Protein AF-A2AIR2-F1 (afdb_monomer)

Sequence (606 aa):
MSGIGNKRAAGEPGTSMPPEKKTAVEDSGTTVETIKLGGVSSTEELDIRTLQSKNRKLAEMLDQRQAIEDELREHIEKLERRQATDDASLLIVNRYWSQFDENIRIILKRYDLDQGLGDLLTERKALVVPEPEPDSDSNQERKDDRERGDGQEPAFSFLATLASSSSEEMESQLQERVESSRRAVSQIVTVYDKLQEKVDLLSRKLNSGDNLIVEEAVQELNSFLAQENVRLQELTDLLQEKHHTMSQEFCKLQGKVETAESRVSVLESMIDDLQWDIDKIRKREQRLNRHLAEVLERVNSKGYKVYGAGSSLYGGTITINARKFEEMNAELEENKELAQNRHCELEKLRQDFEEVTTQNEKLKVELRSAVEEVVKETPEYRCMQSQFSVLYNESLQLKAHLDEARTLLHGTRGTHQRQVELIERDEVSLHKKLRTEVIQLEDTLAQVRKEYEMLRIEFEQTLAANEQAGPINREMRHLISSLQNHNHQLKGEVLRYKRKLREAQSDLNKTRLRSGSALLQSQSSTEDPKDEPTELKQDSEDLATHSSALKASQEDEVKSKRDEEERERERREKEREREREREKEKEREREKQKLKESEKERDSVK

InterPro domains:
  IPR013956 E3 ubiquitin ligase Bre1 [PTHR23163] (6-601)
  IPR058642 BRE1A/B-like domain [PF26052] (372-515)
  IPR058643 BRE1-like, coiled-coil containing domain [PF26095] (78-264)

Solvent-accessible surface area (backbone atoms only — not comparable to full-atom values): 36041 Å² total; per-residue (Å²): 134,87,85,90,85,80,89,84,93,83,82,85,87,84,88,86,85,87,85,84,82,88,83,87,82,88,85,89,79,95,77,78,92,71,80,76,71,72,81,75,74,48,70,67,55,53,48,50,53,50,50,53,52,51,52,48,53,52,46,57,51,48,54,52,48,48,53,53,52,52,52,49,51,53,49,49,59,49,51,53,56,45,47,59,52,52,53,53,49,50,52,53,50,51,52,53,50,53,50,49,56,49,53,49,49,57,56,33,50,57,70,66,56,36,84,87,44,48,63,78,62,55,73,61,77,53,68,80,69,75,84,74,75,84,73,82,80,93,68,73,86,71,50,76,67,62,84,73,50,99,83,62,53,78,64,54,43,43,54,47,35,63,72,70,47,52,71,69,58,49,51,51,55,51,50,52,49,53,51,50,56,49,54,50,52,52,51,54,49,62,48,50,54,58,50,49,56,46,53,57,47,43,53,50,31,57,70,61,81,45,68,68,51,28,50,52,34,52,54,52,50,51,50,52,52,54,53,48,52,50,38,53,48,58,49,48,54,52,51,50,50,52,50,50,55,52,50,52,53,49,55,56,51,49,53,55,47,57,56,49,52,56,51,48,54,54,51,50,54,52,49,50,55,51,49,53,52,52,50,55,48,50,62,48,50,57,51,53,53,46,54,51,47,56,52,51,44,70,68,63,72,82,74,94,92,96,96,97,97,95,96,97,98,94,96,96,96,94,97,94,96,96,96,92,62,71,71,67,36,54,61,46,49,54,51,47,51,55,51,49,52,52,46,55,52,52,50,47,54,48,48,55,48,53,52,51,50,52,50,50,52,48,52,55,51,51,60,57,49,49,57,54,52,57,48,60,68,33,69,67,46,46,51,51,51,50,53,48,52,51,54,51,51,52,50,52,49,54,51,48,54,53,51,49,52,48,51,51,52,54,47,54,54,55,52,51,53,55,50,49,58,48,50,56,52,50,50,57,51,47,55,51,50,53,53,52,52,50,51,53,51,50,53,51,50,52,50,52,53,50,51,49,52,52,52,48,49,54,48,52,52,52,50,54,53,54,56,63,46,46,61,55,56,48,52,53,50,53,50,52,53,49,52,51,50,49,53,49,49,50,52,52,47,53,53,50,50,56,47,54,49,51,51,51,51,50,52,52,52,57,54,60,71,74,60,82,87,83,93,81,82,88,79,87,84,91,88,87,80,89,86,85,90,80,86,87,75,84,88,82,85,90,88,80,92,81,80,74,86,77,52,62,71,50,54,56,54,54,47,53,51,49,59,49,52,51,52,49,49,53,48,57,49,56,49,53,50,53,50,55,49,53,50,54,50,54,49,54,49,50,51,54,47,54,50,54,49,57,50,50,54,62,63,72,75,113

Foldseek 3Di:
DDDDDDDDDDDDDDDDDDDDDDDDDDDDDDDDPPPPPPPPQDPVNVVVVVVVVVVVVVVVVVVVVVVVVVVVVVVVVVVVVVVVVVLVVVLVVLVVLLVLLVVLCLLCVLVVNCVPQVVVSPVVSAPDDPPDDPDDDDDPVVPVVVVPPVPPCRSVRRVVSVVPDDPVVVVVVVVVSVVSSVVSVVVSVVVVVVVVVLVVVLVCQCVVPDPVSNVVSVVVVVVVVVSSVVSVVVSVVVVVVVVVVVVVVVVVVVVVVVVVVVVVVVVVVVVVVVVVVVVVVVVVVVVVVVVVVVVVCVVVVPDDDDDEYDDYDDDDDDDDDDDDADVNVVVVVVVVVVVVVVVVVVVVVVVVVVVVVVVVVVVVVCVVVVVVVVVCPDPVNVVVVVVVVVVVVVVVVVVVVVVVVVVVVVVVVVVVVVVVVVVVVVVVVVVVVVVVVVVVVVVVVVVVVVVVVVVVVVVVVVVVVVVVVVVVVVVVVVVVVVVVVVVVVVVVVVVVVVVVVVVVVVVVVVVVVVDDDDDDDDDDDDDDDDDDDDDDDDDDDDDDPDDPPPPVVVVVVVVVVVVVVVVVVVVVVVVVVVVVVVVVVVVVVVVVVVVVVVVVVVVVVD

Structure (mmCIF, N/CA/C/O backbone):
data_AF-A2AIR2-F1
#
_entry.id   AF-A2AIR2-F1
#
loop_
_atom_site.group_PDB
_atom_site.id
_atom_site.type_symbol
_atom_site.label_atom_id
_atom_site.label_alt_id
_atom_site.label_comp_id
_atom_site.label_asym_id
_atom_site.label_entity_id
_atom_site.label_seq_id
_atom_site.pdbx_PDB_ins_code
_atom_site.Cartn_x
_atom_site.Cartn_y
_atom_site.Cartn_z
_atom_site.occupancy
_atom_site.B_iso_or_equiv
_atom_site.auth_seq_id
_atom_site.auth_comp_id
_atom_site.auth_asym_id
_atom_site.auth_atom_id
_atom_site.pdbx_PDB_model_num
ATOM 1 N N . MET A 1 1 ? -47.983 24.674 -5.562 1.00 36.19 1 MET A N 1
ATOM 2 C CA . MET A 1 1 ? -47.841 25.878 -6.414 1.00 36.19 1 MET A CA 1
ATOM 3 C C . MET A 1 1 ? -47.253 25.466 -7.758 1.00 36.19 1 MET A C 1
ATOM 5 O O . MET A 1 1 ? -46.625 24.417 -7.820 1.00 36.19 1 MET A O 1
ATOM 9 N N . SER A 1 2 ? -47.501 26.246 -8.811 1.00 36.19 2 SER A N 1
ATOM 10 C CA . SER A 1 2 ? -47.024 26.029 -10.192 1.00 36.19 2 SER A CA 1
ATOM 11 C C . SER A 1 2 ? -45.489 26.158 -10.322 1.00 36.19 2 SER A C 1
ATOM 13 O O . SER A 1 2 ? -44.864 26.727 -9.435 1.00 36.19 2 SER A O 1
ATOM 15 N N . GLY A 1 3 ? -44.831 25.705 -11.398 1.00 30.52 3 GLY A N 1
ATOM 16 C CA . GLY A 1 3 ? -45.343 25.069 -12.623 1.00 30.52 3 GLY A CA 1
ATOM 17 C C . GLY A 1 3 ? -44.227 24.716 -13.629 1.00 30.52 3 GLY A C 1
ATOM 18 O O . GLY A 1 3 ? -43.047 24.856 -13.327 1.00 30.52 3 GLY A O 1
ATOM 19 N N . ILE A 1 4 ? -44.607 24.252 -14.825 1.00 38.69 4 ILE A N 1
ATOM 20 C CA . ILE A 1 4 ? -43.699 23.768 -15.888 1.00 38.69 4 ILE A CA 1
ATOM 21 C C . ILE A 1 4 ? -43.213 24.925 -16.788 1.00 38.69 4 ILE A C 1
ATOM 23 O O . ILE A 1 4 ? -44.005 25.796 -17.144 1.00 38.69 4 ILE A O 1
ATOM 27 N N . GLY A 1 5 ? -41.950 24.889 -17.238 1.00 30.38 5 GLY A N 1
ATOM 28 C CA . GLY A 1 5 ? -41.380 25.791 -18.255 1.00 30.38 5 GLY A CA 1
ATOM 29 C C . GLY A 1 5 ? -40.329 25.080 -19.124 1.00 30.38 5 GLY A C 1
ATOM 30 O O . GLY A 1 5 ? -39.653 24.178 -18.639 1.00 30.38 5 GLY A O 1
ATOM 31 N N . ASN A 1 6 ? -40.228 25.412 -20.420 1.00 34.22 6 ASN A N 1
ATOM 32 C CA . ASN A 1 6 ? -39.471 24.618 -21.407 1.00 34.22 6 ASN A CA 1
ATOM 33 C C . ASN A 1 6 ? -38.896 25.481 -22.560 1.00 34.22 6 ASN A C 1
ATOM 35 O O . ASN A 1 6 ? -39.564 26.417 -23.001 1.00 34.22 6 ASN A O 1
ATOM 39 N N . LYS A 1 7 ? -37.739 25.078 -23.125 1.00 34.62 7 LYS A N 1
ATOM 40 C CA . LYS A 1 7 ? -36.971 25.715 -24.237 1.00 34.62 7 LYS A CA 1
ATOM 41 C C . LYS A 1 7 ? -36.351 27.084 -23.853 1.00 34.62 7 LYS A C 1
ATOM 43 O O . LYS A 1 7 ? -36.880 27.779 -23.002 1.00 34.62 7 LYS A O 1
ATOM 48 N N . ARG A 1 8 ? -35.242 27.558 -24.443 1.00 31.34 8 ARG A N 1
ATOM 49 C CA . ARG A 1 8 ? -34.667 27.344 -25.793 1.00 31.34 8 ARG A CA 1
ATOM 50 C C . ARG A 1 8 ? -33.154 27.691 -25.797 1.00 31.34 8 ARG A C 1
ATOM 52 O O . ARG A 1 8 ? -32.689 28.321 -24.858 1.00 31.34 8 ARG A O 1
ATOM 59 N N . ALA A 1 9 ? -32.406 27.330 -26.846 1.00 38.75 9 ALA A N 1
ATOM 60 C CA . ALA A 1 9 ? -30.964 27.604 -26.961 1.00 38.75 9 ALA A CA 1
ATOM 61 C C . ALA A 1 9 ? -30.615 28.940 -27.658 1.00 38.75 9 ALA A C 1
ATOM 63 O O . ALA A 1 9 ? -31.219 29.282 -28.676 1.00 38.75 9 ALA A O 1
ATOM 64 N N . ALA A 1 10 ? -29.604 29.629 -27.115 1.00 30.81 10 ALA A N 1
ATOM 65 C CA . ALA A 1 10 ? -28.723 30.657 -27.697 1.00 30.81 10 ALA A CA 1
ATOM 66 C C . ALA A 1 10 ? -27.621 30.944 -26.644 1.00 30.81 10 ALA A C 1
ATOM 68 O O . ALA A 1 10 ? -27.913 30.844 -25.456 1.00 30.81 10 ALA A O 1
ATOM 69 N N . GLY A 1 11 ? -26.373 31.301 -26.950 1.00 28.83 11 GLY A N 1
ATOM 70 C CA . GLY A 1 11 ? -25.661 31.412 -28.228 1.00 28.83 11 GLY A CA 1
ATOM 71 C C . GLY A 1 11 ? -24.335 32.148 -27.976 1.00 28.83 11 GLY A C 1
ATOM 72 O O . GLY A 1 11 ? -24.362 33.236 -27.407 1.00 28.83 11 GLY A O 1
ATOM 73 N N . GLU A 1 12 ? -23.186 31.560 -28.322 1.00 32.31 12 GLU A N 1
ATOM 74 C CA . GLU A 1 12 ? -21.873 32.119 -27.949 1.00 32.31 12 GLU A CA 1
ATOM 75 C C . GLU A 1 12 ? -21.411 33.286 -28.849 1.00 32.31 12 GLU A C 1
ATOM 77 O O . GLU A 1 12 ? -21.775 33.344 -30.029 1.00 32.31 12 GLU A O 1
ATOM 82 N N . PRO A 1 13 ? -20.625 34.241 -28.309 1.00 36.44 13 PRO A N 1
ATOM 83 C CA . PRO A 1 13 ? -20.212 35.441 -29.030 1.00 36.44 13 PRO A CA 1
ATOM 84 C C . PRO A 1 13 ? -19.017 35.187 -29.959 1.00 36.44 13 PRO A C 1
ATOM 86 O O . PRO A 1 13 ? -18.027 34.568 -29.579 1.00 36.44 13 PRO A O 1
ATOM 89 N N . GLY A 1 14 ? -19.070 35.745 -31.170 1.00 30.12 14 GLY A N 1
ATOM 90 C CA . GLY A 1 14 ? -17.925 35.768 -32.082 1.00 30.12 14 GLY A CA 1
ATOM 91 C C . GLY A 1 14 ? -16.965 36.926 -31.794 1.00 30.12 14 GLY A C 1
ATOM 92 O O . GLY A 1 14 ? -17.402 38.053 -31.557 1.00 30.12 14 GLY A O 1
ATOM 93 N N . THR A 1 15 ? -15.659 36.672 -31.899 1.00 33.19 15 THR A N 1
ATOM 94 C CA . THR A 1 15 ? -14.612 37.708 -31.843 1.00 33.19 15 THR A CA 1
ATOM 95 C C . THR A 1 15 ? -14.217 38.124 -33.260 1.00 33.19 15 THR A C 1
ATOM 97 O O . THR A 1 15 ? -13.851 37.283 -34.078 1.00 33.19 15 THR A O 1
ATOM 100 N N . SER A 1 16 ? -14.288 39.420 -33.565 1.00 34.47 16 SER A N 1
ATOM 101 C CA . SER A 1 16 ? -14.050 39.981 -34.901 1.00 34.47 16 SER A CA 1
ATOM 102 C C . SER A 1 16 ? -12.760 40.805 -34.978 1.00 34.47 16 SER A C 1
ATOM 104 O O . SER A 1 16 ? -12.416 41.496 -34.026 1.00 34.47 16 SER A O 1
ATOM 106 N N . MET A 1 17 ? -12.082 40.777 -36.132 1.00 30.59 17 MET A N 1
ATOM 107 C CA . MET A 1 17 ? -11.128 41.791 -36.632 1.00 30.59 17 MET A CA 1
ATOM 108 C C . MET A 1 17 ? -11.013 41.654 -38.184 1.00 30.59 17 MET A C 1
ATOM 110 O O . MET A 1 17 ? -11.586 40.710 -38.732 1.00 30.59 17 MET A O 1
ATOM 114 N N . PRO A 1 18 ? -10.438 42.628 -38.928 1.00 38.16 18 PRO A N 1
ATOM 115 C CA . PRO A 1 18 ? -11.024 43.086 -40.198 1.00 38.16 18 PRO A CA 1
ATOM 116 C C . PRO A 1 18 ? -10.246 42.697 -41.480 1.00 38.16 18 PRO A C 1
ATOM 118 O O . PRO A 1 18 ? -9.105 42.248 -41.398 1.00 38.16 18 PRO A O 1
ATOM 121 N N . PRO A 1 19 ? -10.840 42.897 -42.679 1.00 40.06 19 PRO A N 1
ATOM 122 C CA . PRO A 1 19 ? -10.245 42.504 -43.962 1.00 40.06 19 PRO A CA 1
ATOM 123 C C . PRO A 1 19 ? -9.328 43.568 -44.591 1.00 40.06 19 PRO A C 1
ATOM 125 O O . PRO A 1 19 ? -9.531 44.772 -44.420 1.00 40.06 19 PRO A O 1
ATOM 128 N N . GLU A 1 20 ? -8.376 43.120 -45.415 1.00 32.97 20 GLU A N 1
ATOM 129 C CA . GLU A 1 20 ? -7.507 43.994 -46.214 1.00 32.97 20 GLU A CA 1
ATOM 130 C C . GLU A 1 20 ? -8.113 44.418 -47.570 1.00 32.97 20 GLU A C 1
ATOM 132 O O . GLU A 1 20 ? -9.157 43.936 -48.018 1.00 32.97 20 GLU A O 1
ATOM 137 N N . LYS A 1 21 ? -7.477 45.413 -48.203 1.00 33.00 21 LYS A N 1
ATOM 138 C CA . LYS A 1 21 ? -8.034 46.180 -49.327 1.00 33.00 21 LYS A CA 1
ATOM 139 C C . LYS A 1 21 ? -7.946 45.473 -50.679 1.00 33.00 21 LYS A C 1
ATOM 141 O O . LYS A 1 21 ? -6.926 44.903 -51.047 1.00 33.00 21 LYS A O 1
ATOM 146 N N . LYS A 1 22 ? -8.973 45.713 -51.499 1.00 37.41 22 LYS A N 1
ATOM 147 C CA . LYS A 1 22 ? -8.882 45.607 -52.961 1.00 37.41 22 LYS A CA 1
ATOM 148 C C . LYS A 1 22 ? -7.970 46.706 -53.517 1.00 37.41 22 LYS A C 1
ATOM 150 O O . LYS A 1 22 ? -8.136 47.874 -53.162 1.00 37.41 22 LYS A O 1
ATOM 155 N N . THR A 1 23 ? -7.143 46.358 -54.492 1.00 33.88 23 THR A N 1
ATOM 156 C CA . THR A 1 23 ? -6.699 47.266 -55.556 1.00 33.88 23 THR A CA 1
ATOM 157 C C . THR A 1 23 ? -7.092 46.653 -56.895 1.00 33.88 23 THR A C 1
ATOM 159 O O . THR A 1 23 ? -7.028 45.439 -57.076 1.00 33.88 23 THR A O 1
ATOM 162 N N . ALA A 1 24 ? -7.558 47.488 -57.819 1.00 37.56 24 ALA A N 1
ATOM 163 C CA . ALA A 1 24 ? -7.899 47.094 -59.178 1.00 37.56 24 ALA A CA 1
ATOM 164 C C . ALA A 1 24 ? -7.313 48.134 -60.131 1.00 37.56 24 ALA A C 1
ATOM 166 O O . ALA A 1 24 ? -7.455 49.333 -59.892 1.00 37.56 24 ALA A O 1
ATOM 167 N N . VAL A 1 25 ? -6.655 47.659 -61.184 1.00 35.88 25 VAL A N 1
ATOM 168 C CA . VAL A 1 25 ? -6.233 48.445 -62.345 1.00 35.88 25 VAL A CA 1
ATOM 169 C C . VAL A 1 25 ? -6.477 47.556 -63.557 1.00 35.88 25 VAL A C 1
ATOM 171 O O . VAL A 1 25 ? -6.048 46.403 -63.570 1.00 35.88 25 VAL A O 1
ATOM 174 N N . GLU A 1 26 ? -7.209 48.075 -64.533 1.00 41.84 26 GLU A N 1
ATOM 175 C CA . GLU A 1 26 ? -7.425 47.433 -65.827 1.00 41.84 26 GLU A CA 1
ATOM 176 C C . GLU A 1 26 ? -6.320 47.865 -66.797 1.00 41.84 26 GLU A C 1
ATOM 178 O O . GLU A 1 26 ? -5.868 49.008 -66.743 1.00 41.84 26 GLU A O 1
ATOM 183 N N . ASP A 1 27 ? -5.947 46.991 -67.731 1.00 33.94 27 ASP A N 1
ATOM 184 C CA . ASP A 1 27 ? -5.471 47.425 -69.046 1.00 33.94 27 ASP A CA 1
ATOM 185 C C . ASP A 1 27 ? -5.936 46.425 -70.120 1.00 33.94 27 ASP A C 1
ATOM 187 O O . ASP A 1 27 ? -6.239 45.265 -69.821 1.00 33.94 27 ASP A O 1
ATOM 191 N N . SER A 1 28 ? -6.075 46.893 -71.359 1.00 41.66 28 SER A N 1
ATOM 192 C CA . SER A 1 28 ? -6.884 46.261 -72.406 1.00 41.66 28 SER A CA 1
ATOM 193 C C . SER A 1 28 ? -6.043 45.827 -73.608 1.00 41.66 28 SER A C 1
ATOM 195 O O . SER A 1 28 ? -5.575 46.660 -74.379 1.00 41.66 28 SER A O 1
ATOM 197 N N . GLY A 1 29 ? -5.908 44.514 -73.828 1.00 30.77 29 GLY A N 1
ATOM 198 C CA . GLY A 1 29 ? -5.160 43.951 -74.959 1.00 30.77 29 GLY A CA 1
ATOM 199 C C . GLY A 1 29 ? -5.879 42.774 -75.618 1.00 30.77 29 GLY A C 1
ATOM 200 O O . GLY A 1 29 ? -6.115 41.745 -74.991 1.00 30.77 29 GLY A O 1
ATOM 201 N N . THR A 1 30 ? -6.229 42.909 -76.897 1.00 41.28 30 THR A N 1
AT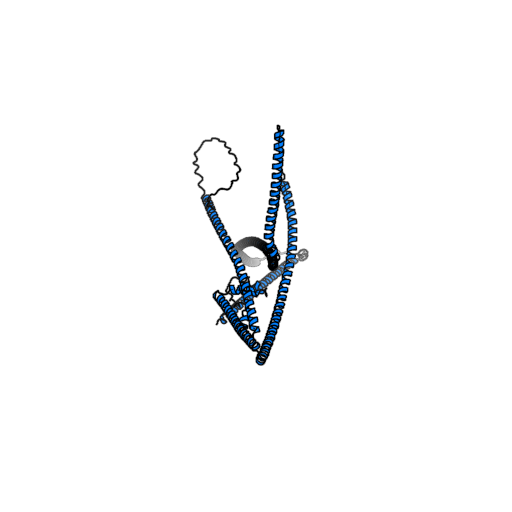OM 202 C CA . THR A 1 30 ? -6.931 41.877 -77.676 1.00 41.28 30 THR A CA 1
ATOM 203 C C . THR A 1 30 ? -6.037 40.685 -78.027 1.00 41.28 30 THR A C 1
ATOM 205 O O . THR A 1 30 ? -4.990 40.891 -78.639 1.00 41.28 30 THR A O 1
ATOM 208 N N . THR A 1 31 ? -6.492 39.447 -77.789 1.00 39.19 31 THR A N 1
ATOM 209 C CA . THR A 1 31 ? -6.748 38.393 -78.814 1.00 39.19 31 THR A CA 1
ATOM 210 C C . THR A 1 31 ? -6.964 37.000 -78.188 1.00 39.19 31 THR A C 1
ATOM 212 O O . THR A 1 31 ? -6.531 36.737 -77.074 1.00 39.19 31 THR A O 1
ATOM 215 N N . VAL A 1 32 ? -7.614 36.107 -78.953 1.00 37.03 32 VAL A N 1
ATOM 216 C CA . VAL A 1 32 ? -7.854 34.670 -78.685 1.00 37.03 32 VAL A CA 1
ATOM 217 C C . VAL A 1 32 ? -8.717 34.351 -77.453 1.00 37.03 32 VAL A C 1
ATOM 219 O O . VAL A 1 32 ? -8.247 34.323 -76.316 1.00 37.03 32 VAL A O 1
ATOM 222 N N . GLU A 1 33 ? -9.968 33.945 -77.702 1.00 42.97 33 GLU A N 1
ATOM 223 C CA . GLU A 1 33 ? -10.793 33.219 -76.726 1.00 42.97 33 GLU A CA 1
ATOM 224 C C . GLU A 1 33 ? -10.196 31.832 -76.447 1.00 42.97 33 GLU A C 1
ATOM 226 O O . GLU A 1 33 ? -10.590 30.811 -77.010 1.00 42.97 33 GLU A O 1
ATOM 231 N N . THR A 1 34 ? -9.211 31.787 -75.554 1.00 42.56 34 THR A N 1
ATOM 232 C CA . THR A 1 34 ? -8.729 30.521 -75.007 1.00 42.56 34 THR A CA 1
ATOM 233 C C . THR A 1 34 ? -9.795 30.007 -74.049 1.00 42.56 34 THR A C 1
ATOM 235 O O . THR A 1 34 ? -9.972 30.574 -72.968 1.00 42.56 34 THR A O 1
ATOM 238 N N . ILE A 1 35 ? -10.508 28.941 -74.429 1.00 46.97 35 ILE A N 1
ATOM 239 C CA . ILE A 1 35 ? -11.459 28.269 -73.537 1.00 46.97 35 ILE A CA 1
ATOM 240 C C . ILE A 1 35 ? -10.679 27.787 -72.312 1.00 46.97 35 ILE A C 1
ATOM 242 O O . ILE A 1 35 ? -9.978 26.775 -72.360 1.00 46.97 35 ILE A O 1
ATOM 246 N N . LYS A 1 36 ? -10.810 28.515 -71.198 1.00 49.66 36 LYS A N 1
ATOM 247 C CA . LYS A 1 36 ? -10.331 28.081 -69.886 1.00 49.66 36 LYS A CA 1
ATOM 248 C C . LYS A 1 36 ? -11.226 26.946 -69.402 1.00 49.66 36 LYS A C 1
ATOM 250 O O . LYS A 1 36 ? -12.108 27.148 -68.570 1.00 49.66 36 LYS A O 1
ATOM 255 N N . LEU A 1 37 ? -10.982 25.751 -69.939 1.00 46.69 37 LEU A N 1
ATOM 256 C CA . LEU A 1 37 ? -11.360 24.503 -69.293 1.00 46.69 37 LEU A CA 1
ATOM 257 C C . LEU A 1 37 ? -10.838 24.594 -67.856 1.00 46.69 37 LEU A C 1
ATOM 259 O O . LEU A 1 37 ? -9.628 24.686 -67.643 1.00 46.69 37 LEU A O 1
ATOM 263 N N . GLY A 1 38 ? -11.757 24.677 -66.890 1.00 50.81 38 GLY A N 1
ATOM 264 C CA . GLY A 1 38 ? -11.400 24.750 -65.477 1.00 50.81 38 GLY A CA 1
ATOM 265 C C . GLY A 1 38 ? -10.498 23.570 -65.147 1.00 50.81 38 GLY A C 1
ATOM 266 O O . GLY A 1 38 ? -10.816 22.453 -65.555 1.00 50.81 38 GLY A O 1
ATOM 267 N N . GLY A 1 39 ? -9.363 23.841 -64.493 1.00 52.66 39 GLY A N 1
ATOM 268 C CA . GLY A 1 39 ? -8.277 22.875 -64.332 1.00 52.66 39 GLY A CA 1
ATOM 269 C C . GLY A 1 39 ? -8.808 21.521 -63.880 1.00 52.66 39 GLY A C 1
ATOM 270 O O . GLY A 1 39 ? -9.313 21.395 -62.765 1.00 52.66 39 GLY A O 1
ATOM 271 N N . VAL A 1 40 ? -8.738 20.531 -64.773 1.00 55.66 40 VAL A N 1
ATOM 272 C CA . VAL A 1 40 ? -9.176 19.170 -64.472 1.00 55.66 40 VAL A CA 1
ATOM 273 C C . VAL A 1 40 ? -8.240 18.666 -63.386 1.00 55.66 40 VAL A C 1
ATOM 275 O O . VAL A 1 40 ? -7.051 18.503 -63.657 1.00 55.66 40 VAL A O 1
ATOM 278 N N . SER A 1 41 ? -8.751 18.501 -62.160 1.00 60.03 41 SER A N 1
ATOM 279 C CA . SER A 1 41 ? -7.939 18.058 -61.023 1.00 60.03 41 SER A CA 1
ATOM 280 C C . SER A 1 41 ? -7.117 16.845 -61.430 1.00 60.03 41 SER A C 1
ATOM 282 O O . SER A 1 41 ? -7.681 15.849 -61.891 1.00 60.03 41 SER A O 1
ATOM 284 N N . SER A 1 42 ? -5.795 16.947 -61.258 1.00 75.69 42 SER A N 1
ATOM 285 C CA . SER A 1 42 ? -4.881 15.831 -61.498 1.00 75.69 42 SER A CA 1
ATOM 286 C C . SER A 1 42 ? -5.389 14.588 -60.766 1.00 75.69 42 SER A C 1
ATOM 288 O O . SER A 1 42 ? -5.969 14.703 -59.681 1.00 75.69 42 SER A O 1
ATOM 290 N N . THR A 1 43 ? -5.144 13.397 -61.314 1.00 77.44 43 THR A N 1
ATOM 291 C CA . THR A 1 43 ? -5.412 12.139 -60.597 1.00 77.44 43 THR A CA 1
ATOM 292 C C . THR A 1 43 ? -4.758 12.166 -59.215 1.00 77.44 43 THR A C 1
ATOM 294 O O . THR A 1 43 ? -5.399 11.823 -58.231 1.00 77.44 43 THR A O 1
ATOM 297 N N . GLU A 1 44 ? -3.563 12.752 -59.125 1.00 78.94 44 GLU A N 1
ATOM 298 C CA . GLU A 1 44 ? -2.836 13.020 -57.883 1.00 78.94 44 GLU A CA 1
ATOM 299 C C . GLU A 1 44 ? -3.599 13.935 -56.901 1.00 78.94 44 GLU A C 1
ATOM 301 O O . GLU A 1 44 ? -3.626 13.656 -55.706 1.00 78.94 44 GLU A O 1
ATOM 306 N N . GLU A 1 45 ? -4.298 14.983 -57.360 1.00 80.62 45 GLU A N 1
ATOM 307 C CA . GLU A 1 45 ? -5.142 15.810 -56.476 1.00 80.62 45 GLU A CA 1
ATOM 308 C C . GLU A 1 45 ? -6.349 15.033 -55.937 1.00 80.62 45 GLU A C 1
ATOM 310 O O . GLU A 1 45 ? -6.757 15.223 -54.786 1.00 80.62 45 GLU A O 1
ATOM 315 N N . LEU A 1 46 ? -6.952 14.184 -56.773 1.00 84.00 46 LEU A N 1
ATOM 316 C CA . LEU A 1 46 ? -8.100 13.360 -56.395 1.00 84.00 46 LEU A CA 1
ATOM 317 C C . LEU A 1 46 ? -7.679 12.247 -55.426 1.00 84.00 46 LEU A C 1
ATOM 319 O O . LEU A 1 46 ? -8.376 12.004 -54.438 1.00 84.00 46 LEU A O 1
ATOM 323 N N . ASP A 1 47 ? -6.511 11.646 -55.643 1.00 87.94 47 ASP A N 1
ATOM 324 C CA . ASP A 1 47 ? -5.900 10.678 -54.735 1.00 87.94 47 ASP A CA 1
ATOM 325 C C . ASP A 1 47 ? -5.502 11.332 -53.403 1.00 87.94 47 ASP A C 1
ATOM 327 O O . ASP A 1 47 ? -5.844 10.800 -52.346 1.00 87.94 47 ASP A O 1
ATOM 331 N N . ILE A 1 48 ? -4.900 12.530 -53.410 1.00 90.12 48 ILE A N 1
ATOM 332 C CA . ILE A 1 48 ? -4.584 13.289 -52.185 1.00 90.12 48 ILE A CA 1
ATOM 333 C C . ILE A 1 48 ? -5.861 13.606 -51.393 1.00 90.12 48 ILE A C 1
ATOM 335 O O . ILE A 1 48 ? -5.906 13.357 -50.187 1.00 90.12 48 ILE A O 1
ATOM 339 N N . ARG A 1 49 ? -6.934 14.089 -52.041 1.00 88.62 49 ARG A N 1
ATOM 340 C CA . ARG A 1 49 ? -8.232 14.332 -51.370 1.00 88.62 49 ARG A CA 1
ATOM 341 C C . ARG A 1 49 ? -8.851 13.038 -50.828 1.00 88.62 49 ARG A C 1
ATOM 343 O O . ARG A 1 49 ? -9.431 13.036 -49.739 1.00 88.62 49 ARG A O 1
ATOM 350 N N . THR A 1 50 ? -8.687 11.926 -51.542 1.00 91.31 50 THR A N 1
ATOM 351 C CA . THR A 1 50 ? -9.155 10.600 -51.113 1.00 91.31 50 THR A CA 1
ATOM 352 C C . THR A 1 50 ? -8.370 10.089 -49.897 1.00 91.31 50 THR A C 1
ATOM 354 O O . THR A 1 50 ? -8.972 9.584 -48.948 1.00 91.31 50 THR A O 1
ATOM 357 N N . LEU A 1 51 ? -7.046 10.267 -49.871 1.00 92.75 51 LEU A N 1
ATOM 358 C CA . LEU A 1 51 ? -6.179 9.941 -48.733 1.00 92.75 51 LEU A CA 1
ATOM 359 C C . LEU A 1 51 ? -6.464 10.832 -47.518 1.00 92.75 51 LEU A C 1
ATOM 361 O O . LEU A 1 51 ? -6.565 10.321 -46.409 1.00 92.75 51 LEU A O 1
ATOM 365 N N . GLN A 1 52 ? -6.697 12.133 -47.711 1.00 92.12 52 GLN A N 1
ATOM 366 C CA . GLN A 1 52 ? -7.138 13.039 -46.642 1.00 92.12 52 GLN A CA 1
ATOM 367 C C . GLN A 1 52 ? -8.483 12.603 -46.036 1.00 92.12 52 GLN A C 1
ATOM 369 O O . GLN A 1 52 ? -8.635 12.611 -44.815 1.00 92.12 52 GLN A O 1
ATOM 374 N N . SER A 1 53 ? -9.445 12.167 -46.860 1.00 92.44 53 SER A N 1
ATOM 375 C CA . SER A 1 53 ? -10.727 11.636 -46.373 1.00 92.44 53 SER A CA 1
ATOM 376 C C . SER A 1 53 ? -10.566 10.310 -45.616 1.00 92.44 53 SER A C 1
ATOM 378 O O . SER A 1 53 ? -11.176 10.136 -44.561 1.00 92.44 53 SER A O 1
ATOM 380 N N . LYS A 1 54 ? -9.710 9.399 -46.101 1.00 93.81 54 LYS A N 1
ATOM 381 C CA . LYS A 1 54 ? -9.372 8.144 -45.406 1.00 93.81 54 LYS A CA 1
ATOM 382 C C . LYS A 1 54 ? -8.670 8.407 -44.070 1.00 93.81 54 LYS A C 1
ATOM 384 O O . LYS A 1 54 ? -9.096 7.859 -43.061 1.00 93.81 54 LYS A O 1
ATOM 389 N N . ASN A 1 55 ? -7.670 9.288 -44.038 1.00 92.38 55 ASN A N 1
ATOM 390 C CA . ASN A 1 55 ? -6.953 9.650 -42.813 1.00 92.38 55 ASN A CA 1
ATOM 391 C C . ASN A 1 55 ? -7.863 10.333 -41.788 1.00 92.38 55 ASN A C 1
ATOM 393 O O . ASN A 1 55 ? -7.744 10.040 -40.604 1.00 92.38 55 ASN A O 1
ATOM 397 N N . ARG A 1 56 ? -8.809 11.180 -42.219 1.00 94.88 56 ARG A N 1
ATOM 398 C CA . ARG A 1 56 ? -9.797 11.761 -41.298 1.00 94.88 56 ARG A CA 1
ATOM 399 C C . ARG A 1 56 ? -10.682 10.684 -40.665 1.00 94.88 56 ARG A C 1
ATOM 401 O O . ARG A 1 56 ? -10.834 10.691 -39.455 1.00 94.88 56 ARG A O 1
ATOM 408 N N . LYS A 1 57 ? -11.174 9.716 -41.447 1.00 95.56 57 LYS A N 1
ATOM 409 C CA . LYS A 1 57 ? -11.940 8.576 -40.909 1.00 95.56 57 LYS A CA 1
ATOM 410 C C . LYS A 1 57 ? -11.114 7.673 -39.989 1.00 95.56 57 LYS A C 1
ATOM 412 O O . LYS A 1 57 ? -11.653 7.122 -39.039 1.00 95.56 57 LYS A O 1
ATOM 417 N N . LEU A 1 58 ? -9.817 7.510 -40.259 1.00 94.25 58 LEU A N 1
ATOM 418 C CA . LEU A 1 58 ? -8.909 6.780 -39.369 1.00 94.25 58 LEU A CA 1
ATOM 419 C C . LEU A 1 58 ? -8.700 7.524 -38.043 1.00 94.25 58 LEU A C 1
ATOM 421 O O . LEU A 1 58 ? -8.718 6.877 -37.003 1.00 94.25 58 LEU A O 1
ATOM 425 N N . ALA A 1 59 ? -8.574 8.856 -38.064 1.00 94.88 59 ALA A N 1
ATOM 426 C CA . ALA A 1 59 ? -8.548 9.673 -36.850 1.00 94.88 59 ALA A CA 1
ATOM 427 C C . ALA A 1 59 ? -9.874 9.572 -36.075 1.00 94.88 59 ALA A C 1
ATOM 429 O O . ALA A 1 59 ? -9.858 9.202 -34.912 1.00 94.88 59 ALA A O 1
ATOM 430 N N . GLU A 1 60 ? -11.021 9.744 -36.744 1.00 94.94 60 GLU A N 1
ATOM 431 C CA . GLU A 1 60 ? -12.356 9.602 -36.137 1.00 94.94 60 GLU A CA 1
ATOM 432 C C . GLU A 1 60 ? -12.561 8.221 -35.469 1.00 94.94 60 GLU A C 1
ATOM 434 O O . GLU A 1 60 ? -13.189 8.136 -34.415 1.00 94.94 60 GLU A O 1
ATOM 439 N N . MET A 1 61 ? -12.011 7.136 -36.036 1.00 94.81 61 MET A N 1
ATOM 440 C CA . MET A 1 61 ? -12.033 5.802 -35.410 1.00 94.81 61 MET A CA 1
ATOM 441 C C . MET A 1 61 ? -11.009 5.631 -34.275 1.00 94.81 61 MET A C 1
ATOM 443 O O . MET A 1 61 ? -11.266 4.858 -33.353 1.00 94.81 61 MET A O 1
ATOM 447 N N . LEU A 1 62 ? -9.864 6.320 -34.317 1.00 94.94 62 LEU A N 1
ATOM 448 C CA . LEU A 1 62 ? -8.900 6.340 -33.211 1.00 94.94 62 LEU A CA 1
ATOM 449 C C . LEU A 1 62 ? -9.456 7.116 -32.013 1.00 94.94 62 LEU A C 1
ATOM 451 O O . LEU A 1 62 ? -9.376 6.613 -30.899 1.00 94.94 62 LEU A O 1
ATOM 455 N N . ASP A 1 63 ? -10.095 8.264 -32.244 1.00 95.56 63 ASP A N 1
ATOM 456 C CA . ASP A 1 63 ? -10.755 9.064 -31.207 1.00 95.56 63 ASP A CA 1
ATOM 457 C C . ASP A 1 63 ? -11.895 8.267 -30.542 1.00 95.56 63 ASP A C 1
ATOM 459 O O . ASP A 1 63 ? -12.003 8.223 -29.317 1.00 95.56 63 ASP A O 1
ATOM 463 N N . GLN A 1 64 ? -12.710 7.558 -31.338 1.00 95.94 64 GLN A N 1
ATOM 464 C CA . GLN A 1 64 ? -13.747 6.648 -30.825 1.00 95.94 64 GLN A CA 1
ATOM 465 C C . GLN A 1 64 ? -13.159 5.479 -30.028 1.00 95.94 64 GLN A C 1
ATOM 467 O O . GLN A 1 64 ? -13.689 5.135 -28.972 1.00 95.94 64 GLN A O 1
ATOM 472 N N . ARG A 1 65 ? -12.058 4.876 -30.500 1.00 96.75 65 ARG A N 1
ATOM 473 C CA . ARG A 1 65 ? -11.360 3.831 -29.744 1.00 96.75 65 ARG A CA 1
ATOM 474 C C . ARG A 1 65 ? -10.827 4.381 -28.420 1.00 96.75 65 ARG A C 1
ATOM 476 O O . ARG A 1 65 ? -10.986 3.703 -27.412 1.00 96.75 65 ARG A O 1
ATOM 483 N N . GLN A 1 66 ? -10.208 5.562 -28.417 1.00 96.00 66 GLN A N 1
ATOM 484 C CA . GLN A 1 66 ? -9.645 6.162 -27.208 1.00 96.00 66 GLN A CA 1
ATOM 485 C C . GLN A 1 66 ? -10.740 6.440 -26.176 1.00 96.00 66 GLN A C 1
ATOM 487 O O . GLN A 1 66 ? -10.575 6.059 -25.026 1.00 96.00 66 GLN A O 1
ATOM 492 N N . ALA A 1 67 ? -11.888 6.985 -26.594 1.00 95.12 67 ALA A N 1
ATOM 493 C CA . ALA A 1 67 ? -13.031 7.192 -25.704 1.00 95.12 67 ALA A CA 1
ATOM 494 C C . ALA A 1 67 ? -13.522 5.880 -25.059 1.00 95.12 67 ALA A C 1
ATOM 496 O O . ALA A 1 67 ? -13.738 5.836 -23.852 1.00 95.12 67 ALA A O 1
ATOM 497 N N . ILE A 1 68 ? -13.627 4.792 -25.834 1.00 95.00 68 ILE A N 1
ATOM 498 C CA . ILE A 1 68 ? -13.986 3.461 -25.307 1.00 95.00 68 ILE A CA 1
ATOM 499 C C . ILE A 1 68 ? -12.894 2.923 -24.367 1.00 95.00 68 ILE A C 1
ATOM 501 O O . ILE A 1 68 ? -13.202 2.312 -23.346 1.00 95.00 68 ILE A O 1
ATOM 505 N N . GLU A 1 69 ? -11.616 3.140 -24.684 1.00 94.88 69 GLU A N 1
ATOM 506 C CA . GLU A 1 69 ? -10.498 2.716 -23.835 1.00 94.88 69 GLU A CA 1
ATOM 507 C C . GLU A 1 69 ? -10.478 3.492 -22.505 1.00 94.88 69 GLU A C 1
ATOM 509 O O . GLU A 1 69 ? -10.250 2.893 -21.457 1.00 94.88 69 GLU A O 1
ATOM 514 N N . ASP A 1 70 ? -10.794 4.787 -22.526 1.00 95.31 70 ASP A N 1
ATOM 515 C CA . ASP A 1 70 ? -10.899 5.649 -21.345 1.00 95.31 70 ASP A CA 1
ATOM 516 C C . ASP A 1 70 ? -12.128 5.298 -20.482 1.00 95.31 70 ASP A C 1
ATOM 518 O O . ASP A 1 70 ? -12.003 5.206 -19.260 1.00 95.31 70 ASP A O 1
ATOM 522 N N . GLU A 1 71 ? -13.286 5.004 -21.090 1.00 96.31 71 GLU A N 1
ATOM 523 C CA . GLU A 1 71 ? -14.470 4.474 -20.389 1.00 96.31 71 GLU A CA 1
ATOM 524 C C . GLU A 1 71 ? -14.177 3.121 -19.713 1.00 96.31 71 GLU A C 1
ATOM 526 O O . GLU A 1 71 ? -14.552 2.904 -18.558 1.00 96.31 71 GLU A O 1
ATOM 531 N N . LEU A 1 72 ? -13.464 2.216 -20.396 1.00 95.62 72 LEU A N 1
ATOM 532 C CA . LEU A 1 72 ? -13.051 0.927 -19.830 1.00 95.62 72 LEU A CA 1
ATOM 533 C C . LEU A 1 72 ? -12.030 1.097 -18.697 1.00 95.62 72 LEU A C 1
ATOM 535 O O . LEU A 1 72 ? -12.159 0.433 -17.668 1.00 95.62 72 LEU A O 1
ATOM 539 N N . ARG A 1 73 ? -11.058 2.009 -18.838 1.00 96.06 73 ARG A N 1
ATOM 540 C CA . ARG A 1 73 ? -10.101 2.368 -17.774 1.00 96.06 73 ARG A CA 1
ATOM 541 C C . ARG A 1 73 ? -10.825 2.912 -16.540 1.00 96.06 73 ARG A C 1
ATOM 543 O O . ARG A 1 73 ? -10.539 2.470 -15.430 1.00 96.06 73 ARG A O 1
ATOM 550 N N . GLU A 1 74 ? -11.797 3.809 -16.717 1.00 95.25 74 GLU A N 1
ATOM 551 C CA . GLU A 1 74 ? -12.601 4.344 -15.609 1.00 95.25 74 GLU A CA 1
ATOM 552 C C . GLU A 1 74 ? -13.496 3.263 -14.969 1.00 95.25 74 GLU A C 1
ATOM 554 O O . GLU A 1 74 ? -13.712 3.272 -13.755 1.00 95.25 74 GLU A O 1
ATOM 559 N N . HIS A 1 75 ? -14.003 2.303 -15.751 1.00 96.00 75 HIS A N 1
ATOM 560 C CA . HIS A 1 75 ? -14.777 1.176 -15.226 1.00 96.00 75 HIS A CA 1
ATOM 561 C C . HIS A 1 75 ? -13.914 0.206 -14.405 1.00 96.00 75 HIS A C 1
ATOM 563 O O . HIS A 1 75 ? -14.318 -0.175 -13.305 1.00 96.00 75 HIS A O 1
ATOM 569 N N . ILE A 1 76 ? -12.713 -0.133 -14.884 1.00 93.06 76 ILE A N 1
ATOM 570 C CA . ILE A 1 76 ? -11.728 -0.938 -14.143 1.00 93.06 76 ILE A CA 1
ATOM 571 C C . ILE A 1 76 ? -11.376 -0.243 -12.822 1.00 93.06 76 ILE A C 1
ATOM 573 O O . ILE A 1 76 ? -11.550 -0.836 -11.762 1.00 93.06 76 ILE A O 1
ATOM 577 N N . GLU A 1 77 ? -11.027 1.045 -12.851 1.00 94.31 77 GLU A N 1
ATOM 578 C CA . GLU A 1 77 ? -10.662 1.807 -11.646 1.00 94.31 77 GLU A CA 1
ATOM 579 C C . GLU A 1 77 ? -11.842 1.963 -10.650 1.00 94.31 77 GLU A C 1
ATOM 581 O O . GLU A 1 77 ? -11.652 2.228 -9.457 1.00 94.31 77 GLU A O 1
ATOM 586 N N . LYS A 1 78 ? -13.096 1.812 -11.101 1.00 93.19 78 LYS A N 1
ATOM 587 C CA . LYS A 1 78 ? -14.284 1.719 -10.227 1.00 93.19 78 LYS A CA 1
ATOM 588 C C . LYS A 1 78 ? -14.434 0.325 -9.612 1.00 93.19 78 LYS A C 1
ATOM 590 O O . LYS A 1 78 ? -14.767 0.229 -8.430 1.00 93.19 78 LYS A O 1
ATOM 595 N N . LEU A 1 79 ? -14.179 -0.734 -10.383 1.00 93.50 79 LEU A N 1
ATOM 596 C CA . LEU A 1 79 ? -14.205 -2.118 -9.901 1.00 93.50 79 LEU A CA 1
ATOM 597 C C . LEU A 1 79 ? -13.074 -2.393 -8.901 1.00 93.50 79 LEU A C 1
ATOM 599 O O . LEU A 1 79 ? -13.354 -2.941 -7.843 1.00 93.50 79 LEU A O 1
ATOM 603 N N . GLU A 1 80 ? -11.848 -1.934 -9.160 1.00 91.38 80 GLU A N 1
ATOM 604 C CA . GLU A 1 80 ? -10.691 -2.087 -8.262 1.00 91.38 80 GLU A CA 1
ATOM 605 C C . GLU A 1 80 ? -10.932 -1.437 -6.889 1.00 91.38 80 GLU A C 1
ATOM 607 O O . GLU A 1 80 ? -10.724 -2.063 -5.848 1.00 91.38 80 GLU A O 1
ATOM 612 N N . ARG A 1 81 ? -11.447 -0.196 -6.860 1.00 89.50 81 ARG A N 1
ATOM 613 C CA . ARG A 1 81 ? -11.819 0.487 -5.604 1.00 89.50 81 ARG A CA 1
ATOM 614 C C . ARG A 1 81 ? -12.910 -0.255 -4.841 1.00 89.50 81 ARG A C 1
ATOM 616 O O . ARG A 1 81 ? -12.876 -0.299 -3.609 1.00 89.50 81 ARG A O 1
ATOM 623 N N . ARG A 1 82 ? -13.894 -0.804 -5.560 1.00 93.44 82 ARG A N 1
ATOM 624 C CA . ARG A 1 82 ? -14.944 -1.617 -4.950 1.00 93.44 82 ARG A CA 1
ATOM 625 C C . ARG A 1 82 ? -14.352 -2.899 -4.373 1.00 93.44 82 ARG A C 1
ATOM 627 O O . ARG A 1 82 ? -14.601 -3.174 -3.208 1.00 93.44 82 ARG A O 1
ATOM 634 N N . GLN A 1 83 ? -13.548 -3.629 -5.143 1.00 89.62 83 GLN A N 1
ATOM 635 C CA . GLN A 1 83 ? -12.905 -4.864 -4.704 1.00 89.62 83 GLN A CA 1
ATOM 636 C C . GLN A 1 83 ? -12.078 -4.631 -3.436 1.00 89.62 83 GLN A C 1
ATOM 638 O O . GLN A 1 83 ? -12.314 -5.309 -2.448 1.00 89.62 83 GLN A O 1
ATOM 643 N N . ALA A 1 84 ? -11.239 -3.592 -3.385 1.00 82.62 84 ALA A N 1
ATOM 644 C CA . ALA A 1 84 ? -10.489 -3.246 -2.173 1.00 82.62 84 ALA A CA 1
ATOM 645 C C . ALA A 1 84 ? -11.384 -2.936 -0.947 1.00 82.62 84 ALA A C 1
ATOM 647 O O . ALA A 1 84 ? -10.962 -3.125 0.194 1.00 82.62 84 ALA A O 1
ATOM 648 N N . THR A 1 85 ? -12.622 -2.473 -1.163 1.00 89.00 85 THR A N 1
ATOM 649 C CA . THR A 1 85 ? -13.612 -2.225 -0.096 1.00 89.00 85 THR A CA 1
ATOM 650 C C . THR A 1 85 ? -14.318 -3.517 0.335 1.00 89.00 85 THR A C 1
ATOM 652 O O . THR A 1 85 ? -14.520 -3.749 1.531 1.00 89.00 85 THR A O 1
ATOM 655 N N . ASP A 1 86 ? -14.666 -4.373 -0.628 1.00 87.56 86 ASP A N 1
ATOM 656 C CA . ASP A 1 86 ? -15.296 -5.674 -0.400 1.00 87.56 86 ASP A CA 1
ATOM 657 C C . ASP A 1 86 ? -14.288 -6.634 0.295 1.00 87.56 86 ASP A C 1
ATOM 659 O O . ASP A 1 86 ? -14.618 -7.223 1.324 1.00 87.56 86 ASP A O 1
ATOM 663 N N . ASP A 1 87 ? -13.022 -6.674 -0.142 1.00 88.06 87 ASP A N 1
ATOM 664 C CA . ASP A 1 87 ? -11.899 -7.417 0.466 1.00 88.06 87 ASP A CA 1
ATOM 665 C C . ASP A 1 87 ? -11.622 -6.988 1.916 1.00 88.06 87 ASP A C 1
ATOM 667 O O . ASP A 1 87 ? -11.508 -7.824 2.819 1.00 88.06 87 ASP A O 1
ATOM 671 N N . ALA A 1 88 ? -11.557 -5.675 2.176 1.00 83.81 88 ALA A N 1
ATOM 672 C CA . ALA A 1 88 ? -11.400 -5.148 3.532 1.00 83.81 88 ALA A CA 1
ATOM 673 C C . ALA A 1 88 ? -12.579 -5.552 4.436 1.00 83.81 88 ALA A C 1
ATOM 675 O O . ALA A 1 88 ? -12.384 -5.893 5.606 1.00 83.81 88 ALA A O 1
ATOM 676 N N . SER A 1 89 ? -13.796 -5.575 3.885 1.00 87.94 89 SER A N 1
ATOM 677 C CA . SER A 1 89 ? -14.995 -6.018 4.601 1.00 87.94 89 SER A CA 1
ATOM 678 C C . SER A 1 89 ? -14.949 -7.520 4.918 1.00 87.94 89 SER A C 1
ATOM 680 O O . SER A 1 89 ? -15.240 -7.916 6.050 1.00 87.94 89 SER A O 1
ATOM 682 N N . LEU A 1 90 ? -14.511 -8.357 3.969 1.00 85.50 90 LEU A N 1
ATOM 683 C CA . LEU A 1 90 ? -14.320 -9.801 4.156 1.00 85.50 90 LEU A CA 1
ATOM 684 C C . LEU A 1 90 ? -13.266 -10.113 5.231 1.00 85.50 90 LEU A C 1
ATOM 686 O O . LEU A 1 90 ? -13.503 -10.959 6.097 1.00 85.50 90 LEU A O 1
ATOM 690 N N . LEU A 1 91 ? -12.139 -9.391 5.239 1.00 83.25 91 LEU A N 1
ATOM 691 C CA . LEU A 1 91 ? -11.112 -9.508 6.282 1.00 83.25 91 LEU A CA 1
ATOM 692 C C . LEU A 1 91 ? -11.655 -9.149 7.675 1.00 83.25 91 LEU A C 1
ATOM 694 O O . LEU A 1 91 ? -11.386 -9.861 8.646 1.00 83.25 91 LEU A O 1
ATOM 698 N N . ILE A 1 92 ? -12.457 -8.084 7.782 1.00 84.25 92 ILE A N 1
ATOM 699 C CA . ILE A 1 92 ? -13.105 -7.685 9.041 1.00 84.25 92 ILE A CA 1
ATOM 700 C C . ILE A 1 92 ? -14.073 -8.775 9.528 1.00 84.25 92 ILE A C 1
ATOM 702 O O . ILE A 1 92 ? -14.022 -9.153 10.703 1.00 84.25 92 ILE A O 1
ATOM 706 N N . VAL A 1 93 ? -14.912 -9.321 8.641 1.00 86.31 93 VAL A N 1
ATOM 707 C CA . VAL A 1 93 ? -15.857 -10.404 8.969 1.00 86.31 93 VAL A CA 1
ATOM 708 C C . VAL A 1 93 ? -15.119 -11.663 9.429 1.00 86.31 93 VAL A C 1
ATOM 710 O O . VAL A 1 93 ? -15.442 -12.197 10.492 1.00 86.31 93 VAL A O 1
ATOM 713 N N . ASN A 1 94 ? -14.087 -12.111 8.705 1.00 84.88 94 ASN A N 1
ATOM 714 C CA . ASN A 1 94 ? -13.325 -13.299 9.099 1.00 84.88 94 ASN A CA 1
ATOM 715 C C . ASN A 1 94 ? -12.564 -13.100 10.420 1.00 84.88 94 ASN A C 1
ATOM 717 O O . ASN A 1 94 ? -12.478 -14.035 11.222 1.00 84.88 94 ASN A O 1
ATOM 721 N N . ARG A 1 95 ? -12.069 -11.886 10.708 1.00 82.56 95 ARG A N 1
ATOM 722 C CA . ARG A 1 95 ? -11.460 -11.566 12.009 1.00 82.56 95 ARG A CA 1
ATOM 723 C C . ARG A 1 95 ? -12.463 -11.740 13.152 1.00 82.56 95 ARG A C 1
ATOM 725 O O . ARG A 1 95 ? -12.140 -12.397 14.141 1.00 82.56 95 ARG A O 1
ATOM 732 N N . TYR A 1 96 ? -13.675 -11.199 13.016 1.00 86.88 96 TYR A N 1
ATOM 733 C CA . TYR A 1 96 ? -14.709 -11.323 14.051 1.00 86.88 96 TYR A CA 1
ATOM 734 C C . TYR A 1 96 ? -15.252 -12.751 14.192 1.00 86.88 96 TYR A C 1
ATOM 736 O O . TYR A 1 96 ? -15.459 -13.204 15.316 1.00 86.88 96 TYR A O 1
ATOM 744 N N . TRP A 1 97 ? -15.412 -13.496 13.094 1.00 87.62 97 TRP A N 1
ATOM 745 C CA . TRP A 1 97 ? -15.801 -14.910 13.155 1.00 87.62 97 TRP A CA 1
ATOM 746 C C . TRP A 1 97 ? -14.718 -15.748 13.851 1.00 87.62 97 TRP A C 1
ATOM 748 O O . TRP A 1 97 ? -15.007 -16.522 14.758 1.00 87.62 97 TRP A O 1
ATOM 758 N N . SER A 1 98 ? -13.445 -15.524 13.527 1.00 83.56 98 SER A N 1
ATOM 759 C CA . SER A 1 98 ? -12.332 -16.246 14.160 1.00 83.56 98 SER A CA 1
ATOM 760 C C . SER A 1 98 ? -12.169 -15.891 15.646 1.00 83.56 98 SER A C 1
ATOM 762 O O . SER A 1 98 ? -11.825 -16.756 16.451 1.00 83.56 98 SER A O 1
ATOM 764 N N . GLN A 1 99 ? -12.499 -14.655 16.043 1.00 84.81 99 GLN A N 1
ATOM 765 C CA . GLN A 1 99 ? -12.622 -14.263 17.451 1.00 84.81 99 GLN A CA 1
ATOM 766 C C . GLN A 1 99 ? -13.809 -14.961 18.146 1.00 84.81 99 GLN A C 1
ATOM 768 O O . GLN A 1 99 ? -13.684 -15.385 19.293 1.00 84.81 99 GLN A O 1
ATOM 773 N N . PHE A 1 100 ? -14.948 -15.113 17.466 1.00 86.69 100 PHE A N 1
ATOM 774 C CA . PHE A 1 100 ? -16.119 -15.832 17.979 1.00 86.69 100 PHE A CA 1
ATOM 775 C C . PHE A 1 100 ? -15.834 -17.329 18.190 1.00 86.69 100 PHE A C 1
ATOM 777 O O . PHE A 1 100 ? -16.144 -17.857 19.257 1.00 86.69 100 PHE A O 1
ATOM 784 N N . ASP A 1 101 ? -15.162 -17.987 17.242 1.00 83.44 101 ASP A N 1
ATOM 785 C CA . ASP A 1 101 ? -14.760 -19.395 17.369 1.00 83.44 101 ASP A CA 1
ATOM 786 C C . ASP A 1 101 ? -13.713 -19.598 18.491 1.00 83.44 101 ASP A C 1
ATOM 788 O O . ASP A 1 101 ? -13.762 -20.590 19.222 1.00 83.44 101 ASP A O 1
ATOM 792 N N . GLU A 1 102 ? -12.797 -18.640 18.699 1.00 83.44 102 GLU A N 1
ATOM 793 C CA . GLU A 1 102 ? -11.868 -18.644 19.843 1.00 83.44 102 GLU A CA 1
ATOM 794 C C . GLU A 1 102 ? -12.607 -18.464 21.182 1.00 83.44 102 GLU A C 1
ATOM 796 O O . GLU A 1 102 ? -12.351 -19.221 22.121 1.00 83.44 102 GLU A O 1
ATOM 801 N N . ASN A 1 103 ? -13.565 -17.532 21.261 1.00 87.38 103 ASN A N 1
ATOM 802 C CA . ASN A 1 103 ? -14.407 -17.323 22.446 1.00 87.38 103 ASN A CA 1
ATOM 803 C C . ASN A 1 103 ? -15.228 -18.578 22.793 1.00 87.38 103 ASN A C 1
ATOM 805 O O . ASN A 1 103 ? -15.314 -18.950 23.964 1.00 87.38 103 ASN A O 1
ATOM 809 N N . ILE A 1 104 ? -15.788 -19.262 21.788 1.00 86.81 104 ILE A N 1
ATOM 810 C CA . ILE A 1 104 ? -16.464 -20.555 21.967 1.00 86.81 104 ILE A CA 1
ATOM 811 C C . ILE A 1 104 ? -15.502 -21.580 22.571 1.00 86.81 104 ILE A C 1
ATOM 813 O O . ILE A 1 104 ? -15.841 -22.190 23.584 1.00 86.81 104 ILE A O 1
ATOM 817 N N . ARG A 1 105 ? -14.293 -21.746 22.013 1.00 83.12 105 ARG A N 1
ATOM 818 C CA . ARG A 1 105 ? -13.313 -22.728 22.516 1.00 83.12 105 ARG A CA 1
ATOM 819 C C . ARG A 1 105 ? -12.881 -22.432 23.960 1.00 83.12 105 ARG A C 1
ATOM 821 O O . ARG A 1 105 ? -12.742 -23.351 24.758 1.00 83.12 105 ARG A O 1
ATOM 828 N N . ILE A 1 106 ? -12.739 -21.154 24.326 1.00 85.00 106 ILE A N 1
ATOM 829 C CA . ILE A 1 106 ? -12.465 -20.715 25.708 1.00 85.00 106 ILE A CA 1
ATOM 830 C C . ILE A 1 106 ? -13.591 -21.153 26.666 1.00 85.00 106 ILE A C 1
ATOM 832 O O . ILE A 1 106 ? -13.309 -21.639 27.762 1.00 85.00 106 ILE A O 1
ATOM 836 N N . ILE A 1 107 ? -14.860 -21.037 26.255 1.00 87.06 107 ILE A N 1
ATOM 837 C CA . ILE A 1 107 ? -16.014 -21.468 27.065 1.00 87.06 107 ILE A CA 1
ATOM 838 C C . ILE A 1 107 ? -16.124 -23.000 27.124 1.00 87.06 107 ILE A C 1
ATOM 840 O O . ILE A 1 107 ? -16.368 -23.537 28.203 1.00 87.06 107 ILE A O 1
ATOM 844 N N . LEU A 1 108 ? -15.911 -23.710 26.0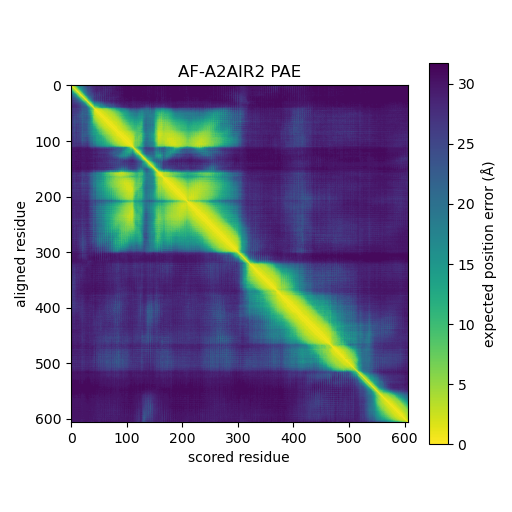06 1.00 84.62 108 LEU A N 1
ATOM 845 C CA . LEU A 1 108 ? -15.884 -25.180 25.976 1.00 84.62 108 LEU A CA 1
ATOM 846 C C . LEU A 1 108 ? -14.828 -25.728 26.943 1.00 84.62 108 LEU A C 1
ATOM 848 O O . LEU A 1 108 ? -15.132 -26.603 27.756 1.00 84.62 108 LEU A O 1
ATOM 852 N N . LYS A 1 109 ? -13.608 -25.176 26.896 1.00 81.94 109 LYS A N 1
ATOM 853 C CA . LYS A 1 109 ? -12.488 -25.642 27.717 1.00 81.94 109 LYS A CA 1
ATOM 854 C C . LYS A 1 109 ? -12.716 -25.449 29.217 1.00 81.94 109 LYS A C 1
ATOM 856 O O . LYS A 1 109 ? -12.352 -26.334 29.980 1.00 81.94 109 LYS A O 1
ATOM 861 N N . ARG A 1 110 ? -13.380 -24.364 29.644 1.00 84.25 110 ARG A N 1
ATOM 862 C CA . ARG A 1 110 ? -13.763 -24.152 31.058 1.00 84.25 110 ARG A CA 1
ATOM 863 C C . ARG A 1 110 ? -14.620 -25.291 31.623 1.00 84.25 110 ARG A C 1
ATOM 865 O O . ARG A 1 110 ? -14.550 -25.551 32.815 1.00 84.25 110 ARG A O 1
ATOM 872 N N . TYR A 1 111 ? -15.428 -25.946 30.791 1.00 82.00 111 TYR A N 1
ATOM 873 C CA . TYR A 1 111 ? -16.350 -27.012 31.202 1.00 82.00 111 TYR A CA 1
ATOM 874 C C . TYR A 1 111 ? -15.933 -28.403 30.697 1.00 82.00 111 TYR A C 1
ATOM 876 O O . TYR A 1 111 ? -16.778 -29.291 30.590 1.00 82.00 111 TYR A O 1
ATOM 884 N N . ASP A 1 112 ? -14.648 -28.587 30.372 1.00 70.31 112 ASP A N 1
ATOM 885 C CA . ASP A 1 112 ? -14.057 -29.853 29.910 1.00 70.31 112 ASP A CA 1
ATOM 886 C C . ASP A 1 112 ? -14.644 -30.403 28.586 1.00 70.31 112 ASP A C 1
ATOM 888 O O . ASP A 1 112 ? -14.361 -31.534 28.186 1.00 70.31 112 ASP A O 1
ATOM 892 N N . LEU A 1 113 ? -15.418 -29.587 27.855 1.00 63.78 113 LEU A N 1
ATOM 893 C CA . LEU A 1 113 ? -16.118 -29.962 26.614 1.00 63.78 113 LEU A CA 1
ATOM 894 C C . LEU A 1 113 ? -15.199 -30.041 25.380 1.00 63.78 113 LEU A C 1
ATOM 896 O O . LEU A 1 113 ? -15.641 -30.435 24.304 1.00 63.78 113 LEU A O 1
ATOM 900 N N . ASP A 1 114 ? -13.926 -29.662 25.513 1.00 57.44 114 ASP A N 1
ATOM 901 C CA . ASP A 1 114 ? -12.951 -29.624 24.410 1.00 57.44 114 ASP A CA 1
ATOM 902 C C . ASP A 1 114 ? -12.634 -31.031 23.844 1.00 57.44 114 ASP A C 1
ATOM 904 O O . ASP A 1 114 ? -12.169 -31.152 22.707 1.00 57.44 114 ASP A O 1
ATOM 908 N N . GLN A 1 115 ? -12.927 -32.099 24.607 1.00 56.06 115 GLN A N 1
ATOM 909 C CA . GLN A 1 115 ? -12.701 -33.515 24.269 1.00 56.06 115 GLN A CA 1
ATOM 910 C C . GLN A 1 115 ? -13.630 -34.009 23.136 1.00 56.06 115 GLN A C 1
ATOM 912 O O . GLN A 1 115 ? -14.568 -34.775 23.352 1.00 56.06 115 GLN A O 1
ATOM 917 N N . GLY A 1 116 ? -13.355 -33.553 21.913 1.00 52.22 116 GLY A N 1
ATOM 918 C CA . GLY A 1 116 ? -14.102 -33.869 20.689 1.00 52.22 116 GLY A CA 1
ATOM 919 C C . GLY A 1 116 ? -14.371 -32.667 19.773 1.00 52.22 116 GLY A C 1
ATOM 920 O O . GLY A 1 116 ? -14.886 -32.851 18.672 1.00 52.22 116 GLY A O 1
ATOM 921 N N . LEU A 1 117 ? -14.028 -31.444 20.203 1.00 50.78 117 LEU A N 1
ATOM 922 C CA . LEU A 1 117 ? -14.164 -30.210 19.409 1.00 50.78 117 LEU A CA 1
ATOM 923 C C . LEU A 1 117 ? -12.865 -29.393 19.296 1.00 50.78 117 LEU A C 1
ATOM 925 O O . LEU A 1 117 ? -12.761 -28.568 18.386 1.00 50.78 117 LEU A O 1
ATOM 929 N N . GLY A 1 118 ? -11.876 -29.628 20.167 1.00 46.84 118 GLY A N 1
ATOM 930 C CA . GLY A 1 118 ? -10.609 -28.890 20.176 1.00 46.84 118 GLY A CA 1
ATOM 931 C C . GLY A 1 118 ? -9.872 -28.929 18.833 1.00 46.84 118 GLY A C 1
ATOM 932 O O . GLY A 1 118 ? -9.499 -27.874 18.316 1.00 46.84 118 GLY A O 1
ATOM 933 N N . ASP A 1 119 ? -9.735 -30.114 18.231 1.00 49.84 119 ASP A N 1
ATOM 934 C CA . ASP A 1 119 ? -9.024 -30.312 16.957 1.00 49.84 119 ASP A CA 1
ATOM 935 C C . ASP A 1 119 ? -9.760 -29.629 15.789 1.00 49.84 119 ASP A C 1
ATOM 937 O O . ASP A 1 119 ? -9.194 -28.771 15.108 1.00 49.84 119 ASP A O 1
ATOM 941 N N . LEU A 1 120 ? -11.070 -29.896 15.655 1.00 47.59 120 LEU A N 1
ATOM 942 C CA . LEU A 1 120 ? -11.978 -29.312 14.649 1.00 47.59 120 LEU A CA 1
ATOM 943 C C . LEU A 1 120 ? -11.986 -27.774 14.623 1.00 47.59 120 LEU A C 1
ATOM 945 O O . LEU A 1 120 ? -12.271 -27.174 13.585 1.00 47.59 120 LEU A O 1
ATOM 949 N N . LEU A 1 121 ? -11.712 -27.130 15.760 1.00 49.41 121 LEU A N 1
ATOM 950 C CA . LEU A 1 121 ? -11.622 -25.672 15.875 1.00 49.41 121 LEU A CA 1
ATOM 951 C C . LEU A 1 121 ? -10.182 -25.143 15.809 1.00 49.41 121 LEU A C 1
ATOM 953 O O . LEU A 1 121 ? -10.003 -23.929 15.719 1.00 49.41 121 LEU A O 1
ATOM 957 N N . THR A 1 122 ? -9.160 -25.993 15.900 1.00 47.81 122 THR A N 1
ATOM 958 C CA . THR A 1 122 ? -7.745 -25.578 15.884 1.00 47.81 122 THR A CA 1
ATOM 959 C C . THR A 1 122 ? -7.164 -25.636 14.476 1.00 47.81 122 THR A C 1
ATOM 961 O O . THR A 1 122 ? -6.509 -24.684 14.053 1.00 47.81 122 THR A O 1
ATOM 964 N N . GLU A 1 123 ? -7.480 -26.689 13.723 1.00 43.56 123 GLU A N 1
ATOM 965 C CA . GLU A 1 123 ? -7.015 -26.894 12.345 1.00 43.56 123 GLU A CA 1
ATOM 966 C C . GLU A 1 123 ? -7.609 -25.852 11.370 1.00 43.56 123 GLU A C 1
ATOM 968 O O . GLU A 1 123 ? -6.948 -25.388 10.446 1.00 43.56 123 GLU A O 1
ATOM 973 N N . ARG A 1 124 ? -8.829 -25.366 11.651 1.00 51.28 124 ARG A N 1
ATOM 974 C CA . ARG A 1 124 ? -9.561 -24.362 10.849 1.00 51.28 124 ARG A CA 1
ATOM 975 C C . ARG A 1 124 ? -9.173 -22.892 11.065 1.00 51.28 124 ARG A C 1
ATOM 977 O O . ARG A 1 124 ? -9.916 -21.997 10.662 1.00 51.28 124 ARG A O 1
ATOM 984 N N . LYS A 1 125 ? -8.027 -22.599 11.690 1.00 46.03 125 LYS A N 1
ATOM 985 C CA . LYS A 1 125 ? -7.587 -21.205 11.917 1.00 46.03 125 LYS A CA 1
ATOM 986 C C . LYS A 1 125 ? -7.165 -20.447 10.650 1.00 46.03 125 LYS A C 1
ATOM 988 O O . LYS A 1 125 ? -7.057 -19.224 10.700 1.00 46.03 125 LYS A O 1
ATOM 993 N N . ALA A 1 126 ? -6.999 -21.143 9.530 1.00 45.50 126 ALA A N 1
ATOM 994 C CA . ALA A 1 126 ? -6.948 -20.568 8.190 1.00 45.50 126 ALA A CA 1
ATOM 995 C C . ALA A 1 126 ? -7.828 -21.395 7.238 1.00 45.50 126 ALA A C 1
ATOM 997 O O . ALA A 1 126 ? -8.107 -22.566 7.505 1.00 45.50 126 ALA A O 1
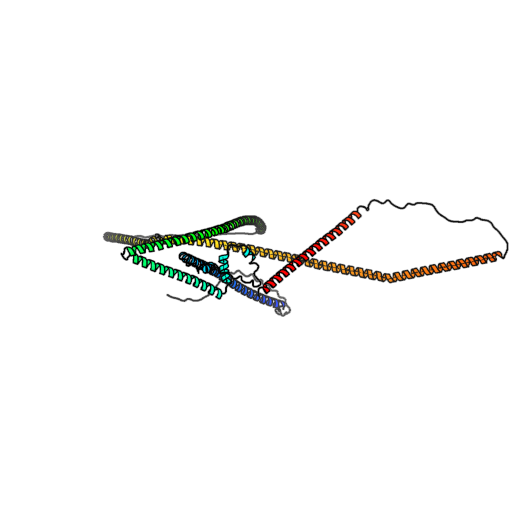ATOM 998 N N . LEU A 1 127 ? -8.233 -20.802 6.111 1.00 42.75 127 LEU A N 1
ATOM 999 C CA . LEU A 1 127 ? -8.711 -21.577 4.966 1.00 42.75 127 LEU A CA 1
ATOM 1000 C C . LEU A 1 127 ? -7.484 -22.249 4.335 1.00 42.75 127 LEU A C 1
ATOM 1002 O O . LEU A 1 127 ? -6.723 -21.589 3.626 1.00 42.75 127 LEU A O 1
ATOM 1006 N N . VAL A 1 128 ? -7.251 -23.524 4.655 1.00 41.41 128 VAL A N 1
ATOM 1007 C CA . VAL A 1 128 ? -6.092 -24.271 4.148 1.00 41.41 128 VAL A CA 1
ATOM 1008 C C . VAL A 1 128 ? -6.220 -24.434 2.637 1.00 41.41 128 VAL A C 1
ATOM 1010 O O . VAL A 1 128 ? -7.167 -25.046 2.151 1.00 41.41 128 VAL A O 1
ATOM 1013 N N . VAL A 1 129 ? -5.248 -23.885 1.913 1.00 36.62 129 VAL A N 1
ATOM 1014 C CA . VAL A 1 129 ? -5.072 -24.062 0.470 1.00 36.62 129 VAL A CA 1
ATOM 1015 C C . VAL A 1 129 ? -4.515 -25.471 0.223 1.00 36.62 129 VAL A C 1
ATOM 1017 O O . VAL A 1 129 ? -3.408 -25.750 0.686 1.00 36.62 129 VAL A O 1
ATOM 1020 N N . PRO A 1 130 ? -5.210 -26.360 -0.510 1.00 38.38 130 PRO A N 1
ATOM 1021 C CA . PRO A 1 130 ? -4.527 -27.416 -1.251 1.00 38.38 130 PRO A CA 1
ATOM 1022 C C . PRO A 1 130 ? -3.659 -26.716 -2.300 1.00 38.38 130 PRO A C 1
ATOM 1024 O O . PRO A 1 130 ? -4.186 -25.863 -3.015 1.00 38.38 130 PRO A O 1
ATOM 1027 N N . GLU A 1 131 ? -2.355 -27.006 -2.371 1.00 31.41 131 GLU A N 1
ATOM 1028 C CA . GLU A 1 131 ? -1.470 -26.322 -3.327 1.00 31.41 131 GLU A CA 1
ATOM 1029 C C . GLU A 1 131 ? -2.058 -26.413 -4.747 1.00 31.41 131 GLU A C 1
ATOM 1031 O O . GLU A 1 131 ? -2.249 -27.526 -5.245 1.00 31.41 131 GLU A O 1
ATOM 1036 N N . PRO A 1 132 ? -2.381 -25.281 -5.405 1.00 37.66 132 PRO A N 1
ATOM 1037 C CA . PRO A 1 132 ? -2.878 -25.327 -6.768 1.00 37.66 132 PRO A CA 1
ATOM 1038 C C . PRO A 1 132 ? -1.734 -25.796 -7.665 1.00 37.66 132 PRO A C 1
ATOM 1040 O O . PRO A 1 132 ? -0.670 -25.167 -7.686 1.00 37.66 132 PRO A O 1
ATOM 1043 N N . GLU A 1 133 ? -1.941 -26.896 -8.395 1.00 35.72 133 GLU A N 1
ATOM 1044 C CA . GLU A 1 133 ? -0.941 -27.361 -9.355 1.00 35.72 133 GLU A CA 1
ATOM 1045 C C . GLU A 1 133 ? -0.611 -26.232 -10.350 1.00 35.72 133 GLU A C 1
ATOM 1047 O O . GLU A 1 133 ? -1.507 -25.480 -10.754 1.00 35.72 133 GLU A O 1
ATOM 1052 N N . PRO A 1 134 ? 0.673 -26.054 -10.716 1.00 40.16 134 PRO A N 1
ATOM 1053 C CA . PRO A 1 134 ? 1.124 -24.904 -11.488 1.00 40.16 134 PRO A CA 1
ATOM 1054 C C . PRO A 1 134 ? 0.723 -25.038 -12.961 1.00 40.16 134 PRO A C 1
ATOM 1056 O O . PRO A 1 134 ? 1.526 -25.432 -13.811 1.00 40.16 134 PRO A O 1
ATOM 1059 N N . ASP A 1 135 ? -0.527 -24.683 -13.251 1.00 33.38 135 ASP A N 1
ATOM 1060 C CA . ASP A 1 135 ? -1.052 -24.600 -14.609 1.00 33.38 135 ASP A CA 1
ATOM 1061 C C . ASP A 1 135 ? -0.179 -23.649 -15.450 1.00 33.38 135 ASP A C 1
ATOM 1063 O O . ASP A 1 135 ? 0.328 -22.629 -14.965 1.00 33.38 135 ASP A O 1
ATOM 1067 N N . SER A 1 136 ? 0.108 -24.046 -16.689 1.00 50.19 136 SER A N 1
ATOM 1068 C CA . SER A 1 136 ? 1.277 -23.522 -17.408 1.00 50.19 136 SER A CA 1
ATOM 1069 C C . SER A 1 136 ? 1.091 -22.123 -18.011 1.00 50.19 136 SER A C 1
ATOM 1071 O O . SER A 1 136 ? 0.037 -21.775 -18.531 1.00 50.19 136 SER A O 1
ATOM 1073 N N . ASP A 1 137 ? 2.214 -21.396 -18.036 1.00 45.62 137 ASP A N 1
ATOM 1074 C CA . ASP A 1 137 ? 2.451 -20.058 -18.597 1.00 45.62 137 ASP A CA 1
ATOM 1075 C C . ASP A 1 137 ? 1.867 -18.822 -17.873 1.00 45.62 137 ASP A C 1
ATOM 1077 O O . ASP A 1 137 ? 0.771 -18.783 -17.329 1.00 45.62 137 ASP A O 1
ATOM 1081 N N . SER A 1 138 ? 2.653 -17.736 -17.944 1.00 44.91 138 SER A N 1
ATOM 1082 C CA . SER A 1 138 ? 2.267 -16.349 -17.636 1.00 44.91 138 SER A CA 1
ATOM 1083 C C . SER A 1 138 ? 1.975 -15.948 -16.169 1.00 44.91 138 SER A C 1
ATOM 1085 O O . SER A 1 138 ? 0.943 -15.326 -15.912 1.00 44.91 138 SER A O 1
ATOM 1087 N N . ASN A 1 139 ? 2.918 -16.154 -15.225 1.00 41.16 139 ASN A N 1
ATOM 1088 C CA . ASN A 1 139 ? 3.140 -15.228 -14.075 1.00 41.16 139 ASN A CA 1
ATOM 1089 C C . ASN A 1 139 ? 4.430 -15.490 -13.236 1.00 41.16 139 ASN A C 1
ATOM 1091 O O . ASN A 1 139 ? 4.398 -15.479 -12.005 1.00 41.16 139 ASN A O 1
ATOM 1095 N N . GLN A 1 140 ? 5.598 -15.713 -13.858 1.00 40.94 140 GLN A N 1
ATOM 1096 C CA . GLN A 1 140 ? 6.834 -15.991 -13.090 1.00 40.94 140 GLN A CA 1
ATOM 1097 C C . GLN A 1 140 ? 7.380 -14.786 -12.293 1.00 40.94 140 GLN A C 1
ATOM 1099 O O . GLN A 1 140 ? 7.922 -14.986 -11.209 1.00 40.94 140 GLN A O 1
ATOM 1104 N N . GLU A 1 141 ? 7.168 -13.545 -12.744 1.00 40.31 141 GLU A N 1
ATOM 1105 C CA . GLU A 1 141 ? 7.686 -12.336 -12.068 1.00 40.31 141 GLU A CA 1
ATOM 1106 C C . GLU A 1 141 ? 7.074 -12.076 -10.676 1.00 40.31 141 GLU A C 1
ATOM 1108 O O . GLU A 1 141 ? 7.627 -11.311 -9.895 1.00 40.31 141 GLU A O 1
ATOM 1113 N N . ARG A 1 142 ? 5.962 -12.737 -10.319 1.00 42.38 142 ARG A N 1
ATOM 1114 C CA . ARG A 1 142 ? 5.319 -12.616 -8.994 1.00 42.38 142 ARG A CA 1
ATOM 1115 C C . ARG A 1 142 ? 5.799 -13.651 -7.967 1.00 42.38 142 ARG A C 1
ATOM 1117 O O . ARG A 1 142 ? 5.183 -13.771 -6.904 1.00 42.38 142 ARG A O 1
ATOM 1124 N N . LYS A 1 143 ? 6.840 -14.436 -8.279 1.00 37.19 143 LYS A N 1
ATOM 1125 C CA . LYS A 1 143 ? 7.361 -15.482 -7.382 1.00 37.19 143 LYS A CA 1
ATOM 1126 C C . LYS A 1 143 ? 8.443 -14.954 -6.427 1.00 37.19 143 LYS A C 1
ATOM 1128 O O . LYS A 1 143 ? 8.336 -15.185 -5.226 1.00 37.19 143 LYS A O 1
ATOM 1133 N N . ASP A 1 144 ? 9.391 -14.161 -6.927 1.00 35.25 144 ASP A N 1
ATOM 1134 C CA . ASP A 1 144 ? 10.560 -13.658 -6.177 1.00 35.25 144 ASP A CA 1
ATOM 1135 C C . ASP A 1 144 ? 10.236 -12.684 -5.023 1.00 35.25 144 ASP A C 1
ATOM 1137 O O . ASP A 1 144 ? 11.048 -12.523 -4.103 1.00 35.25 144 ASP A O 1
ATOM 1141 N N . ASP A 1 145 ? 9.060 -12.045 -5.045 1.00 37.84 145 ASP A N 1
ATOM 1142 C CA . ASP A 1 145 ? 8.567 -11.202 -3.943 1.00 37.84 145 ASP A CA 1
ATOM 1143 C C . ASP A 1 145 ? 7.976 -12.025 -2.784 1.00 37.84 145 ASP A C 1
ATOM 1145 O O . ASP A 1 145 ? 7.967 -11.563 -1.641 1.00 37.84 145 ASP A O 1
ATOM 1149 N N . ARG A 1 146 ? 7.513 -13.261 -3.037 1.00 44.66 146 ARG A N 1
ATOM 1150 C CA . ARG A 1 146 ? 6.902 -14.115 -1.999 1.00 44.66 146 ARG A CA 1
ATOM 1151 C C . ARG A 1 146 ? 7.941 -14.696 -1.043 1.00 44.66 146 ARG A C 1
ATOM 1153 O O . ARG A 1 146 ? 7.693 -14.770 0.154 1.00 44.66 146 ARG A O 1
ATOM 1160 N N . GLU A 1 147 ? 9.136 -15.023 -1.534 1.00 38.78 147 GLU A N 1
ATOM 1161 C CA . GLU A 1 147 ? 10.221 -15.620 -0.732 1.00 38.78 147 GLU A CA 1
ATOM 1162 C C . GLU A 1 147 ? 10.886 -14.643 0.266 1.00 38.78 147 GLU A C 1
ATOM 1164 O O . GLU A 1 147 ? 11.855 -14.996 0.938 1.00 38.78 147 GLU A O 1
ATOM 1169 N N . ARG A 1 148 ? 10.400 -13.396 0.373 1.00 39.53 148 ARG A N 1
ATOM 1170 C CA . ARG A 1 148 ? 11.063 -12.310 1.120 1.00 39.53 148 ARG A CA 1
ATOM 1171 C C . ARG A 1 148 ? 10.217 -11.679 2.237 1.00 39.53 148 ARG A C 1
ATOM 1173 O O . ARG A 1 148 ? 10.618 -10.649 2.779 1.00 39.53 148 ARG A O 1
ATOM 1180 N N . GLY A 1 149 ? 9.072 -12.281 2.579 1.00 35.16 149 GLY A N 1
ATOM 1181 C CA . GLY A 1 149 ? 8.007 -11.656 3.381 1.00 35.16 149 GLY A CA 1
ATOM 1182 C C . GLY A 1 149 ? 7.394 -12.505 4.505 1.00 35.16 149 GLY A C 1
ATOM 1183 O O . GLY A 1 149 ? 6.198 -12.376 4.759 1.00 35.16 149 GLY A O 1
ATOM 1184 N N . ASP A 1 150 ? 8.189 -13.342 5.182 1.00 39.81 150 ASP A N 1
ATOM 1185 C CA . ASP A 1 150 ? 7.777 -14.194 6.317 1.00 39.81 150 ASP A CA 1
ATOM 1186 C C . ASP A 1 150 ? 7.155 -13.369 7.474 1.00 39.81 150 ASP A C 1
ATOM 1188 O O . ASP A 1 150 ? 7.851 -12.847 8.359 1.00 39.81 150 ASP A O 1
ATOM 1192 N N . GLY A 1 151 ? 5.832 -13.154 7.420 1.00 41.28 151 GLY A N 1
ATOM 1193 C CA . GLY A 1 151 ? 5.087 -12.325 8.378 1.00 41.28 151 GLY A CA 1
ATOM 1194 C C . GLY A 1 151 ? 3.812 -11.607 7.901 1.00 41.28 151 GLY A C 1
ATOM 1195 O O . GLY A 1 151 ? 3.145 -11.019 8.749 1.00 41.28 151 GLY A O 1
ATOM 1196 N N . GLN A 1 152 ? 3.437 -11.624 6.613 1.00 39.59 152 GLN A N 1
ATOM 1197 C CA . GLN A 1 152 ? 2.163 -11.022 6.137 1.00 39.59 152 GLN A CA 1
ATOM 1198 C C . GLN A 1 152 ? 1.054 -12.037 5.797 1.00 39.59 152 GLN A C 1
ATOM 1200 O O . GLN A 1 152 ? -0.070 -11.656 5.467 1.00 39.59 152 GLN A O 1
ATOM 1205 N N . GLU A 1 153 ? 1.342 -13.331 5.898 1.00 47.38 153 GLU A N 1
ATOM 1206 C CA . GLU A 1 153 ? 0.558 -14.384 5.246 1.00 47.38 153 GLU A CA 1
ATOM 1207 C C . GLU A 1 153 ? -0.917 -14.535 5.675 1.00 47.38 153 GLU A C 1
ATOM 1209 O O . GLU A 1 153 ? -1.727 -14.723 4.776 1.00 47.38 153 GLU A O 1
ATOM 1214 N N . PRO A 1 154 ? -1.348 -14.423 6.952 1.00 52.94 154 PRO A N 1
ATOM 1215 C CA . PRO A 1 154 ? -2.704 -14.844 7.353 1.00 52.94 154 PRO A CA 1
ATOM 1216 C C . PRO A 1 154 ? -3.876 -14.096 6.694 1.00 52.94 154 PRO A C 1
ATOM 1218 O O . PRO A 1 154 ? -4.967 -14.649 6.563 1.00 52.94 154 PRO A O 1
ATOM 1221 N N . ALA A 1 155 ? -3.677 -12.834 6.301 1.00 46.47 155 ALA A N 1
ATOM 1222 C CA . ALA A 1 155 ? -4.699 -12.040 5.614 1.00 46.47 155 ALA A CA 1
ATOM 1223 C C . ALA A 1 155 ? -4.676 -12.276 4.095 1.00 46.47 155 ALA A C 1
ATOM 1225 O O . ALA A 1 155 ? -5.728 -12.410 3.468 1.00 46.47 155 ALA A O 1
ATOM 1226 N N . PHE A 1 156 ? -3.476 -12.368 3.514 1.00 52.47 156 PHE A N 1
ATOM 1227 C CA . PHE A 1 156 ? -3.301 -12.640 2.090 1.00 52.47 156 PHE A CA 1
ATOM 1228 C C . PHE A 1 156 ? -3.646 -14.085 1.726 1.00 52.47 156 PHE A C 1
ATOM 1230 O O . PHE A 1 156 ? -4.217 -14.296 0.663 1.00 52.47 156 PHE A O 1
ATOM 1237 N N . SER A 1 157 ? -3.383 -15.062 2.600 1.00 65.81 157 SER A N 1
ATOM 1238 C CA . SER A 1 157 ? -3.801 -16.450 2.400 1.00 65.81 157 SER A CA 1
ATOM 1239 C C . SER A 1 157 ? -5.320 -16.559 2.407 1.00 65.81 157 SER A C 1
ATOM 1241 O O . SER A 1 157 ? -5.865 -17.120 1.472 1.00 65.81 157 SER A O 1
ATOM 1243 N N . PHE A 1 158 ? -6.022 -15.932 3.359 1.00 74.62 158 PHE A N 1
ATOM 1244 C CA . PHE A 1 158 ? -7.488 -15.925 3.380 1.00 74.62 158 PHE A CA 1
ATOM 1245 C C . PHE A 1 158 ? -8.101 -15.393 2.073 1.00 74.62 158 PHE A C 1
ATOM 1247 O O . PHE A 1 158 ? -8.935 -16.073 1.478 1.00 74.62 158 PHE A O 1
ATOM 1254 N N . LEU A 1 159 ? -7.674 -14.214 1.599 1.00 80.88 159 LEU A N 1
ATOM 1255 C CA . LEU A 1 159 ? -8.180 -13.658 0.336 1.00 80.88 159 LEU A CA 1
ATOM 1256 C C . LEU A 1 159 ? -7.730 -14.478 -0.885 1.00 80.88 159 LEU A C 1
ATOM 1258 O O . LEU A 1 159 ? -8.510 -14.640 -1.820 1.00 80.88 159 LEU A O 1
ATOM 1262 N N . ALA A 1 160 ? -6.519 -15.045 -0.873 1.00 78.25 160 ALA A N 1
ATOM 1263 C CA . ALA A 1 160 ? -6.055 -15.937 -1.933 1.00 78.25 160 ALA A CA 1
ATOM 1264 C C . ALA A 1 160 ? -6.886 -17.227 -2.003 1.00 78.25 160 ALA A C 1
ATOM 1266 O O . ALA A 1 160 ? -7.291 -17.597 -3.100 1.00 78.25 160 ALA A O 1
ATOM 1267 N N . THR A 1 161 ? -7.211 -17.863 -0.868 1.00 75.81 161 THR A N 1
ATOM 1268 C CA . THR A 1 161 ? -8.071 -19.055 -0.844 1.00 75.81 161 THR A CA 1
ATOM 1269 C C . THR A 1 161 ? -9.474 -18.721 -1.343 1.00 75.81 161 THR A C 1
ATOM 1271 O O . THR A 1 161 ? -10.011 -19.464 -2.155 1.00 75.81 161 THR A O 1
ATOM 1274 N N . LEU A 1 162 ? -10.053 -17.577 -0.947 1.00 80.19 162 LEU A N 1
ATOM 1275 C CA . LEU A 1 162 ? -11.345 -17.137 -1.494 1.00 80.19 162 LEU A CA 1
ATOM 1276 C C . LEU A 1 162 ? -11.301 -16.886 -3.013 1.00 80.19 162 LEU A C 1
ATOM 1278 O O . LEU A 1 162 ? -12.304 -17.107 -3.685 1.00 80.19 162 LEU A O 1
ATOM 1282 N N . ALA A 1 163 ? -10.165 -16.433 -3.550 1.00 81.62 163 ALA A N 1
ATOM 1283 C CA . ALA A 1 163 ? -9.981 -16.197 -4.981 1.00 81.62 163 ALA A CA 1
ATOM 1284 C C . ALA A 1 163 ? -9.656 -17.472 -5.787 1.00 81.62 163 ALA A C 1
ATOM 1286 O O . ALA A 1 163 ? -9.876 -17.484 -6.998 1.00 81.62 163 ALA A O 1
ATOM 1287 N N . SER A 1 164 ? -9.129 -18.525 -5.148 1.00 79.75 164 SER A N 1
ATOM 1288 C CA . SER A 1 164 ? -8.825 -19.816 -5.788 1.00 79.75 164 SER A CA 1
ATOM 1289 C C . SER A 1 164 ? -9.917 -20.876 -5.613 1.00 79.75 164 SER A C 1
ATOM 1291 O O . SER A 1 164 ? -9.979 -21.805 -6.412 1.00 79.75 164 SER A O 1
ATOM 1293 N N . SER A 1 165 ? -10.755 -20.778 -4.577 1.00 81.00 165 SER A N 1
ATOM 1294 C CA . SER A 1 165 ? -11.880 -21.694 -4.350 1.00 81.00 165 SER A CA 1
ATOM 1295 C C . SER A 1 165 ? -13.058 -21.394 -5.274 1.00 81.00 165 SER A C 1
ATOM 1297 O O . SER A 1 165 ? -13.412 -20.238 -5.512 1.00 81.00 165 SER A O 1
ATOM 1299 N N . SER A 1 166 ? -13.740 -22.442 -5.733 1.00 85.94 166 SER A N 1
ATOM 1300 C CA . SER A 1 166 ? -15.049 -22.303 -6.372 1.00 85.94 166 SER A CA 1
ATOM 1301 C C . SER A 1 166 ? -16.127 -21.859 -5.369 1.00 85.94 166 SER A C 1
ATOM 1303 O O . SER A 1 166 ? -15.988 -22.032 -4.155 1.00 85.94 166 SER A O 1
ATOM 1305 N N . SER A 1 167 ? -17.247 -21.323 -5.875 1.00 82.88 167 SER A N 1
ATOM 1306 C CA . SER A 1 167 ? -18.398 -20.941 -5.031 1.00 82.88 167 SER A CA 1
ATOM 1307 C C . SER A 1 167 ? -18.940 -22.128 -4.227 1.00 82.88 167 SER A C 1
ATOM 1309 O O . SER A 1 167 ? -19.299 -21.965 -3.068 1.00 82.88 167 SER A O 1
ATOM 1311 N N . GLU A 1 168 ? -18.950 -23.331 -4.810 1.00 87.31 168 GLU A N 1
ATOM 1312 C CA . GLU A 1 168 ? -19.469 -24.546 -4.169 1.00 87.31 168 GLU A CA 1
ATOM 1313 C C . GLU A 1 168 ? -18.563 -25.021 -3.019 1.00 87.31 168 GLU A C 1
ATOM 1315 O O . GLU A 1 168 ? -19.049 -25.356 -1.937 1.00 87.31 168 GLU A O 1
ATOM 1320 N N . GLU A 1 169 ? -17.239 -24.967 -3.196 1.00 81.94 169 GLU A N 1
ATOM 1321 C CA . GLU A 1 169 ? -16.277 -25.240 -2.118 1.00 81.94 169 GLU A CA 1
ATOM 1322 C C . GLU A 1 169 ? -16.365 -24.191 -1.004 1.00 81.94 169 GLU A C 1
ATOM 1324 O O . GLU A 1 169 ? -16.355 -24.545 0.176 1.00 81.94 169 GLU A O 1
ATOM 1329 N N . MET A 1 170 ? -16.492 -22.910 -1.364 1.00 82.06 170 MET A N 1
ATOM 1330 C CA . MET A 1 170 ? -16.616 -21.808 -0.409 1.00 82.06 170 MET A CA 1
ATOM 1331 C C . MET A 1 170 ? -17.907 -21.918 0.417 1.00 82.06 170 MET A C 1
ATOM 1333 O O . MET A 1 170 ? -17.862 -21.823 1.644 1.00 82.06 170 MET A O 1
ATOM 1337 N N . GLU A 1 171 ? -19.048 -22.176 -0.229 1.00 85.00 171 GLU A N 1
ATOM 1338 C CA . GLU A 1 171 ? -20.335 -22.406 0.438 1.00 85.00 171 GLU A CA 1
ATOM 1339 C C . GLU A 1 171 ? -20.278 -23.631 1.362 1.00 85.00 171 GLU A C 1
ATOM 1341 O O . GLU A 1 171 ? -20.718 -23.548 2.510 1.00 85.00 171 GLU A O 1
ATOM 1346 N N . SER A 1 172 ? -19.664 -24.731 0.915 1.00 84.44 172 SER A N 1
ATOM 1347 C CA . SER A 1 172 ? -19.478 -25.948 1.716 1.00 84.44 172 SER A CA 1
ATOM 1348 C C . SER A 1 172 ? -18.619 -25.698 2.967 1.00 84.44 172 SER A C 1
ATOM 1350 O O . SER A 1 172 ? -19.025 -26.026 4.087 1.00 84.44 172 SER A O 1
ATOM 1352 N N . GLN A 1 173 ? -17.467 -25.034 2.817 1.00 81.69 173 GLN A N 1
ATOM 1353 C CA . GLN A 1 173 ? -16.568 -24.710 3.934 1.00 81.69 173 GLN A CA 1
ATOM 1354 C C . GLN A 1 173 ? -17.209 -23.744 4.945 1.00 81.69 173 GLN A C 1
ATOM 1356 O O . GLN A 1 173 ? -17.060 -23.927 6.159 1.00 81.69 173 GLN A O 1
ATOM 1361 N N . LEU A 1 174 ? -17.946 -22.733 4.469 1.00 84.69 174 LEU A N 1
ATOM 1362 C CA . LEU A 1 174 ? -18.678 -21.798 5.327 1.00 84.69 174 LEU A CA 1
ATOM 1363 C C . LEU A 1 174 ? -19.832 -22.491 6.062 1.00 84.69 174 LEU A C 1
ATOM 1365 O O . LEU A 1 174 ? -19.980 -22.294 7.271 1.00 84.69 174 LEU A O 1
ATOM 1369 N N . GLN A 1 175 ? -20.604 -23.340 5.377 1.00 87.56 175 GLN A N 1
ATOM 1370 C CA . GLN A 1 175 ? -21.677 -24.131 5.981 1.00 87.56 175 GLN A CA 1
ATOM 1371 C C . GLN A 1 175 ? -21.137 -25.046 7.088 1.00 87.56 175 GLN A C 1
ATOM 1373 O O . GLN A 1 175 ? -21.679 -25.055 8.195 1.00 87.56 175 GLN A O 1
ATOM 1378 N N . GLU A 1 176 ? -20.037 -25.766 6.849 1.00 86.19 176 GLU A N 1
ATOM 1379 C CA . GLU A 1 176 ? -19.478 -26.663 7.864 1.00 86.19 176 GLU A CA 1
ATOM 1380 C C . GLU A 1 176 ? -18.888 -25.897 9.065 1.00 86.19 176 GLU A C 1
ATOM 1382 O O . GLU A 1 176 ? -19.005 -26.354 10.209 1.00 86.19 176 GLU A O 1
ATOM 1387 N N . ARG A 1 177 ? -18.335 -24.691 8.842 1.00 86.00 177 ARG A N 1
ATOM 1388 C CA . ARG A 1 177 ? -17.931 -23.769 9.920 1.00 86.00 177 ARG A CA 1
ATOM 1389 C C . ARG A 1 177 ? -19.141 -23.348 10.761 1.00 86.00 177 ARG A C 1
ATOM 1391 O O . ARG A 1 177 ? -19.099 -23.506 11.981 1.00 86.00 177 ARG A O 1
ATOM 1398 N N . VAL A 1 178 ? -20.236 -22.901 10.133 1.00 88.25 178 VAL A N 1
ATOM 1399 C CA . VAL A 1 178 ? -21.498 -22.554 10.824 1.00 88.25 178 VAL A CA 1
ATOM 1400 C C . VAL A 1 178 ? -22.039 -23.739 11.625 1.00 88.25 178 VAL A C 1
ATOM 1402 O O . VAL A 1 178 ? -22.432 -23.576 12.782 1.00 88.25 178 VAL A O 1
ATOM 1405 N N . GLU A 1 179 ? -22.046 -24.942 11.051 1.00 87.94 179 GLU A N 1
ATOM 1406 C CA . GLU A 1 179 ? -22.511 -26.145 11.744 1.00 87.94 179 GLU A CA 1
ATOM 1407 C C . GLU A 1 179 ? -21.624 -26.532 12.928 1.00 87.94 179 GLU A C 1
ATOM 1409 O O . GLU A 1 179 ? -22.150 -26.960 13.957 1.00 87.94 179 GLU A O 1
ATOM 1414 N N . SER A 1 180 ? -20.305 -26.355 12.821 1.00 84.25 180 SER A N 1
ATOM 1415 C CA . SER A 1 180 ? -19.369 -26.592 13.924 1.00 84.25 180 SER A CA 1
ATOM 1416 C C . SER A 1 180 ? -19.622 -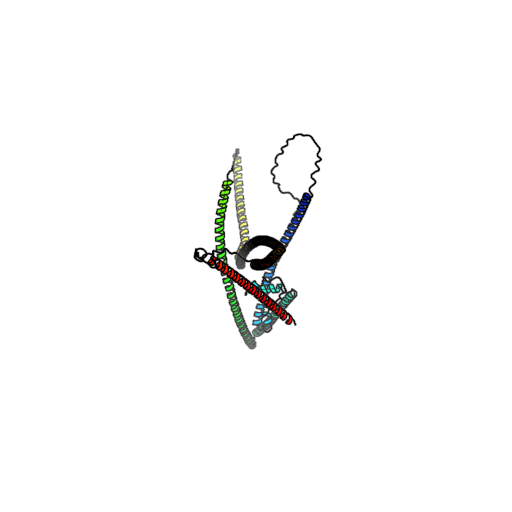25.627 15.086 1.00 84.25 180 SER A C 1
ATOM 1418 O O . SER A 1 180 ? -19.892 -26.069 16.208 1.00 84.25 180 SER A O 1
ATOM 1420 N N . SER A 1 181 ? -19.667 -24.316 14.819 1.00 86.38 181 SER A N 1
ATOM 1421 C CA . SER A 1 181 ? -19.947 -23.306 15.849 1.00 86.38 181 SER A CA 1
ATOM 1422 C C . SER A 1 181 ? -21.359 -23.486 16.443 1.00 86.38 181 SER A C 1
ATOM 1424 O O . SER A 1 181 ? -21.541 -23.355 17.654 1.00 86.38 181 SER A O 1
ATOM 1426 N N . ARG A 1 182 ? -22.358 -23.895 15.642 1.00 89.62 182 ARG A N 1
ATOM 1427 C CA . ARG A 1 182 ? -23.714 -24.235 16.122 1.00 89.62 182 ARG A CA 1
ATOM 1428 C C . ARG A 1 182 ? -23.734 -25.477 17.019 1.00 89.62 182 ARG A C 1
ATOM 1430 O O . ARG A 1 182 ? -24.430 -25.469 18.038 1.00 89.62 182 ARG A O 1
ATOM 1437 N N . ARG A 1 183 ? -22.987 -26.534 16.675 1.00 87.44 183 ARG A N 1
ATOM 1438 C CA . ARG A 1 183 ? -22.828 -27.740 17.512 1.00 87.44 183 ARG A CA 1
ATOM 1439 C C . ARG A 1 183 ? -22.197 -27.383 18.860 1.00 87.44 183 ARG A C 1
ATOM 1441 O O . ARG A 1 183 ? -22.742 -27.761 19.895 1.00 87.44 183 ARG A O 1
ATOM 1448 N N . ALA A 1 184 ? -21.129 -26.587 18.851 1.00 86.25 184 ALA A N 1
ATOM 1449 C CA . ALA A 1 184 ? -20.458 -26.111 20.059 1.00 86.25 184 ALA A CA 1
ATOM 1450 C C . ALA A 1 184 ? -21.373 -25.254 20.958 1.00 86.25 184 ALA A C 1
ATOM 1452 O O . ALA A 1 184 ? -21.524 -25.549 22.143 1.00 86.25 184 ALA A O 1
ATOM 1453 N N . VAL A 1 185 ? -22.061 -24.248 20.399 1.00 90.25 185 VAL A N 1
ATOM 1454 C CA . VAL A 1 185 ? -23.021 -23.414 21.153 1.00 90.25 185 VAL A CA 1
ATOM 1455 C C . VAL A 1 185 ? -24.154 -24.257 21.746 1.00 90.25 185 VAL A C 1
ATOM 1457 O O . VAL A 1 185 ? -24.544 -24.033 22.890 1.00 90.25 185 VAL A O 1
ATOM 1460 N N . SER A 1 186 ? -24.637 -25.274 21.025 1.00 90.69 186 SER A N 1
ATOM 1461 C CA . SER A 1 186 ? -25.669 -26.186 21.542 1.00 90.69 186 SER A CA 1
ATOM 1462 C C . SER A 1 186 ? -25.188 -26.955 22.780 1.00 90.69 186 SER A C 1
ATOM 1464 O O . SER A 1 186 ? -25.939 -27.087 23.745 1.00 90.69 186 SER A O 1
ATOM 1466 N N . GLN A 1 187 ? -23.930 -27.414 22.806 1.00 88.44 187 GLN A N 1
ATOM 1467 C CA . GLN A 1 187 ? -23.358 -28.056 23.996 1.00 88.44 187 GLN A CA 1
ATOM 1468 C C . GLN A 1 187 ? -23.265 -27.083 25.179 1.00 88.44 187 GLN A C 1
ATOM 1470 O O . GLN A 1 187 ? -23.707 -27.434 26.274 1.00 88.44 187 GLN A O 1
ATOM 1475 N N . ILE A 1 188 ? -22.774 -25.857 24.945 1.00 89.56 188 ILE A N 1
ATOM 1476 C CA . ILE A 1 188 ? -22.666 -24.797 25.964 1.00 89.56 188 ILE A CA 1
ATOM 1477 C C . ILE A 1 188 ? -24.036 -24.507 26.599 1.00 89.56 188 ILE A C 1
ATOM 1479 O O . ILE A 1 188 ? -24.138 -24.476 27.826 1.00 89.56 188 ILE A O 1
ATOM 1483 N N . VAL A 1 189 ? -25.098 -24.382 25.792 1.00 93.00 189 VAL A N 1
ATOM 1484 C CA . VAL A 1 189 ? -26.477 -24.212 26.291 1.00 93.00 189 VAL A CA 1
ATOM 1485 C C . VAL A 1 189 ? -26.883 -25.390 27.184 1.00 93.00 189 VAL A C 1
ATOM 1487 O O . VAL A 1 189 ? -27.254 -25.172 28.332 1.00 93.00 189 VAL A O 1
ATOM 1490 N N . THR A 1 190 ? -26.681 -26.642 26.753 1.00 91.38 190 THR A N 1
ATOM 1491 C CA . THR A 1 190 ? -27.038 -27.802 27.598 1.00 91.38 190 THR A CA 1
ATOM 1492 C C . THR A 1 190 ? -26.192 -27.961 28.869 1.00 91.38 190 THR A C 1
ATOM 1494 O O . THR A 1 190 ? -26.53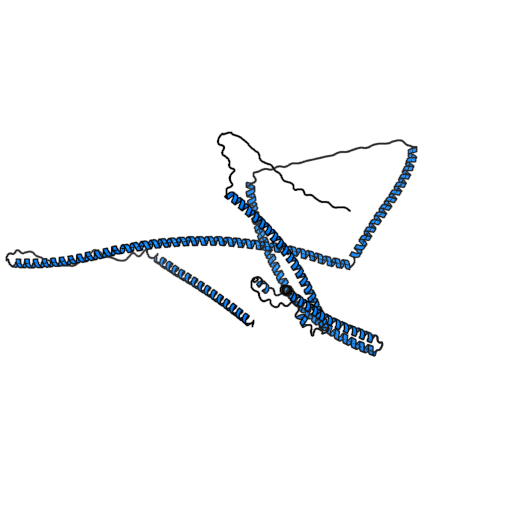7 -28.791 29.714 1.00 91.38 190 THR A O 1
ATOM 1497 N N . VAL A 1 191 ? -25.070 -27.249 29.020 1.00 89.50 191 VAL A N 1
ATOM 1498 C CA . VAL A 1 191 ? -24.336 -27.152 30.295 1.00 89.50 191 VAL A CA 1
ATOM 1499 C C . VAL A 1 191 ? -24.901 -26.024 31.154 1.00 89.50 191 VAL A C 1
ATOM 1501 O O . VAL A 1 191 ? -25.085 -26.230 32.352 1.00 89.50 191 VAL A O 1
ATOM 1504 N N . TYR A 1 192 ? -25.247 -24.886 30.550 1.00 90.88 192 TYR A N 1
ATOM 1505 C CA . TYR A 1 192 ? -25.920 -23.781 31.231 1.00 90.88 192 TYR A CA 1
ATOM 1506 C C . TYR A 1 192 ? -27.264 -24.216 31.839 1.00 90.88 192 TYR A C 1
ATOM 1508 O O . TYR A 1 192 ? -27.491 -23.984 33.025 1.00 90.88 192 TYR A O 1
ATOM 1516 N N . ASP A 1 193 ? -28.093 -24.945 31.086 1.00 94.25 193 ASP A N 1
ATOM 1517 C CA . ASP A 1 193 ? -29.381 -25.471 31.561 1.00 94.25 193 ASP A CA 1
ATOM 1518 C C . ASP A 1 193 ? -29.200 -26.375 32.797 1.00 94.25 193 ASP A C 1
ATOM 1520 O O . ASP A 1 193 ? -29.825 -26.163 33.836 1.00 94.25 193 ASP A O 1
ATOM 1524 N N . LYS A 1 194 ? -28.264 -27.336 32.734 1.00 91.19 194 LYS A N 1
ATOM 1525 C CA . LYS A 1 194 ? -27.938 -28.244 33.854 1.00 91.19 194 LYS A CA 1
ATOM 1526 C C . LYS A 1 194 ? -27.353 -27.515 35.067 1.00 91.19 194 LYS A C 1
ATOM 1528 O O . LYS A 1 194 ? -27.492 -27.989 36.197 1.00 91.19 194 LYS A O 1
ATOM 1533 N N . LEU A 1 195 ? -26.644 -26.407 34.850 1.00 89.62 195 LEU A N 1
ATOM 1534 C CA . LEU A 1 195 ? -26.110 -25.574 35.924 1.00 89.62 195 LEU A CA 1
ATOM 1535 C C . LEU A 1 195 ? -27.243 -24.794 36.604 1.00 89.62 195 LEU A C 1
ATOM 1537 O O . LEU A 1 195 ? -27.311 -24.782 37.832 1.00 89.62 195 LEU A O 1
ATOM 1541 N N . GLN A 1 196 ? -28.168 -24.233 35.822 1.00 93.31 196 GLN A N 1
ATOM 1542 C CA . GLN A 1 196 ? -29.355 -23.542 36.321 1.00 93.31 196 GLN A CA 1
ATOM 1543 C C . GLN A 1 196 ? -30.261 -24.488 37.130 1.00 93.31 196 GLN A C 1
ATOM 1545 O O . GLN A 1 196 ? -30.588 -24.179 38.274 1.00 93.31 196 GLN A O 1
ATOM 1550 N N . GLU A 1 197 ? -30.559 -25.691 36.620 1.00 94.56 197 GLU A N 1
ATOM 1551 C CA . GLU A 1 197 ? -31.327 -26.718 37.351 1.00 94.56 197 GLU A CA 1
ATOM 1552 C C . GLU A 1 197 ? -30.722 -27.049 38.729 1.00 94.56 197 GLU A C 1
ATOM 1554 O O . GLU A 1 197 ? -31.452 -27.224 39.712 1.00 94.56 197 GLU A O 1
ATOM 1559 N N . LYS A 1 198 ? -29.385 -27.110 38.821 1.00 90.44 198 LYS A N 1
ATOM 1560 C CA . LYS A 1 198 ? -28.658 -27.331 40.082 1.00 90.44 198 LYS A CA 1
ATOM 1561 C C . LYS A 1 198 ? -28.727 -26.131 41.019 1.00 90.44 198 LYS A C 1
ATOM 1563 O O . LYS A 1 198 ? -28.961 -26.324 42.211 1.00 90.44 198 LYS A O 1
ATOM 1568 N N . VAL A 1 199 ? -28.562 -24.910 40.509 1.00 91.69 199 VAL A N 1
ATOM 1569 C CA . VAL A 1 199 ? -28.715 -23.675 41.300 1.00 91.69 199 VAL A CA 1
ATOM 1570 C C . VAL A 1 199 ? -30.132 -23.581 41.871 1.00 91.69 199 VAL A C 1
ATOM 1572 O O . VAL A 1 199 ? -30.297 -23.313 43.064 1.00 91.69 199 VAL A O 1
ATOM 1575 N N . ASP A 1 200 ? -31.151 -23.906 41.077 1.00 94.56 200 ASP A N 1
ATOM 1576 C CA . ASP A 1 200 ? -32.551 -23.915 41.508 1.00 94.56 200 ASP A CA 1
ATOM 1577 C C . ASP A 1 200 ? -32.861 -25.058 42.488 1.00 94.56 2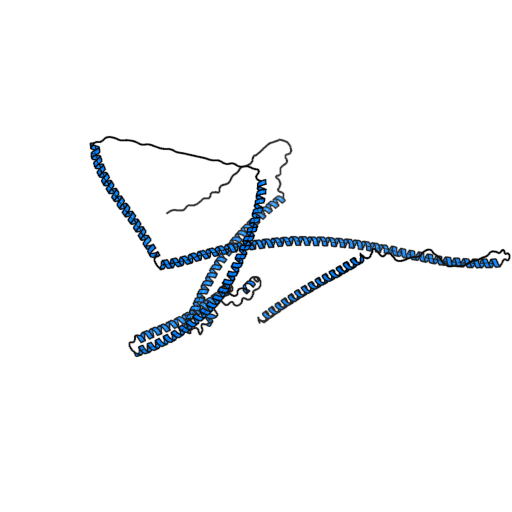00 ASP A C 1
ATOM 1579 O O . ASP A 1 200 ? -33.735 -24.923 43.349 1.00 94.56 200 ASP A O 1
ATOM 1583 N N . LEU A 1 201 ? -32.163 -26.196 42.399 1.00 94.31 201 LEU A N 1
ATOM 1584 C CA . LEU A 1 201 ? -32.251 -27.287 43.377 1.00 94.31 201 LEU A CA 1
ATOM 1585 C C . LEU A 1 201 ? -31.616 -26.911 44.719 1.00 94.31 201 LEU A C 1
ATOM 1587 O O . LEU A 1 201 ? -32.270 -27.051 45.754 1.00 94.31 201 LEU A O 1
ATOM 1591 N N . LEU A 1 202 ? -30.388 -26.392 44.708 1.00 91.50 202 LEU A N 1
ATOM 1592 C CA . LEU A 1 202 ? -29.683 -25.938 45.910 1.00 91.50 202 LEU A CA 1
ATOM 1593 C C . LEU A 1 202 ? -30.441 -24.799 46.601 1.00 91.50 202 LEU A C 1
ATOM 1595 O O . LEU A 1 202 ? -30.637 -24.837 47.815 1.00 91.50 202 LEU A O 1
ATOM 1599 N N . SER A 1 203 ? -30.974 -23.849 45.828 1.00 93.50 203 SER A N 1
ATOM 1600 C CA . SER A 1 203 ? -31.826 -22.768 46.341 1.00 93.50 203 SER A CA 1
ATOM 1601 C C . SER A 1 203 ? -33.090 -23.299 47.025 1.00 93.50 203 SER A C 1
ATOM 1603 O O . SER A 1 203 ? -33.499 -22.770 48.058 1.00 93.50 203 SER A O 1
ATOM 1605 N N . ARG A 1 204 ? -33.703 -24.374 46.510 1.00 94.38 204 ARG A N 1
ATOM 1606 C CA . ARG A 1 204 ? -34.841 -25.036 47.174 1.00 94.38 204 ARG A CA 1
ATOM 1607 C C . ARG A 1 204 ? -34.428 -25.805 48.431 1.00 94.38 204 ARG A C 1
ATOM 1609 O O . ARG A 1 204 ? -35.160 -25.737 49.415 1.00 94.38 204 ARG A O 1
ATOM 1616 N N . LYS A 1 205 ? -33.271 -26.482 48.439 1.00 93.50 205 LYS A N 1
ATOM 1617 C CA . LYS A 1 205 ? -32.746 -27.142 49.649 1.00 93.50 205 LYS A CA 1
ATOM 1618 C C . LYS A 1 205 ? -32.459 -26.126 50.767 1.00 93.50 205 LYS A C 1
ATOM 1620 O O . LYS A 1 205 ? -32.918 -26.333 51.888 1.00 93.50 205 LYS A O 1
ATOM 1625 N N . LEU A 1 206 ? -31.791 -25.004 50.464 1.00 90.56 206 LEU A N 1
ATOM 1626 C CA . LEU A 1 206 ? -31.502 -23.935 51.440 1.00 90.56 206 LEU A CA 1
ATOM 1627 C C . LEU A 1 206 ? -32.777 -23.341 52.063 1.00 90.56 206 LEU A C 1
ATOM 1629 O O . LEU A 1 206 ? -32.809 -23.058 53.256 1.00 90.56 206 LEU A O 1
ATOM 1633 N N . ASN A 1 207 ? -33.838 -23.177 51.270 1.00 92.19 207 ASN A N 1
ATOM 1634 C CA . ASN A 1 207 ? -35.113 -22.618 51.732 1.00 92.19 207 ASN A CA 1
ATOM 1635 C C . ASN A 1 207 ? -36.064 -23.658 52.368 1.00 92.19 207 ASN A C 1
ATOM 1637 O O . ASN A 1 207 ? -37.213 -23.332 52.657 1.00 92.19 207 ASN A O 1
ATOM 1641 N N . SER A 1 208 ? -35.619 -24.903 52.591 1.00 90.38 208 SER A N 1
ATOM 1642 C CA . SER A 1 208 ? -36.467 -25.980 53.136 1.00 90.38 208 SER A CA 1
ATOM 1643 C C . SER A 1 208 ? -36.791 -25.841 54.630 1.00 90.38 208 SER A C 1
ATOM 1645 O O . SER A 1 208 ? -37.809 -26.361 55.084 1.00 90.38 208 SER A O 1
ATOM 1647 N N . GLY A 1 209 ? -35.936 -25.156 55.398 1.00 84.75 209 GLY A N 1
ATOM 1648 C CA . GLY A 1 209 ? -36.072 -25.002 56.851 1.00 84.75 209 GLY A CA 1
ATOM 1649 C C . GLY A 1 209 ? -35.661 -26.224 57.688 1.00 84.75 209 GLY A C 1
ATOM 1650 O O . GLY A 1 209 ? -35.678 -26.135 58.914 1.00 84.75 209 GLY A O 1
ATOM 1651 N N . ASP A 1 210 ? -35.264 -27.339 57.063 1.00 92.50 210 ASP A N 1
ATOM 1652 C CA . ASP A 1 210 ? -34.664 -28.486 57.752 1.00 92.50 210 ASP A CA 1
ATOM 1653 C C . ASP A 1 210 ? -33.139 -28.326 57.790 1.00 92.50 210 ASP A C 1
ATOM 1655 O O . ASP A 1 210 ? -32.476 -28.324 56.751 1.00 92.50 210 ASP A O 1
ATOM 1659 N N . ASN A 1 211 ? -32.575 -28.217 58.996 1.00 91.00 211 ASN A N 1
ATOM 1660 C CA . ASN A 1 211 ? -31.140 -28.031 59.206 1.00 91.00 211 ASN A CA 1
ATOM 1661 C C . ASN A 1 211 ? -30.281 -29.109 58.521 1.00 91.00 211 ASN A C 1
ATOM 1663 O O . ASN A 1 211 ? -29.198 -28.779 58.049 1.00 91.00 211 ASN A O 1
ATOM 1667 N N . LEU A 1 212 ? -30.746 -30.363 58.428 1.00 92.38 212 LEU A N 1
ATOM 1668 C CA . LEU A 1 212 ? -29.984 -31.441 57.782 1.00 92.38 212 LEU A CA 1
ATOM 1669 C C . LEU A 1 212 ? -29.924 -31.256 56.260 1.00 92.38 212 LEU A C 1
ATOM 1671 O O . LEU A 1 212 ? -28.863 -31.407 55.657 1.00 92.38 212 LEU A O 1
ATOM 1675 N N . ILE A 1 213 ? -31.045 -30.872 55.644 1.00 92.38 213 ILE A N 1
ATOM 1676 C CA . ILE A 1 213 ? -31.140 -30.612 54.198 1.00 92.38 213 ILE A CA 1
ATOM 1677 C C . ILE A 1 213 ? -30.363 -29.339 53.827 1.00 92.38 213 ILE A C 1
ATOM 1679 O O . ILE A 1 213 ? -29.725 -29.280 52.774 1.00 92.38 213 ILE A O 1
ATOM 1683 N N . VAL A 1 214 ? -30.383 -28.329 54.703 1.00 91.94 214 VAL A N 1
ATOM 1684 C CA . VAL A 1 214 ? -29.584 -27.105 54.555 1.00 91.94 214 VAL A CA 1
ATOM 1685 C C . VAL A 1 214 ? -28.088 -27.405 54.684 1.00 91.94 214 VAL A C 1
ATOM 1687 O O . VAL A 1 214 ? -27.312 -26.927 53.860 1.00 91.94 214 VAL A O 1
ATOM 1690 N N . GLU A 1 215 ? -27.666 -28.218 55.658 1.00 93.00 215 GLU A N 1
ATOM 1691 C CA . GLU A 1 215 ? -26.256 -28.594 55.830 1.00 93.00 215 GLU A CA 1
ATOM 1692 C C . GLU A 1 215 ? -25.734 -29.421 54.642 1.00 93.00 215 GLU A C 1
ATOM 1694 O O . GLU A 1 215 ? -24.673 -29.102 54.101 1.00 93.00 215 GLU A O 1
ATOM 1699 N N . GLU A 1 216 ? -26.504 -30.405 54.161 1.00 92.75 216 GLU A N 1
ATOM 1700 C CA . GLU A 1 216 ? -26.190 -31.168 52.943 1.00 92.75 216 GLU A CA 1
ATOM 1701 C C . GLU A 1 216 ? -26.007 -30.238 51.730 1.00 92.75 216 GLU A C 1
ATOM 1703 O O . GLU A 1 216 ? -25.020 -30.336 51.001 1.00 92.75 216 GLU A O 1
ATOM 1708 N N . ALA A 1 217 ? -26.921 -29.283 51.540 1.00 92.62 217 ALA A N 1
ATOM 1709 C CA . ALA A 1 217 ? -26.869 -28.337 50.429 1.00 92.62 217 ALA A CA 1
ATOM 1710 C C . ALA A 1 217 ? -25.709 -27.337 50.525 1.00 92.62 217 ALA A C 1
ATOM 1712 O O . ALA A 1 217 ? -25.159 -26.941 49.498 1.00 92.62 217 ALA A O 1
ATOM 1713 N N . VAL A 1 218 ? -25.306 -26.942 51.736 1.00 92.38 218 VAL A N 1
ATOM 1714 C CA . VAL A 1 218 ? -24.112 -26.112 51.955 1.00 92.38 218 VAL A CA 1
ATOM 1715 C C . VAL A 1 218 ? -22.839 -26.903 51.642 1.00 92.38 218 VAL A C 1
ATOM 1717 O O . VAL A 1 218 ? -21.936 -26.355 51.008 1.00 92.38 218 VAL A O 1
ATOM 1720 N N . GLN A 1 219 ? -22.766 -28.188 52.004 1.00 93.25 219 GLN A N 1
ATOM 1721 C CA . GLN A 1 219 ? -21.644 -29.059 51.628 1.00 93.25 219 GLN A CA 1
ATOM 1722 C C . GLN A 1 219 ? -21.581 -29.282 50.105 1.00 93.25 219 GLN A C 1
ATOM 1724 O O . GLN A 1 219 ? -20.508 -29.157 49.509 1.00 93.25 219 GLN A O 1
ATOM 1729 N N . GLU A 1 220 ? -22.724 -29.540 49.461 1.00 92.75 220 GLU A N 1
ATOM 1730 C CA . GLU A 1 220 ? -22.843 -29.699 48.006 1.00 92.75 220 GLU A CA 1
ATOM 1731 C C . GLU A 1 220 ? -22.437 -28.413 47.258 1.00 92.75 220 GLU A C 1
ATOM 1733 O O . GLU A 1 220 ? -21.587 -28.456 46.365 1.00 92.75 220 GLU A O 1
ATOM 1738 N N . LEU A 1 221 ? -22.960 -27.252 47.672 1.00 91.12 221 LEU A N 1
ATOM 1739 C CA . LEU A 1 221 ? -22.602 -25.944 47.114 1.00 91.12 221 LEU A CA 1
ATOM 1740 C C . LEU A 1 221 ? -21.108 -25.632 47.285 1.00 91.12 221 LEU A C 1
ATOM 1742 O O . LEU A 1 221 ? -20.467 -25.180 46.338 1.00 91.12 221 LEU A O 1
ATOM 1746 N N . ASN A 1 222 ? -20.533 -25.901 48.461 1.00 92.81 222 ASN A N 1
ATOM 1747 C CA . ASN A 1 222 ? -19.108 -25.677 48.711 1.00 92.81 222 ASN A CA 1
ATOM 1748 C C . ASN A 1 222 ? -18.225 -26.589 47.836 1.00 92.81 222 ASN A C 1
ATOM 1750 O O . ASN A 1 222 ? -17.185 -26.154 47.345 1.00 92.81 222 ASN A O 1
ATOM 1754 N N . SER A 1 223 ? -18.662 -27.825 47.559 1.00 92.69 223 SER A N 1
ATOM 1755 C CA . SER A 1 223 ? -17.982 -28.713 46.606 1.00 92.69 223 SER A CA 1
ATOM 1756 C C . SER A 1 223 ? -18.036 -28.177 45.170 1.00 92.69 223 SER A C 1
ATOM 1758 O O . SER A 1 223 ? -17.012 -28.179 44.484 1.00 92.69 223 SER A O 1
ATOM 1760 N N . PHE A 1 224 ? -19.186 -27.658 44.721 1.00 89.50 224 PHE A N 1
ATOM 1761 C CA . PHE A 1 224 ? -19.298 -27.020 43.402 1.00 89.50 224 PHE A CA 1
ATOM 1762 C C . PHE A 1 224 ? -18.431 -25.760 43.287 1.00 89.50 224 PHE A C 1
ATOM 1764 O O . PHE A 1 224 ? -17.722 -25.607 42.296 1.00 89.50 224 PHE A O 1
ATOM 1771 N N . LEU A 1 225 ? -18.421 -24.895 44.306 1.00 91.19 225 LEU A N 1
ATOM 1772 C CA . LEU A 1 225 ? -17.571 -23.698 44.330 1.00 91.19 225 LEU A CA 1
ATOM 1773 C C . LEU A 1 225 ? -16.075 -24.049 44.350 1.00 91.19 225 LEU A C 1
ATOM 1775 O O . LEU A 1 225 ? -15.287 -23.388 43.678 1.00 91.19 225 LEU A O 1
ATOM 1779 N N . ALA A 1 226 ? -15.670 -25.108 45.058 1.00 92.56 226 ALA A N 1
ATOM 1780 C CA . ALA A 1 226 ? -14.289 -25.589 45.038 1.00 92.56 226 ALA A CA 1
ATOM 1781 C C . ALA A 1 226 ? -13.868 -26.098 43.645 1.00 92.56 226 ALA A C 1
ATOM 1783 O O . ALA A 1 226 ? -12.791 -25.743 43.171 1.00 92.56 226 ALA A O 1
ATOM 1784 N N . GLN A 1 227 ? -14.722 -26.875 42.968 1.00 89.62 227 GLN A N 1
ATOM 1785 C CA . GLN A 1 227 ? -14.472 -27.346 41.596 1.00 89.62 227 GLN A CA 1
ATOM 1786 C C . GLN A 1 227 ? -14.410 -26.187 40.590 1.00 89.62 227 GLN A C 1
ATOM 1788 O O . GLN A 1 227 ? -13.554 -26.178 39.707 1.00 89.62 227 GLN A O 1
ATOM 1793 N N . GLU A 1 228 ? -15.289 -25.193 40.730 1.00 88.25 228 GLU A N 1
ATOM 1794 C CA . GLU A 1 228 ? -15.310 -24.030 39.842 1.00 88.25 228 GLU A CA 1
ATOM 1795 C C . GLU A 1 228 ? -14.096 -23.115 40.058 1.00 88.25 228 GLU A C 1
ATOM 1797 O O . GLU A 1 228 ? -13.534 -22.615 39.089 1.00 88.25 228 GLU A O 1
ATOM 1802 N N . ASN A 1 229 ? -13.619 -22.958 41.299 1.00 91.69 229 ASN A N 1
ATOM 1803 C CA . ASN A 1 229 ? -12.371 -22.242 41.581 1.00 91.69 229 ASN A CA 1
ATOM 1804 C C . ASN A 1 229 ? -11.151 -22.909 40.916 1.00 91.69 229 ASN A C 1
ATOM 1806 O O . ASN A 1 229 ? -10.279 -22.199 40.422 1.00 91.69 229 ASN A O 1
ATOM 1810 N N . VAL A 1 230 ? -11.097 -24.248 40.856 1.00 90.81 230 VAL A N 1
ATOM 1811 C CA . VAL A 1 230 ? -10.029 -24.971 40.135 1.00 90.81 230 VAL A CA 1
ATOM 1812 C C . VAL A 1 230 ? -10.107 -24.691 38.631 1.00 90.81 230 VAL A C 1
ATOM 1814 O O . VAL A 1 230 ? -9.125 -24.224 38.059 1.00 90.81 230 VAL A O 1
ATOM 1817 N N . ARG A 1 231 ? -11.285 -24.849 38.010 1.00 87.56 231 ARG A N 1
ATOM 1818 C CA . ARG A 1 231 ? -11.495 -24.532 36.581 1.00 87.56 231 ARG A CA 1
ATOM 1819 C C . ARG A 1 231 ? -11.171 -23.080 36.234 1.00 87.56 231 ARG A C 1
ATOM 1821 O O . ARG A 1 231 ? -10.605 -22.803 35.180 1.00 87.56 231 ARG A O 1
ATOM 1828 N N . LEU A 1 232 ? -11.524 -22.137 37.109 1.00 89.69 232 LEU A N 1
ATOM 1829 C CA . LEU A 1 232 ? -11.206 -20.720 36.932 1.00 89.69 232 LEU A CA 1
ATOM 1830 C C . LEU A 1 232 ? -9.701 -20.444 37.047 1.00 89.69 232 LEU A C 1
ATOM 1832 O O . LEU A 1 232 ? -9.205 -19.587 36.314 1.00 89.69 232 LEU A O 1
ATOM 1836 N N . GLN A 1 233 ? -8.971 -21.170 37.900 1.00 91.81 233 GLN A N 1
ATOM 1837 C CA . GLN A 1 233 ? -7.511 -21.082 37.967 1.00 91.81 233 GLN A CA 1
ATOM 1838 C C . GLN A 1 233 ? -6.867 -21.643 36.691 1.00 91.81 233 GLN A C 1
ATOM 1840 O O . GLN A 1 233 ? -6.124 -20.926 36.031 1.00 91.81 233 GLN A O 1
ATOM 1845 N N . GLU A 1 234 ? -7.230 -22.859 36.275 1.00 88.94 234 GLU A N 1
ATOM 1846 C CA . GLU A 1 234 ? -6.713 -23.501 35.053 1.00 88.94 234 GLU A CA 1
ATOM 1847 C C . GLU A 1 234 ? -6.986 -22.661 33.791 1.00 88.94 234 GLU A C 1
ATOM 1849 O O . GLU A 1 234 ? -6.128 -22.519 32.914 1.00 88.94 234 GLU A O 1
ATOM 1854 N N . LEU A 1 235 ? -8.170 -22.041 33.712 1.00 87.25 235 LEU A N 1
ATOM 1855 C CA . LEU A 1 235 ? -8.521 -21.102 32.648 1.00 87.25 235 LEU A CA 1
ATOM 1856 C C . LEU A 1 235 ? -7.693 -19.810 32.717 1.00 87.25 235 LEU A C 1
ATOM 1858 O O . LEU A 1 235 ? -7.293 -19.284 31.678 1.00 87.25 235 LEU A O 1
ATOM 1862 N N . THR A 1 236 ? -7.431 -19.298 33.922 1.00 89.56 236 THR A N 1
ATOM 1863 C CA . THR A 1 236 ? -6.602 -18.104 34.137 1.00 89.56 236 THR A CA 1
ATOM 1864 C C . THR A 1 236 ? -5.161 -18.358 33.706 1.00 89.56 236 THR A C 1
ATOM 1866 O O . THR A 1 236 ? -4.604 -17.547 32.967 1.00 89.56 236 THR A O 1
ATOM 1869 N N . ASP A 1 237 ? -4.586 -19.496 34.090 1.00 88.81 237 ASP A N 1
ATOM 1870 C CA . ASP A 1 237 ? -3.213 -19.880 33.755 1.00 88.81 237 ASP A CA 1
ATOM 1871 C C . ASP A 1 237 ? -3.038 -20.013 32.229 1.00 88.81 237 ASP A C 1
ATOM 1873 O O . ASP A 1 237 ? -2.107 -19.448 31.653 1.00 88.81 237 ASP A O 1
ATOM 1877 N N . LEU A 1 238 ? -4.000 -20.643 31.541 1.00 86.75 238 LEU A N 1
ATOM 1878 C CA . LEU A 1 238 ? -4.023 -20.741 30.074 1.00 86.75 238 LEU A CA 1
ATOM 1879 C C . LEU A 1 238 ? -4.190 -19.382 29.373 1.00 86.75 238 LEU A C 1
ATOM 1881 O O . LEU A 1 238 ? -3.615 -19.151 28.305 1.00 86.75 238 LEU A O 1
ATOM 1885 N N . LEU A 1 239 ? -4.995 -18.473 29.929 1.00 86.62 239 LEU A N 1
ATOM 1886 C CA . LEU A 1 239 ? -5.151 -17.127 29.371 1.00 86.62 239 LEU A CA 1
ATOM 1887 C C . LEU A 1 239 ? -3.887 -16.280 29.586 1.00 86.62 239 LEU A C 1
ATOM 1889 O O . LEU A 1 239 ? -3.529 -15.504 28.699 1.00 86.62 239 LEU A O 1
ATOM 1893 N N . GLN A 1 240 ? -3.173 -16.470 30.701 1.00 91.44 240 GLN A N 1
ATOM 1894 C CA . GLN A 1 240 ? -1.860 -15.862 30.936 1.00 91.44 240 GLN A CA 1
ATOM 1895 C C . GLN A 1 240 ? -0.792 -16.415 29.983 1.00 91.44 240 GLN A C 1
ATOM 1897 O O . GLN A 1 240 ? -0.041 -15.624 29.410 1.00 91.44 240 GLN A O 1
ATOM 1902 N N . GLU A 1 241 ? -0.758 -17.730 29.743 1.00 88.88 241 GLU A N 1
ATOM 1903 C CA . GLU A 1 241 ? 0.130 -18.356 28.753 1.00 88.88 241 GLU A CA 1
ATOM 1904 C C . GLU A 1 241 ? -0.114 -17.776 27.351 1.00 88.88 241 GLU A C 1
ATOM 1906 O O . GLU A 1 241 ? 0.804 -17.223 26.741 1.00 88.88 241 GLU A O 1
ATOM 1911 N N . LYS A 1 242 ? -1.369 -17.789 26.872 1.00 84.69 242 LYS A N 1
ATOM 1912 C CA . LYS A 1 242 ? -1.736 -17.198 25.572 1.00 84.69 242 LYS A CA 1
ATOM 1913 C C . LYS A 1 242 ? -1.386 -15.714 25.479 1.00 84.69 242 LYS A C 1
ATOM 1915 O O . LYS A 1 242 ? -0.880 -15.276 24.446 1.00 84.69 242 LYS A O 1
ATOM 1920 N N . HIS A 1 243 ? -1.634 -14.938 26.537 1.00 87.62 243 HIS A N 1
ATOM 1921 C CA . HIS A 1 243 ? -1.248 -13.528 26.588 1.00 87.62 243 HIS A CA 1
ATOM 1922 C C . HIS A 1 243 ? 0.274 -13.362 26.488 1.00 87.62 243 HIS A C 1
ATOM 1924 O O . HIS A 1 243 ? 0.748 -12.481 25.770 1.00 87.62 243 HIS A O 1
ATOM 1930 N N . HIS A 1 244 ? 1.051 -14.213 27.163 1.00 92.25 244 HIS A N 1
ATOM 1931 C CA . HIS A 1 244 ? 2.509 -14.188 27.104 1.00 92.25 244 HIS A CA 1
ATOM 1932 C C . HIS A 1 244 ? 3.027 -14.509 25.694 1.00 92.25 244 HIS A C 1
ATOM 1934 O O . HIS A 1 244 ? 3.808 -13.724 25.155 1.00 92.25 244 HIS A O 1
ATOM 1940 N N . THR A 1 245 ? 2.539 -15.575 25.049 1.00 86.62 245 THR A N 1
ATOM 1941 C CA . THR A 1 245 ? 2.890 -15.907 23.654 1.00 86.62 245 THR A CA 1
ATOM 1942 C C . THR A 1 245 ? 2.524 -14.773 22.696 1.00 86.62 245 THR A C 1
ATOM 1944 O O . THR A 1 245 ? 3.363 -14.325 21.919 1.00 86.62 245 THR A O 1
ATOM 1947 N N . MET A 1 246 ? 1.301 -14.239 22.789 1.00 82.06 246 MET A N 1
ATOM 1948 C CA . MET A 1 246 ? 0.849 -13.130 21.942 1.00 82.06 246 MET A CA 1
ATOM 1949 C C . MET A 1 246 ? 1.681 -11.855 22.159 1.00 82.06 246 MET A C 1
ATOM 1951 O O . MET A 1 246 ? 1.983 -11.154 21.196 1.00 82.06 246 MET A O 1
ATOM 1955 N N . SER A 1 247 ? 2.115 -11.588 23.396 1.00 89.25 247 SER A N 1
ATOM 1956 C CA . SER A 1 247 ? 3.030 -10.481 23.713 1.00 89.25 247 SER A CA 1
ATOM 1957 C C . SER A 1 247 ? 4.417 -10.687 23.094 1.00 89.25 247 SER A C 1
ATOM 1959 O O . SER A 1 247 ? 4.998 -9.737 22.577 1.00 89.25 247 SER A O 1
ATOM 1961 N N . GLN A 1 248 ? 4.949 -11.917 23.104 1.00 89.38 248 GLN A N 1
ATOM 1962 C CA . GLN A 1 248 ? 6.225 -12.224 22.448 1.00 89.38 248 GLN A CA 1
ATOM 1963 C C . GLN A 1 248 ? 6.150 -11.995 20.932 1.00 89.38 248 GLN A C 1
ATOM 1965 O O . GLN A 1 248 ? 7.035 -11.342 20.379 1.00 89.38 248 GLN A O 1
ATOM 1970 N N . GLU A 1 249 ? 5.102 -12.484 20.258 1.00 84.44 249 GLU A N 1
ATOM 1971 C CA . GLU A 1 249 ? 4.932 -12.259 18.814 1.00 84.44 249 GLU A CA 1
ATOM 1972 C C . GLU A 1 249 ? 4.715 -10.777 18.483 1.00 84.44 249 GLU A C 1
ATOM 1974 O O . GLU A 1 249 ? 5.306 -10.276 17.526 1.00 84.44 249 GLU A O 1
ATOM 1979 N N . PHE A 1 250 ? 3.954 -10.044 19.306 1.00 83.19 250 PHE A N 1
ATOM 1980 C CA . PHE A 1 250 ? 3.800 -8.595 19.160 1.00 83.19 250 PHE A CA 1
ATOM 1981 C C . PHE A 1 250 ? 5.154 -7.873 19.214 1.00 83.19 250 PHE A C 1
ATOM 1983 O O . PHE A 1 250 ? 5.463 -7.106 18.305 1.00 83.19 250 PHE A O 1
ATOM 1990 N N . CYS A 1 251 ? 6.011 -8.176 20.195 1.00 90.25 251 CYS A N 1
ATOM 1991 C CA . CYS A 1 251 ? 7.350 -7.581 20.287 1.00 90.25 251 CYS A CA 1
ATOM 1992 C C . CYS A 1 251 ? 8.248 -7.925 19.080 1.00 90.25 251 CYS A C 1
ATOM 1994 O O . CYS A 1 251 ? 9.008 -7.071 18.620 1.00 90.25 251 CYS A O 1
ATOM 1996 N N . LYS A 1 252 ? 8.157 -9.145 18.524 1.00 86.12 252 LYS A N 1
ATOM 1997 C CA . LYS A 1 252 ? 8.892 -9.513 17.294 1.00 86.12 252 LYS A CA 1
ATOM 1998 C C . LYS A 1 252 ? 8.411 -8.711 16.082 1.00 86.12 252 LYS A C 1
ATOM 2000 O O . LYS A 1 252 ? 9.231 -8.255 15.287 1.00 86.12 252 LYS A O 1
ATOM 2005 N N . LEU A 1 253 ? 7.094 -8.551 15.930 1.00 81.31 253 LEU A N 1
ATOM 2006 C CA . LEU A 1 253 ? 6.497 -7.776 14.839 1.00 81.31 253 LEU A CA 1
ATOM 2007 C C . LEU A 1 253 ? 6.802 -6.280 14.985 1.00 81.31 253 LEU A C 1
ATOM 2009 O O . LEU A 1 253 ? 7.173 -5.651 13.998 1.00 81.31 253 LEU A O 1
ATOM 2013 N N . GLN A 1 254 ? 6.752 -5.735 16.203 1.00 89.69 254 GLN A N 1
ATOM 2014 C CA . GLN A 1 254 ? 7.156 -4.359 16.493 1.00 89.69 254 GLN A CA 1
ATOM 2015 C C . GLN A 1 254 ? 8.616 -4.109 16.080 1.00 89.69 254 GLN A C 1
ATOM 2017 O O . GLN A 1 254 ? 8.876 -3.169 15.338 1.00 89.69 254 GLN A O 1
ATOM 2022 N N . GLY A 1 255 ? 9.557 -4.995 16.430 1.00 90.12 255 GLY A N 1
ATOM 2023 C CA . GLY A 1 255 ? 10.953 -4.870 15.981 1.00 90.12 255 GLY A CA 1
ATOM 2024 C C . GLY A 1 255 ? 11.135 -4.952 14.452 1.00 90.12 255 GLY A C 1
ATOM 2025 O O . GLY A 1 255 ? 11.992 -4.266 13.885 1.00 90.12 255 GLY A O 1
ATOM 2026 N N . LYS A 1 256 ? 10.306 -5.741 13.746 1.00 89.62 256 LYS A N 1
ATOM 2027 C CA . LYS A 1 256 ? 10.257 -5.731 12.268 1.00 89.62 256 LYS A CA 1
ATOM 2028 C C . LYS A 1 256 ? 9.759 -4.377 11.726 1.00 89.62 256 LYS A C 1
ATOM 2030 O O . LYS A 1 256 ? 10.287 -3.910 10.721 1.00 89.62 256 LYS A O 1
ATOM 2035 N N . VAL A 1 257 ? 8.793 -3.733 12.388 1.00 86.94 257 VAL A N 1
ATOM 2036 C CA . VAL A 1 257 ? 8.293 -2.393 12.018 1.00 86.94 257 VAL A CA 1
ATOM 2037 C C . VAL A 1 257 ? 9.349 -1.316 12.284 1.00 86.94 257 VAL A C 1
ATOM 2039 O O . VAL A 1 257 ? 9.724 -0.613 11.352 1.00 86.94 257 VAL A O 1
ATOM 2042 N N . GLU A 1 258 ? 9.922 -1.254 13.487 1.00 92.06 258 GLU A N 1
ATOM 2043 C CA . GLU A 1 258 ? 10.934 -0.252 13.874 1.00 92.06 258 GLU A CA 1
ATOM 2044 C C . GLU A 1 258 ? 12.171 -0.277 12.950 1.00 92.06 258 GLU A C 1
ATOM 2046 O O . GLU A 1 258 ? 12.729 0.764 12.588 1.00 92.06 258 GLU A O 1
ATOM 2051 N N . THR A 1 259 ? 12.596 -1.467 12.504 1.00 92.19 259 THR A N 1
ATOM 2052 C CA . THR A 1 259 ? 13.691 -1.605 11.522 1.00 92.19 259 THR A CA 1
ATOM 2053 C C . THR A 1 259 ? 13.290 -1.194 10.101 1.00 92.19 259 THR A C 1
ATOM 2055 O O . THR A 1 259 ? 14.130 -0.679 9.356 1.00 92.19 259 THR A O 1
ATOM 2058 N N . ALA A 1 260 ? 12.021 -1.358 9.717 1.00 85.94 260 ALA A N 1
ATOM 2059 C CA . ALA A 1 260 ? 11.497 -0.864 8.446 1.00 85.94 260 ALA A CA 1
ATOM 2060 C C . ALA A 1 260 ? 11.365 0.670 8.440 1.00 85.94 260 ALA A C 1
ATOM 2062 O O . ALA A 1 260 ? 11.832 1.301 7.492 1.00 85.94 260 ALA A O 1
ATOM 2063 N N . GLU A 1 261 ? 10.824 1.265 9.506 1.00 90.31 261 GLU A N 1
ATOM 2064 C CA . GLU A 1 261 ? 10.734 2.719 9.720 1.00 90.31 261 GLU A CA 1
ATOM 2065 C C . GLU A 1 261 ? 12.123 3.371 9.704 1.00 90.31 261 GLU A C 1
ATOM 2067 O O . GLU A 1 261 ? 12.359 4.333 8.973 1.00 90.31 261 GLU A O 1
ATOM 2072 N N . SER A 1 262 ? 13.090 2.775 10.413 1.00 92.06 262 SER A N 1
ATOM 2073 C CA . SER A 1 262 ? 14.493 3.215 10.393 1.00 92.06 262 SER A CA 1
ATOM 2074 C C . SER A 1 262 ? 15.077 3.235 8.973 1.00 92.06 262 SER A C 1
ATOM 2076 O O . SER A 1 262 ? 15.808 4.156 8.608 1.00 92.06 262 SER A O 1
ATOM 2078 N N . ARG A 1 263 ? 14.743 2.235 8.143 1.00 94.12 263 ARG A N 1
ATOM 2079 C CA . ARG A 1 263 ? 15.178 2.174 6.738 1.00 94.12 263 ARG A CA 1
ATOM 2080 C C . ARG A 1 263 ? 14.462 3.204 5.861 1.00 94.12 263 ARG A C 1
ATOM 2082 O O . ARG A 1 263 ? 15.102 3.752 4.967 1.00 94.12 263 ARG A O 1
ATOM 2089 N N . VAL A 1 264 ? 13.178 3.477 6.104 1.00 92.75 264 VAL A N 1
ATOM 2090 C CA . VAL A 1 264 ? 12.437 4.551 5.419 1.00 92.75 264 VAL A CA 1
ATOM 2091 C C . VAL A 1 264 ? 13.090 5.900 5.711 1.00 92.75 264 VAL A C 1
ATOM 2093 O O . VAL A 1 264 ? 13.448 6.595 4.768 1.00 92.75 264 VAL A O 1
ATOM 2096 N N . SER A 1 265 ? 13.384 6.215 6.974 1.00 94.44 265 SER A N 1
ATOM 2097 C CA . SER A 1 265 ? 13.966 7.514 7.343 1.00 94.44 265 SER A CA 1
ATOM 2098 C C . SER A 1 265 ? 15.378 7.750 6.773 1.00 94.44 265 SER A C 1
ATOM 2100 O O . SER A 1 265 ? 15.730 8.865 6.384 1.00 94.44 265 SER A O 1
ATOM 2102 N N . VAL A 1 266 ? 16.177 6.688 6.599 1.00 95.81 266 VAL A N 1
ATOM 2103 C CA . VAL A 1 266 ? 17.453 6.764 5.854 1.00 95.81 266 VAL A CA 1
ATOM 2104 C C . VAL A 1 266 ? 17.234 7.071 4.364 1.00 95.81 266 VAL A C 1
ATOM 2106 O O . VAL A 1 266 ? 17.999 7.838 3.777 1.00 95.81 266 VAL A O 1
ATOM 2109 N N . LEU A 1 267 ? 16.196 6.502 3.742 1.00 93.69 267 LEU A N 1
ATOM 2110 C CA . LEU A 1 267 ? 15.851 6.780 2.343 1.00 93.69 267 LEU A CA 1
ATOM 2111 C C . LEU A 1 267 ? 15.266 8.189 2.162 1.00 93.69 267 LEU A C 1
ATOM 2113 O O . LEU A 1 267 ? 15.588 8.840 1.172 1.00 93.69 267 LEU A O 1
ATOM 2117 N N . GLU A 1 268 ? 14.483 8.687 3.121 1.00 95.62 268 GLU A N 1
ATOM 2118 C CA . GLU A 1 268 ? 13.990 10.072 3.158 1.00 95.62 268 GLU A CA 1
ATOM 2119 C C . GLU A 1 268 ? 15.155 11.071 3.205 1.00 95.62 268 GLU A C 1
ATOM 2121 O O . GLU A 1 268 ? 15.241 11.952 2.350 1.00 95.62 268 GLU A O 1
ATOM 2126 N N . SER A 1 269 ? 16.129 10.869 4.102 1.00 94.50 269 SER A N 1
ATOM 2127 C CA . SER A 1 269 ? 17.338 11.707 4.158 1.00 94.50 269 SER A CA 1
ATOM 2128 C C . SER A 1 269 ? 18.134 11.688 2.845 1.00 94.50 269 SER A C 1
ATOM 2130 O O . SER A 1 269 ? 18.651 12.721 2.423 1.00 94.50 269 SER A O 1
ATOM 2132 N N . MET A 1 270 ? 18.227 10.533 2.173 1.00 97.06 270 MET A N 1
ATOM 2133 C CA . MET A 1 270 ? 18.894 10.425 0.868 1.00 97.06 270 MET A CA 1
ATOM 2134 C C . MET A 1 270 ? 18.100 11.121 -0.251 1.00 97.06 270 MET A C 1
ATOM 2136 O O . MET A 1 270 ? 18.689 11.686 -1.175 1.00 97.06 270 MET A O 1
ATOM 2140 N N . ILE A 1 271 ? 16.767 11.101 -0.178 1.00 95.38 271 ILE A N 1
ATOM 2141 C CA . ILE A 1 271 ? 15.883 11.836 -1.086 1.00 95.38 271 ILE A CA 1
ATOM 2142 C C . ILE A 1 271 ? 16.067 13.350 -0.902 1.00 95.38 271 ILE A C 1
ATOM 2144 O O . ILE A 1 271 ? 16.159 14.060 -1.903 1.00 95.38 271 ILE A O 1
ATOM 2148 N N . ASP A 1 272 ? 16.186 13.844 0.330 1.00 96.69 272 ASP A N 1
ATOM 2149 C CA . ASP A 1 272 ? 16.413 15.267 0.619 1.00 96.69 272 ASP A CA 1
ATOM 2150 C C . ASP A 1 272 ? 17.778 15.771 0.119 1.00 96.69 272 ASP A C 1
ATOM 2152 O O . ASP A 1 272 ? 17.843 16.821 -0.533 1.00 96.69 272 ASP A O 1
ATOM 2156 N N . ASP A 1 273 ? 18.855 15.003 0.317 1.00 95.56 273 ASP A N 1
ATOM 2157 C CA . ASP A 1 273 ? 20.183 15.313 -0.242 1.00 95.56 273 ASP A CA 1
ATOM 2158 C C . ASP A 1 273 ? 20.141 15.414 -1.781 1.00 95.56 273 ASP A C 1
ATOM 2160 O O . ASP A 1 273 ? 20.664 16.363 -2.381 1.00 95.56 273 ASP A O 1
ATOM 2164 N N . LEU A 1 274 ? 19.463 14.467 -2.442 1.00 94.62 274 LEU A N 1
ATOM 2165 C CA . LEU A 1 274 ? 19.298 14.464 -3.900 1.00 94.62 274 LEU A CA 1
ATOM 2166 C C . LEU A 1 274 ? 18.400 15.611 -4.391 1.00 94.62 274 LEU A C 1
ATOM 2168 O O . LEU A 1 274 ? 18.693 16.220 -5.425 1.00 94.62 274 LEU A O 1
ATOM 2172 N N . GLN A 1 275 ? 17.339 15.957 -3.655 1.00 96.62 275 GLN A N 1
ATOM 2173 C CA . GLN A 1 275 ? 16.515 17.135 -3.939 1.00 96.62 275 GLN A CA 1
ATOM 2174 C C . GLN A 1 275 ? 17.339 18.423 -3.848 1.00 96.62 275 GLN A C 1
ATOM 2176 O O . GLN A 1 275 ? 17.247 19.269 -4.743 1.00 96.62 275 GLN A O 1
ATOM 2181 N N . TRP A 1 276 ? 18.183 18.564 -2.822 1.00 98.19 276 TRP A N 1
ATOM 2182 C CA . TRP A 1 276 ? 19.064 19.721 -2.657 1.00 98.19 276 TRP A CA 1
ATOM 2183 C C . TRP A 1 276 ? 20.043 19.869 -3.830 1.00 98.19 276 TRP A C 1
ATOM 2185 O O . TRP A 1 276 ? 20.217 20.980 -4.349 1.00 98.19 276 TRP A O 1
ATOM 2195 N N . ASP A 1 277 ? 20.624 18.765 -4.311 1.00 96.00 277 ASP A N 1
ATOM 2196 C CA . ASP A 1 277 ? 21.528 18.782 -5.466 1.00 96.00 277 ASP A CA 1
ATOM 2197 C C . ASP A 1 277 ? 20.803 19.093 -6.792 1.00 96.00 277 ASP A C 1
ATOM 2199 O O . ASP A 1 277 ? 21.292 19.896 -7.597 1.00 96.00 277 ASP A O 1
ATOM 2203 N N . ILE A 1 278 ? 19.585 18.572 -6.992 1.00 95.31 278 ILE A N 1
ATOM 2204 C CA . ILE A 1 278 ? 18.707 18.954 -8.115 1.00 95.31 278 ILE A CA 1
ATOM 2205 C C . ILE A 1 278 ? 18.432 20.463 -8.093 1.00 95.31 278 ILE A C 1
ATOM 2207 O O . ILE A 1 278 ? 18.541 21.143 -9.118 1.00 95.31 278 ILE A O 1
ATOM 2211 N N . ASP A 1 279 ? 18.119 21.023 -6.929 1.00 96.38 279 ASP A N 1
ATOM 2212 C CA . ASP A 1 279 ? 17.784 22.438 -6.791 1.00 96.38 279 ASP A CA 1
ATOM 2213 C C . ASP A 1 279 ? 19.007 23.359 -6.951 1.00 96.38 279 ASP A C 1
ATOM 2215 O O . ASP A 1 279 ? 18.914 24.458 -7.507 1.00 96.38 279 ASP A O 1
ATOM 2219 N N . LYS A 1 280 ? 20.188 22.888 -6.544 1.00 97.81 280 LYS A N 1
ATOM 2220 C CA . LYS A 1 280 ? 21.502 23.497 -6.810 1.00 97.81 280 LYS A CA 1
ATOM 2221 C C . LYS A 1 280 ? 21.834 23.506 -8.311 1.00 97.81 280 LYS A C 1
ATOM 2223 O O . LYS A 1 280 ? 22.351 24.516 -8.807 1.00 97.81 280 LYS A O 1
ATOM 2228 N N . ILE A 1 281 ? 21.463 22.459 -9.055 1.00 94.38 281 ILE A N 1
ATOM 2229 C CA . ILE A 1 281 ? 21.554 22.412 -10.526 1.00 94.38 281 ILE A CA 1
ATOM 2230 C C . ILE A 1 281 ? 20.541 23.372 -11.175 1.00 94.38 281 ILE A C 1
ATOM 2232 O O . ILE A 1 281 ? 20.947 24.208 -11.986 1.00 94.38 281 ILE A O 1
ATOM 2236 N N . ARG A 1 282 ? 19.266 23.372 -10.762 1.00 96.12 282 ARG A N 1
ATOM 2237 C CA . ARG A 1 282 ? 18.245 24.336 -11.237 1.00 96.12 282 ARG A CA 1
ATOM 2238 C C . ARG A 1 282 ? 18.680 25.790 -11.020 1.00 96.12 282 ARG A C 1
ATOM 2240 O O . ARG A 1 282 ? 18.574 26.616 -11.923 1.00 96.12 282 ARG A O 1
ATOM 2247 N N . LYS A 1 283 ? 19.271 26.115 -9.864 1.00 96.75 283 LYS A N 1
ATOM 2248 C CA . LYS A 1 283 ? 19.837 27.451 -9.559 1.00 96.75 283 LYS A CA 1
ATOM 2249 C C . LYS A 1 283 ? 21.050 27.813 -10.435 1.00 96.75 283 LYS A C 1
ATOM 2251 O O . LYS A 1 283 ? 21.411 28.990 -10.528 1.00 96.75 283 LYS A O 1
ATOM 2256 N N . ARG A 1 284 ? 21.712 26.847 -11.086 1.00 95.81 284 ARG A N 1
ATOM 2257 C CA . ARG A 1 284 ? 22.717 27.085 -12.144 1.00 95.81 284 ARG A CA 1
ATOM 2258 C C . ARG A 1 284 ? 22.046 27.291 -13.503 1.00 95.81 284 ARG A C 1
ATOM 2260 O O . ARG A 1 284 ? 22.370 28.266 -14.175 1.00 95.81 284 ARG A O 1
ATOM 2267 N N . GLU A 1 285 ? 21.094 26.440 -13.866 1.00 90.38 285 GLU A N 1
ATOM 2268 C CA . GLU A 1 285 ? 20.319 26.539 -15.110 1.00 90.38 285 GLU A CA 1
ATOM 2269 C C . GLU A 1 285 ? 19.599 27.895 -15.227 1.00 90.38 285 GLU A C 1
ATOM 2271 O O . GLU A 1 285 ? 19.814 28.633 -16.183 1.00 90.38 285 GLU A O 1
ATOM 2276 N N . GLN A 1 286 ? 18.874 28.317 -14.187 1.00 94.38 286 GLN A N 1
ATOM 2277 C CA . GLN A 1 286 ? 18.196 29.620 -14.125 1.00 94.38 286 GLN A CA 1
ATOM 2278 C C . GLN A 1 286 ? 19.137 30.825 -14.301 1.00 94.38 286 GLN A C 1
ATOM 2280 O O . GLN A 1 286 ? 18.691 31.885 -14.740 1.00 94.38 286 GLN A O 1
ATOM 2285 N N . ARG A 1 287 ? 20.428 30.704 -13.951 1.00 95.94 287 ARG A N 1
ATOM 2286 C CA . ARG A 1 287 ? 21.429 31.755 -14.220 1.00 95.94 287 ARG A CA 1
ATOM 2287 C C . ARG A 1 287 ? 21.803 31.797 -15.700 1.00 95.94 287 ARG A C 1
ATOM 2289 O O . ARG A 1 287 ? 21.863 32.883 -16.266 1.00 95.94 287 ARG A O 1
ATOM 2296 N N . LEU A 1 288 ? 21.986 30.638 -16.333 1.00 90.56 288 LEU A N 1
ATOM 2297 C CA . LEU A 1 288 ? 22.237 30.538 -17.774 1.00 90.56 288 LEU A CA 1
ATOM 2298 C C . LEU A 1 288 ? 21.028 31.036 -18.581 1.00 90.56 288 LEU A C 1
ATOM 2300 O O . LEU A 1 288 ? 21.195 31.863 -19.473 1.00 90.56 288 LEU A O 1
ATOM 2304 N N . ASN A 1 289 ? 19.813 30.630 -18.201 1.00 89.06 289 ASN A N 1
ATOM 2305 C CA . ASN A 1 289 ? 18.572 31.066 -18.846 1.00 89.06 289 ASN A CA 1
ATOM 2306 C C . ASN A 1 289 ? 18.345 32.581 -18.692 1.00 89.06 289 ASN A C 1
ATOM 2308 O O . ASN A 1 289 ? 17.897 33.220 -19.641 1.00 89.06 289 ASN A O 1
ATOM 2312 N N . ARG A 1 290 ? 18.717 33.189 -17.551 1.00 93.94 290 ARG A N 1
ATOM 2313 C CA . ARG A 1 290 ? 18.704 34.656 -17.403 1.00 93.94 290 ARG A CA 1
ATOM 2314 C C . ARG A 1 290 ? 19.719 35.351 -18.304 1.00 93.94 290 ARG A C 1
ATOM 2316 O O . ARG A 1 290 ? 19.335 36.294 -18.979 1.00 93.94 290 ARG A O 1
ATOM 2323 N N . HIS A 1 291 ? 20.956 34.870 -18.407 1.00 91.06 291 HIS A N 1
ATOM 2324 C CA . HIS A 1 291 ? 21.920 35.462 -19.344 1.00 91.06 291 HIS A CA 1
ATOM 2325 C C . HIS A 1 291 ? 21.506 35.287 -20.814 1.00 91.06 291 HIS A C 1
ATOM 2327 O O . HIS A 1 291 ? 21.716 36.194 -21.619 1.00 91.06 291 HIS A O 1
ATOM 2333 N N . LEU A 1 292 ? 20.857 34.173 -21.169 1.00 84.31 292 LEU A N 1
ATOM 2334 C CA . LEU A 1 292 ? 20.254 33.993 -22.492 1.00 84.31 292 LEU A CA 1
ATOM 2335 C C . LEU A 1 292 ? 19.109 34.994 -22.726 1.00 84.31 292 LEU A C 1
ATOM 2337 O O . LEU A 1 292 ? 19.070 35.637 -23.773 1.00 84.31 292 LEU A O 1
ATOM 2341 N N . ALA A 1 293 ? 18.231 35.191 -21.738 1.00 87.69 293 ALA A N 1
ATOM 2342 C CA . ALA A 1 293 ? 17.169 36.194 -21.792 1.00 87.69 293 ALA A CA 1
ATOM 2343 C C . ALA A 1 293 ? 17.722 37.629 -21.894 1.00 87.69 293 ALA A C 1
ATOM 2345 O O . ALA A 1 293 ? 17.251 38.388 -22.729 1.00 87.69 293 ALA A O 1
ATOM 2346 N N . GLU A 1 294 ? 18.771 37.985 -21.147 1.00 88.19 294 GLU A N 1
ATOM 2347 C CA . GLU A 1 294 ? 19.469 39.279 -21.246 1.00 88.19 294 GLU A CA 1
ATOM 2348 C C . GLU A 1 294 ? 20.107 39.503 -22.632 1.00 88.19 294 GLU A C 1
ATOM 2350 O O . GLU A 1 294 ? 20.237 40.638 -23.093 1.00 88.19 294 GLU A O 1
ATOM 2355 N N . VAL A 1 295 ? 20.561 38.442 -23.310 1.00 78.31 295 VAL A N 1
ATOM 2356 C CA . VAL A 1 295 ? 21.070 38.523 -24.691 1.00 78.31 295 VAL A CA 1
ATOM 2357 C C . VAL A 1 295 ? 19.918 38.709 -25.682 1.00 78.31 295 VAL A C 1
ATOM 2359 O O . VAL A 1 295 ? 20.003 39.582 -26.545 1.00 78.31 295 VAL A O 1
ATOM 2362 N N . LEU A 1 296 ? 18.820 37.966 -25.526 1.00 75.62 296 LEU A N 1
ATOM 2363 C CA . LEU A 1 296 ? 17.613 38.119 -26.346 1.00 75.62 296 LEU A CA 1
ATOM 2364 C C . LEU A 1 296 ? 16.947 39.491 -26.146 1.00 75.62 296 LEU A C 1
ATOM 2366 O O . LEU A 1 296 ? 16.538 40.123 -27.115 1.00 75.62 296 LEU A O 1
ATOM 2370 N N . GLU A 1 297 ? 16.902 40.017 -24.924 1.00 79.19 297 GLU A N 1
ATOM 2371 C CA . GLU A 1 297 ? 16.347 41.339 -24.625 1.00 79.19 297 GLU A CA 1
ATOM 2372 C C . GLU A 1 297 ? 17.218 42.465 -25.202 1.00 79.19 297 GLU A C 1
ATOM 2374 O O . GLU A 1 297 ? 16.683 43.441 -25.725 1.00 79.19 297 GLU A O 1
ATOM 2379 N N . ARG A 1 298 ? 18.551 42.320 -25.237 1.00 75.94 298 ARG A N 1
ATOM 2380 C CA . ARG A 1 298 ? 19.434 43.246 -25.984 1.00 75.94 298 ARG A CA 1
ATOM 2381 C C . ARG A 1 298 ? 19.185 43.233 -27.497 1.00 75.94 298 ARG A C 1
ATOM 2383 O O . ARG A 1 298 ? 19.440 44.243 -28.152 1.00 75.94 298 ARG A O 1
ATOM 2390 N N . VAL A 1 299 ? 18.681 42.129 -28.054 1.00 63.31 299 VAL A N 1
ATOM 2391 C CA . VAL A 1 299 ? 18.222 42.063 -29.453 1.00 63.31 299 VAL A CA 1
ATOM 2392 C C . VAL A 1 299 ? 16.840 42.717 -29.606 1.00 63.31 299 VAL A C 1
ATOM 2394 O O . VAL A 1 299 ? 16.628 43.469 -30.556 1.00 63.31 299 VAL A O 1
ATOM 2397 N N . ASN A 1 300 ? 15.926 42.486 -28.658 1.00 61.84 300 ASN A N 1
ATOM 2398 C CA . ASN A 1 300 ? 14.510 42.856 -28.774 1.00 61.84 300 ASN A CA 1
ATOM 2399 C C . ASN A 1 300 ? 14.174 44.293 -28.315 1.00 61.84 300 ASN A C 1
ATOM 2401 O O . ASN A 1 300 ? 13.217 44.889 -28.798 1.00 61.84 300 ASN A O 1
ATOM 2405 N N . SER A 1 301 ? 14.960 44.893 -27.413 1.00 60.97 301 SER A N 1
ATOM 2406 C CA . SER A 1 301 ? 14.672 46.192 -26.758 1.00 60.97 301 SER A CA 1
ATOM 2407 C C . SER A 1 301 ? 14.771 47.438 -27.660 1.00 60.97 301 SER A C 1
ATOM 2409 O O . SER A 1 301 ? 14.692 48.573 -27.186 1.00 60.97 301 SER A O 1
ATOM 2411 N N . LYS A 1 302 ? 14.853 47.260 -28.982 1.00 54.03 302 LYS A N 1
ATOM 2412 C CA . LYS A 1 302 ? 14.737 48.334 -29.978 1.00 54.03 302 LYS A CA 1
ATOM 2413 C C . LYS A 1 302 ? 13.257 48.644 -30.352 1.00 54.03 302 LYS A C 1
ATOM 2415 O O . LYS A 1 302 ? 12.946 48.650 -31.539 1.00 54.03 302 LYS A O 1
ATOM 2420 N N . GLY A 1 303 ? 12.360 48.971 -29.388 1.00 48.03 303 GLY A N 1
ATOM 2421 C CA . GLY A 1 303 ? 11.035 49.597 -29.703 1.00 48.03 303 GLY A CA 1
ATOM 2422 C C . GLY A 1 303 ? 9.902 49.810 -28.633 1.00 48.03 303 GLY A C 1
ATOM 2423 O O . GLY A 1 303 ? 9.233 48.855 -28.271 1.00 48.03 303 GLY A O 1
ATOM 2424 N N . TYR A 1 304 ? 9.585 51.091 -28.296 1.00 41.47 304 TYR A N 1
ATOM 2425 C CA . TYR A 1 304 ? 8.258 51.772 -27.988 1.00 41.47 304 TYR A CA 1
ATOM 2426 C C . TYR A 1 304 ? 7.349 51.553 -26.691 1.00 41.47 304 TYR A C 1
ATOM 2428 O O . TYR A 1 304 ? 7.579 50.608 -25.947 1.00 41.47 304 TYR A O 1
ATOM 2436 N N . LYS A 1 305 ? 6.401 52.506 -26.337 1.00 55.56 305 LYS A N 1
ATOM 2437 C CA . LYS A 1 305 ? 5.634 52.738 -25.012 1.00 55.56 305 LYS A CA 1
ATOM 2438 C C . LYS A 1 305 ? 4.312 53.659 -25.039 1.00 55.56 305 LYS A C 1
ATOM 2440 O O . LYS A 1 305 ? 4.149 54.229 -26.111 1.00 55.56 305 LYS A O 1
ATOM 2445 N N . VAL A 1 306 ? 3.473 53.888 -23.929 1.00 45.09 306 VAL A N 1
ATOM 2446 C CA . VAL A 1 306 ? 2.592 55.121 -23.465 1.00 45.09 306 VAL A CA 1
ATOM 2447 C C . VAL A 1 306 ? 1.281 54.933 -22.491 1.00 45.09 306 VAL A C 1
ATOM 2449 O O . VAL A 1 306 ? 0.946 53.771 -22.291 1.00 45.09 306 VAL A O 1
ATOM 2452 N N . TYR A 1 307 ? 0.571 55.980 -21.850 1.00 51.66 307 TYR A N 1
ATOM 2453 C CA . TYR A 1 307 ? -0.526 55.995 -20.716 1.00 51.66 307 TYR A CA 1
ATOM 2454 C C . TYR A 1 307 ? -1.600 57.235 -20.516 1.00 51.66 307 TYR A C 1
ATOM 2456 O O . TYR A 1 307 ? -1.444 58.197 -21.263 1.00 51.66 307 TYR A O 1
ATOM 2464 N N . GLY A 1 308 ? -2.625 57.314 -19.544 1.00 51.62 308 GLY A N 1
ATOM 2465 C CA . GLY A 1 308 ? -3.641 58.479 -19.226 1.00 51.62 308 GLY A CA 1
ATOM 2466 C C . GLY A 1 308 ? -4.769 58.477 -18.024 1.00 51.62 308 GLY A C 1
ATOM 2467 O O . GLY A 1 308 ? -4.849 57.447 -17.364 1.00 51.62 308 GLY A O 1
ATOM 2468 N N . ALA A 1 309 ? -5.616 59.559 -17.698 1.00 52.28 309 ALA A N 1
ATOM 2469 C CA . ALA A 1 309 ? -6.730 59.772 -16.596 1.00 52.28 309 ALA A CA 1
ATOM 2470 C C . ALA A 1 309 ? -7.710 61.080 -16.723 1.00 52.28 309 ALA A C 1
ATOM 2472 O O . ALA A 1 309 ? -7.447 61.746 -17.719 1.00 52.28 309 ALA A O 1
ATOM 2473 N N . GLY A 1 310 ? -8.765 61.660 -15.975 1.00 49.75 310 GLY A N 1
ATOM 2474 C CA . GLY A 1 310 ? -9.736 61.647 -14.737 1.00 49.75 310 GLY A CA 1
ATOM 2475 C C . GLY A 1 310 ? -10.628 63.020 -14.577 1.00 49.75 310 GLY A C 1
ATOM 2476 O O . GLY A 1 310 ? -10.339 63.835 -15.445 1.00 49.75 310 GLY A O 1
ATOM 2477 N N . SER A 1 311 ? -11.598 63.563 -13.702 1.00 44.00 311 SER A N 1
ATOM 2478 C CA . SER A 1 311 ? -12.681 63.404 -12.572 1.00 44.00 311 SER A CA 1
ATOM 2479 C C . SER A 1 311 ? -13.444 64.825 -12.222 1.00 44.00 311 SER A C 1
ATOM 2481 O O . SER A 1 311 ? -12.919 65.753 -12.828 1.00 44.00 311 SER A O 1
ATOM 2483 N N . SER A 1 312 ? -14.482 65.331 -11.400 1.00 40.31 312 SER A N 1
ATOM 2484 C CA . SER A 1 312 ? -15.739 65.152 -10.464 1.00 40.31 312 SER A CA 1
ATOM 2485 C C . SER A 1 312 ? -16.440 66.590 -10.068 1.00 40.31 312 SER A C 1
ATOM 2487 O O . SER A 1 312 ? -15.837 67.524 -10.586 1.00 40.31 312 SER A O 1
ATOM 2489 N N . LEU A 1 313 ? -17.505 67.096 -9.282 1.00 39.75 313 LEU A N 1
ATOM 2490 C CA . LEU A 1 313 ? -18.778 66.894 -8.380 1.00 39.75 313 LEU A CA 1
ATOM 2491 C C . LEU A 1 313 ? -19.626 68.294 -8.143 1.00 39.75 313 LEU A C 1
ATOM 2493 O O . LEU A 1 313 ? -19.239 69.181 -8.894 1.00 39.75 313 LEU A O 1
ATOM 2497 N N . TYR A 1 314 ? -20.663 68.789 -7.316 1.00 35.12 314 TYR A N 1
ATOM 2498 C CA . TYR A 1 314 ? -21.695 68.562 -6.160 1.00 35.12 314 TYR A CA 1
ATOM 2499 C C . TYR A 1 314 ? -22.887 69.696 -5.957 1.00 35.12 314 TYR A C 1
ATOM 2501 O O . TYR A 1 314 ? -22.997 70.507 -6.870 1.00 35.12 314 TYR A O 1
ATOM 2509 N N . GLY A 1 315 ? -23.776 69.829 -4.871 1.00 34.88 315 GLY A N 1
ATOM 2510 C CA . GLY A 1 315 ? -24.974 70.825 -4.662 1.00 34.88 315 GLY A CA 1
ATOM 2511 C C . GLY A 1 315 ? -25.748 71.097 -3.243 1.00 34.88 315 GLY A C 1
ATOM 2512 O O . GLY A 1 315 ? -25.239 70.607 -2.240 1.00 34.88 315 GLY A O 1
ATOM 2513 N N . GLY A 1 316 ? -26.921 71.861 -3.088 1.00 32.81 316 GLY A N 1
ATOM 2514 C CA . GLY A 1 316 ? -27.696 72.258 -1.781 1.00 32.81 316 GLY A CA 1
ATOM 2515 C C . GLY A 1 316 ? -29.136 73.039 -1.736 1.00 32.81 316 GLY A C 1
ATOM 2516 O O . GLY A 1 316 ? -29.662 73.277 -2.820 1.00 32.81 316 GLY A O 1
ATOM 2517 N N . THR A 1 317 ? -29.797 73.442 -0.562 1.00 35.03 317 THR A N 1
ATOM 2518 C CA . THR A 1 317 ? -31.290 73.908 -0.352 1.00 35.03 317 THR A CA 1
ATOM 2519 C C . THR A 1 317 ? -31.778 74.881 0.871 1.00 35.03 317 THR A C 1
ATOM 2521 O O . THR A 1 317 ? -30.897 75.336 1.592 1.00 35.03 317 THR A O 1
ATOM 2524 N N . ILE A 1 318 ? -33.113 75.250 1.142 1.00 28.72 318 ILE A N 1
ATOM 2525 C CA . ILE A 1 318 ? -33.691 76.293 2.167 1.00 28.72 318 ILE A CA 1
ATOM 2526 C C . ILE A 1 318 ? -35.225 76.204 2.753 1.00 28.72 318 ILE A C 1
ATOM 2528 O O . ILE A 1 318 ? -35.848 75.182 2.484 1.00 28.72 318 ILE A O 1
ATOM 2532 N N . THR A 1 319 ? -35.852 77.171 3.558 1.00 27.25 319 THR A N 1
ATOM 2533 C CA . THR A 1 319 ? -37.117 77.093 4.489 1.00 27.25 319 THR A CA 1
ATOM 2534 C C . THR A 1 319 ? -38.200 78.308 4.676 1.00 27.25 319 THR A C 1
ATOM 2536 O O . THR A 1 319 ? -38.247 79.148 3.782 1.00 27.25 319 THR A O 1
ATOM 2539 N N . ILE A 1 320 ? -39.137 78.411 5.725 1.00 20.31 320 ILE A N 1
ATOM 2540 C CA . ILE A 1 320 ? -40.434 79.288 5.847 1.00 20.31 320 ILE A CA 1
ATOM 2541 C C . ILE A 1 320 ? -41.016 79.839 7.285 1.00 20.31 320 ILE A C 1
ATOM 2543 O O . ILE A 1 320 ? -40.226 79.842 8.221 1.00 20.31 320 ILE A O 1
ATOM 2547 N N . ASN A 1 321 ? -42.299 80.367 7.511 1.00 48.06 321 ASN A N 1
ATOM 2548 C CA . ASN A 1 321 ? -42.843 81.293 8.651 1.00 48.06 321 ASN A CA 1
ATOM 2549 C C . ASN A 1 321 ? -44.415 81.294 9.143 1.00 48.06 321 ASN A C 1
ATOM 2551 O O . ASN A 1 321 ? -45.187 80.588 8.502 1.00 48.06 321 ASN A O 1
ATOM 2555 N N . ALA A 1 322 ? -44.934 82.060 10.204 1.00 66.81 322 ALA A N 1
ATOM 2556 C CA . ALA A 1 322 ? -46.347 82.073 10.869 1.00 66.81 322 ALA A CA 1
ATOM 2557 C C . ALA A 1 322 ? -47.013 83.389 11.598 1.00 66.81 322 ALA A C 1
ATOM 2559 O O . ALA A 1 322 ? -46.586 84.491 11.260 1.00 66.81 322 ALA A O 1
ATOM 2560 N N . ARG A 1 323 ? -48.064 83.349 12.537 1.00 67.69 323 ARG A N 1
ATOM 2561 C CA . ARG A 1 323 ? -48.987 84.485 13.111 1.00 67.69 323 ARG A CA 1
ATOM 2562 C C . ARG A 1 323 ? -50.410 84.137 13.808 1.00 67.69 323 ARG A C 1
ATOM 2564 O O . ARG A 1 323 ? -50.758 82.965 13.836 1.00 67.69 323 ARG A O 1
ATOM 2571 N N . LYS A 1 324 ? -51.235 85.144 14.311 1.00 70.12 324 LYS A N 1
ATOM 2572 C CA . LYS A 1 324 ? -52.642 85.236 14.986 1.00 70.12 324 LYS A CA 1
ATOM 2573 C C . LYS A 1 324 ? -52.848 85.490 16.559 1.00 70.12 324 LYS A C 1
ATOM 2575 O O . LYS A 1 324 ? -51.982 86.150 17.122 1.00 70.12 324 LYS A O 1
ATOM 2580 N N . PHE A 1 325 ? -54.011 85.143 17.228 1.00 70.94 325 PHE 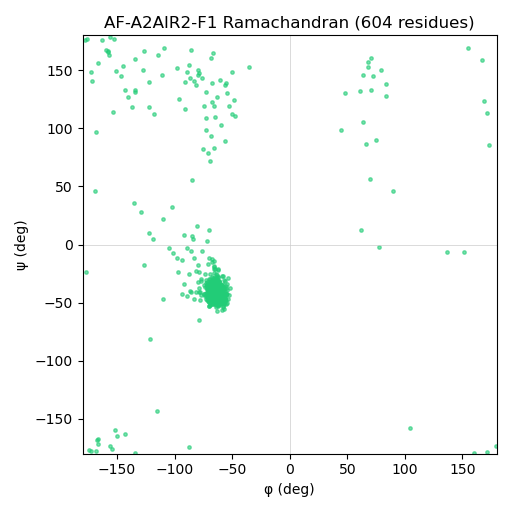A N 1
ATOM 2581 C CA . PHE A 1 325 ? -54.174 84.159 18.372 1.00 70.94 325 PHE A CA 1
ATOM 2582 C C . PHE A 1 325 ? -54.092 84.358 19.951 1.00 70.94 325 PHE A C 1
ATOM 2584 O O . PHE A 1 325 ? -53.505 83.491 20.570 1.00 70.94 325 PHE A O 1
ATOM 2591 N N . GLU A 1 326 ? -54.657 85.326 20.697 1.00 80.69 326 GLU A N 1
ATOM 2592 C CA . GLU A 1 326 ? -54.465 85.334 22.198 1.00 80.69 326 GLU A CA 1
ATOM 2593 C C . GLU A 1 326 ? -55.339 84.365 23.041 1.00 80.69 326 GLU A C 1
ATOM 2595 O O . GLU A 1 326 ? -54.810 83.413 23.608 1.00 80.69 326 GLU A O 1
ATOM 2600 N N . GLU A 1 327 ? -56.666 84.512 23.098 1.00 75.19 327 GLU A N 1
ATOM 2601 C CA . GLU A 1 327 ? -57.547 83.542 23.802 1.00 75.19 327 GLU A CA 1
ATOM 2602 C C . GLU A 1 327 ? -57.501 82.153 23.137 1.00 75.19 327 GLU A C 1
ATOM 2604 O O . GLU A 1 327 ? -57.429 81.116 23.786 1.00 75.19 327 GLU A O 1
ATOM 2609 N N . MET A 1 328 ? -57.412 82.162 21.804 1.00 77.06 328 MET A N 1
ATOM 2610 C CA . MET A 1 328 ? -57.162 80.985 20.972 1.00 77.06 328 MET A CA 1
ATOM 2611 C C . MET A 1 328 ? -55.747 80.402 21.161 1.00 77.06 328 MET A C 1
ATOM 2613 O O . MET A 1 328 ? -55.536 79.276 20.733 1.00 77.06 328 MET A O 1
ATOM 2617 N N . ASN A 1 329 ? -54.791 81.114 21.778 1.00 80.81 329 ASN A N 1
ATOM 2618 C CA . ASN A 1 329 ? -53.588 80.470 22.317 1.00 80.81 329 ASN A CA 1
ATOM 2619 C C . ASN A 1 329 ? -53.920 79.797 23.645 1.00 80.81 329 ASN A C 1
ATOM 2621 O O . ASN A 1 329 ? -53.547 78.654 23.807 1.00 80.81 329 ASN A O 1
ATOM 2625 N N . ALA A 1 330 ? -54.606 80.454 24.584 1.00 83.88 330 ALA A N 1
ATOM 2626 C CA . ALA A 1 330 ? -54.833 79.895 25.922 1.00 83.88 330 ALA A CA 1
ATOM 2627 C C . ALA A 1 330 ? -55.541 78.523 25.887 1.00 83.88 330 ALA A C 1
ATOM 2629 O O . ALA A 1 330 ? -55.011 77.549 26.418 1.00 83.88 330 ALA A O 1
ATOM 2630 N N . GLU A 1 331 ? -56.670 78.413 25.177 1.00 82.81 331 GLU A N 1
ATOM 2631 C CA . GLU A 1 331 ? -57.364 77.125 24.995 1.00 82.81 331 GLU A CA 1
ATOM 2632 C C . GLU A 1 331 ? -56.527 76.118 24.184 1.00 82.81 331 GLU A C 1
ATOM 2634 O O . GLU A 1 331 ? -56.622 74.907 24.392 1.00 82.81 331 GLU A O 1
ATOM 2639 N N . LEU A 1 332 ? -55.686 76.598 23.262 1.00 81.12 332 LEU A N 1
ATOM 2640 C CA . LEU A 1 332 ? -54.776 75.762 22.479 1.00 81.12 332 LEU A CA 1
ATOM 2641 C C . LEU A 1 332 ? -53.597 75.255 23.320 1.00 81.12 332 LEU A C 1
ATOM 2643 O O . LEU A 1 332 ? -53.201 74.114 23.122 1.00 81.12 332 LEU A O 1
ATOM 2647 N N . GLU A 1 333 ? -53.052 76.045 24.247 1.00 87.19 333 GLU A N 1
ATOM 2648 C CA . GLU A 1 333 ? -51.995 75.634 25.173 1.00 87.19 333 GLU A CA 1
ATOM 2649 C C . GLU A 1 333 ? -52.533 74.618 26.187 1.00 87.19 333 GLU A C 1
ATOM 2651 O O . GLU A 1 333 ? -51.897 73.587 26.363 1.00 87.19 333 GLU A O 1
ATOM 2656 N N . GLU A 1 334 ? -53.731 74.801 26.757 1.00 85.81 334 GLU A N 1
ATOM 2657 C CA . GLU A 1 334 ? -54.333 73.781 27.637 1.00 85.81 334 GLU A CA 1
ATOM 2658 C C . GLU A 1 334 ? -54.600 72.465 26.877 1.00 85.81 334 GLU A C 1
ATOM 2660 O O . GLU A 1 334 ? -54.260 71.377 27.351 1.00 85.81 334 GLU A O 1
ATOM 2665 N N . ASN A 1 335 ? -55.125 72.538 25.646 1.00 84.88 335 ASN A N 1
ATOM 2666 C CA . ASN A 1 335 ? -55.302 71.346 24.809 1.00 84.88 335 ASN A CA 1
ATOM 2667 C C . ASN A 1 335 ? -53.964 70.726 24.366 1.00 84.88 335 ASN A C 1
ATOM 2669 O O . ASN A 1 335 ? -53.875 69.500 24.277 1.00 84.88 335 ASN A O 1
ATOM 2673 N N . LYS A 1 336 ? -52.918 71.528 24.120 1.00 88.44 336 LYS A N 1
ATOM 2674 C CA . LYS A 1 336 ? -51.550 71.043 23.868 1.00 88.44 336 LYS A CA 1
ATOM 2675 C C . LYS A 1 336 ? -50.982 70.352 25.100 1.00 88.44 336 LYS A C 1
ATOM 2677 O O . LYS A 1 336 ? -50.439 69.271 24.943 1.00 88.44 336 LYS A O 1
ATOM 2682 N N . GLU A 1 337 ? -51.116 70.915 26.299 1.00 91.06 337 GLU A N 1
ATOM 2683 C CA . GLU A 1 337 ? -50.639 70.297 27.542 1.00 91.06 337 GLU A CA 1
ATOM 2684 C C . GLU A 1 337 ? -51.371 68.980 27.822 1.00 91.06 337 GLU A C 1
ATOM 2686 O O . GLU A 1 337 ? -50.730 67.972 28.118 1.00 91.06 337 GLU A O 1
ATOM 2691 N N . LEU A 1 338 ? -52.696 68.928 27.647 1.00 90.62 338 LEU A N 1
ATOM 2692 C CA . LEU A 1 338 ? -53.462 67.688 27.800 1.00 90.62 338 LEU A CA 1
ATOM 2693 C C . LEU A 1 338 ? -53.079 66.635 26.743 1.00 90.62 338 LEU A C 1
ATOM 2695 O O . LEU A 1 338 ? -52.952 65.449 27.064 1.00 90.62 338 LEU A O 1
ATOM 2699 N N . ALA A 1 339 ? -52.875 67.051 25.489 1.00 88.12 339 ALA A N 1
ATOM 2700 C CA . ALA A 1 339 ? -52.407 66.173 24.419 1.00 88.12 339 ALA A CA 1
ATOM 2701 C C . ALA A 1 339 ? -50.969 65.691 24.663 1.00 88.12 339 ALA A C 1
ATOM 2703 O O . ALA A 1 339 ? -50.694 64.510 24.475 1.00 88.12 339 ALA A O 1
ATOM 2704 N N . GLN A 1 340 ? -50.079 66.564 25.137 1.00 93.06 340 GLN A N 1
ATOM 2705 C CA . GLN A 1 340 ? -48.686 66.258 25.453 1.00 93.06 340 GLN A CA 1
ATOM 2706 C C . GLN A 1 340 ? -48.586 65.306 26.645 1.00 93.06 340 GLN A C 1
ATOM 2708 O O . GLN A 1 340 ? -47.833 64.343 26.580 1.00 93.06 340 GLN A O 1
ATOM 2713 N N . ASN A 1 341 ? -49.378 65.505 27.702 1.00 93.88 341 ASN A N 1
ATOM 2714 C CA . ASN A 1 341 ? -49.417 64.589 28.844 1.00 93.88 341 ASN A CA 1
ATOM 2715 C C . ASN A 1 341 ? -49.898 63.192 28.421 1.00 93.88 341 ASN A C 1
ATOM 2717 O O . ASN A 1 341 ? -49.220 62.207 28.705 1.00 93.88 341 ASN A O 1
ATOM 2721 N N . ARG A 1 342 ? -50.985 63.103 27.639 1.00 93.38 342 ARG A N 1
ATOM 2722 C CA . ARG A 1 342 ? -51.441 61.829 27.046 1.00 93.38 342 ARG A CA 1
ATOM 2723 C C . ARG A 1 342 ? -50.412 61.214 26.097 1.00 93.38 342 ARG A C 1
ATOM 2725 O O . ARG A 1 342 ? -50.281 59.996 26.054 1.00 93.38 342 ARG A O 1
ATOM 2732 N N . HIS A 1 343 ? -49.677 62.030 25.344 1.00 92.75 343 HIS A N 1
ATOM 2733 C CA . HIS A 1 343 ? -48.603 61.560 24.475 1.00 92.75 343 HIS A CA 1
ATOM 2734 C C . HIS A 1 343 ? -47.460 60.956 25.300 1.00 92.75 343 HIS A C 1
ATOM 2736 O O . HI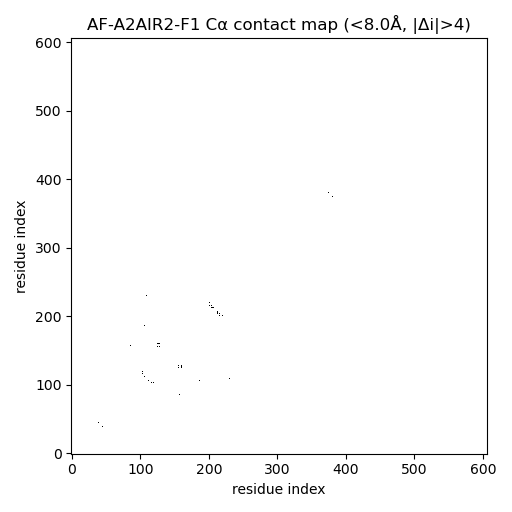S A 1 343 ? -47.080 59.823 25.028 1.00 92.75 343 HIS A O 1
ATOM 2742 N N . CYS A 1 344 ? -47.001 61.639 26.352 1.00 95.12 344 CYS A N 1
ATOM 2743 C CA . CYS A 1 344 ? -45.988 61.148 27.290 1.00 95.12 344 CYS A CA 1
ATOM 2744 C C . CYS A 1 344 ? -46.425 59.865 28.026 1.00 95.12 344 CYS A C 1
ATOM 2746 O O . CYS A 1 344 ? -45.601 58.988 28.277 1.00 95.12 344 CYS A O 1
ATOM 2748 N N . GLU A 1 345 ? -47.707 59.732 28.382 1.00 94.31 345 GLU A N 1
ATOM 2749 C CA . GLU A 1 345 ? -48.268 58.501 28.964 1.00 94.31 345 GLU A CA 1
ATOM 2750 C C . GLU A 1 345 ? -48.272 57.343 27.957 1.00 94.31 345 GLU A C 1
ATOM 2752 O O . GLU A 1 345 ? -47.846 56.237 28.291 1.00 94.31 345 GLU A O 1
ATOM 2757 N N . LEU A 1 346 ? -48.689 57.595 26.711 1.00 92.50 346 LEU A N 1
ATOM 2758 C CA . LEU A 1 346 ? -48.660 56.601 25.634 1.00 92.50 346 LEU A CA 1
ATOM 2759 C C . LEU A 1 346 ? -47.231 56.226 25.220 1.00 92.50 346 LEU A C 1
ATOM 2761 O O . LEU A 1 346 ? -46.992 55.071 24.883 1.00 92.50 346 LEU A O 1
ATOM 2765 N N . GLU A 1 347 ? -46.275 57.156 25.263 1.00 94.00 347 GLU A N 1
ATOM 2766 C CA . GLU A 1 347 ? -44.860 56.867 25.012 1.00 94.00 347 GLU A CA 1
ATOM 2767 C C . GLU A 1 347 ? -44.250 55.998 26.108 1.00 94.00 347 GLU A C 1
ATOM 2769 O O . GLU A 1 347 ? -43.554 55.040 25.777 1.00 94.00 347 GLU A O 1
ATOM 2774 N N . LYS A 1 348 ? -44.568 56.261 27.384 1.00 96.38 348 LYS A N 1
ATOM 2775 C CA . LYS A 1 348 ? -44.189 55.376 28.496 1.00 96.38 348 LYS A CA 1
ATOM 2776 C C . LYS A 1 348 ? -44.792 53.988 28.329 1.00 96.38 348 LYS A C 1
ATOM 2778 O O . LYS A 1 348 ? -44.042 53.026 28.305 1.00 96.38 348 LYS A O 1
ATOM 2783 N N . LEU A 1 349 ? -46.103 53.874 28.092 1.00 94.69 349 LEU A N 1
ATOM 2784 C CA . LEU A 1 349 ? -46.738 52.570 27.859 1.00 94.69 349 LEU A CA 1
ATOM 2785 C C . LEU A 1 349 ? -46.162 51.838 26.637 1.00 94.69 349 LEU A C 1
ATOM 2787 O O . LEU A 1 349 ? -46.062 50.611 26.652 1.00 94.69 349 LEU A O 1
ATOM 2791 N N . ARG A 1 350 ? -45.770 52.569 25.583 1.00 95.00 350 ARG A N 1
ATOM 2792 C CA . ARG A 1 350 ? -45.078 51.985 24.428 1.00 95.00 350 ARG A CA 1
ATOM 2793 C C . ARG A 1 350 ? -43.696 51.473 24.826 1.00 95.00 350 ARG A C 1
ATOM 2795 O O . ARG A 1 350 ? -43.372 50.351 24.463 1.00 95.00 350 ARG A O 1
ATOM 2802 N N . GLN A 1 351 ? -42.919 52.257 25.576 1.00 96.62 351 GLN A N 1
ATOM 2803 C CA . GLN A 1 351 ? -41.599 51.860 26.065 1.00 96.62 351 GLN A CA 1
ATOM 2804 C C . GLN A 1 351 ? -41.690 50.663 27.021 1.00 96.62 351 GLN A C 1
ATOM 2806 O O . GLN A 1 351 ? -40.983 49.687 26.809 1.00 96.62 351 GLN A O 1
ATOM 2811 N N . ASP A 1 352 ? -42.601 50.674 27.995 1.00 96.06 352 ASP A N 1
ATOM 2812 C CA . ASP A 1 352 ? -42.838 49.557 28.917 1.00 96.06 352 ASP A CA 1
ATOM 2813 C C . ASP A 1 352 ? -43.188 48.270 28.143 1.00 96.06 352 ASP A C 1
ATOM 2815 O O . ASP A 1 352 ? -42.685 47.187 28.444 1.00 96.06 352 ASP A O 1
ATOM 2819 N N . PHE A 1 353 ? -44.012 48.376 27.093 1.00 95.00 353 PHE A N 1
ATOM 2820 C CA . PHE A 1 353 ? -44.351 47.249 26.220 1.00 95.00 353 PHE A CA 1
ATOM 2821 C C . PHE A 1 353 ? -43.165 46.792 25.349 1.00 95.00 353 PHE A C 1
ATOM 2823 O O . PHE A 1 353 ? -42.980 45.594 25.132 1.00 95.00 353 PHE A O 1
ATOM 2830 N N . GLU A 1 354 ? -42.339 47.720 24.867 1.00 96.00 354 GLU A N 1
ATOM 2831 C CA . GLU A 1 354 ? -41.114 47.475 24.089 1.00 96.00 354 GLU A CA 1
ATOM 2832 C C . GLU A 1 354 ? -40.026 46.804 24.968 1.00 96.00 354 GLU A C 1
ATOM 2834 O O . GLU A 1 354 ? -39.366 45.849 24.549 1.00 96.00 354 GLU A O 1
ATOM 2839 N N . GLU A 1 355 ? -39.925 47.182 26.244 1.00 97.06 355 GLU A N 1
ATOM 2840 C CA . GLU A 1 355 ? -39.078 46.529 27.250 1.00 97.06 355 GLU A CA 1
ATOM 2841 C C . GLU A 1 355 ? -39.606 45.137 27.637 1.00 97.06 355 GLU A C 1
ATOM 2843 O O . GLU A 1 355 ? -38.844 44.169 27.621 1.00 97.06 355 GLU A O 1
ATOM 2848 N N . VAL A 1 356 ? -40.908 44.976 27.904 1.00 95.88 356 VAL A N 1
ATOM 2849 C CA . VAL A 1 356 ? -41.499 43.661 28.227 1.00 95.88 356 VAL A CA 1
ATOM 2850 C C . VAL A 1 356 ? -41.423 42.696 27.039 1.00 95.88 356 VAL A C 1
ATOM 2852 O O . VAL A 1 356 ? -41.117 41.518 27.230 1.00 95.88 356 VAL A O 1
ATOM 2855 N N . THR A 1 357 ? -41.646 43.154 25.803 1.00 94.56 357 THR A N 1
ATOM 2856 C CA . THR A 1 357 ? -41.531 42.289 24.613 1.00 94.56 357 THR A CA 1
ATOM 2857 C C . THR A 1 357 ? -40.085 41.903 24.311 1.00 94.56 357 THR A C 1
ATOM 2859 O O . THR A 1 357 ? -39.827 40.731 24.028 1.00 94.56 357 THR A O 1
ATOM 2862 N N . THR A 1 358 ? -39.117 42.816 24.455 1.00 95.94 358 THR A N 1
ATOM 2863 C CA . THR A 1 358 ? -37.692 42.465 24.304 1.00 95.94 358 THR A CA 1
ATOM 2864 C C . THR A 1 358 ? -37.184 41.554 25.426 1.00 95.94 358 THR A C 1
ATOM 2866 O O . THR A 1 358 ? -36.387 40.656 25.153 1.00 95.94 358 THR A O 1
ATOM 2869 N N . GLN A 1 359 ? -37.674 41.695 26.663 1.00 95.69 359 GLN A N 1
ATOM 2870 C CA . GLN A 1 359 ? -37.437 40.716 27.735 1.00 95.69 359 GLN A CA 1
ATOM 2871 C C . GLN A 1 359 ? -38.063 39.350 27.407 1.00 95.69 359 GLN A C 1
ATOM 2873 O O . GLN A 1 359 ? -37.423 38.319 27.603 1.00 95.69 359 GLN A O 1
ATOM 2878 N N . ASN A 1 360 ? -39.280 39.323 26.857 1.00 92.69 360 ASN A N 1
ATOM 2879 C CA . ASN A 1 360 ? -39.960 38.081 26.489 1.00 92.69 360 ASN A CA 1
ATOM 2880 C C . ASN A 1 360 ? -39.220 37.319 25.372 1.00 92.69 360 ASN A C 1
ATOM 2882 O O . ASN A 1 360 ? -39.080 36.100 25.458 1.00 92.69 360 ASN A O 1
ATOM 2886 N N . GLU A 1 361 ? -38.695 38.016 24.358 1.00 94.56 361 GLU A N 1
ATOM 2887 C CA . GLU A 1 361 ? -37.868 37.386 23.317 1.00 94.56 361 GLU A CA 1
ATOM 2888 C C . GLU A 1 361 ? -36.497 36.924 23.831 1.00 94.56 361 GLU A C 1
ATOM 2890 O O . GLU A 1 361 ? -36.063 35.834 23.454 1.00 94.56 361 GLU A O 1
ATOM 2895 N N . LYS A 1 362 ? -35.851 37.662 24.749 1.00 95.62 362 LYS A N 1
ATOM 2896 C CA . LYS A 1 362 ? -34.638 37.181 25.444 1.00 95.62 362 LYS A CA 1
ATOM 2897 C C . LYS A 1 362 ? -34.906 35.870 26.180 1.00 95.62 362 LYS A C 1
ATOM 2899 O O . LYS A 1 362 ? -34.264 34.870 25.877 1.00 95.62 362 LYS A O 1
ATOM 2904 N N . LEU A 1 363 ? -35.935 35.831 27.030 1.00 91.88 363 LEU A N 1
ATOM 2905 C CA . LEU A 1 363 ? -36.325 34.628 27.775 1.00 91.88 363 LEU A CA 1
ATOM 2906 C C . LEU A 1 363 ? -36.699 33.455 26.850 1.00 91.88 363 LEU A C 1
ATOM 2908 O O . LEU A 1 363 ? -36.373 32.310 27.150 1.00 91.88 363 LEU A O 1
ATOM 2912 N N . LYS A 1 364 ? -37.322 33.710 25.689 1.00 91.88 364 LYS A N 1
ATOM 2913 C CA . LYS A 1 364 ? -37.555 32.675 24.664 1.00 91.88 364 LYS A CA 1
ATOM 2914 C C . LYS A 1 364 ? -36.256 32.156 24.046 1.00 91.88 364 LYS A C 1
ATOM 2916 O O . LYS A 1 364 ? -36.184 30.977 23.710 1.00 91.88 364 LYS A O 1
ATOM 2921 N N . VAL A 1 365 ? -35.258 33.007 23.794 1.00 92.00 365 VAL A N 1
ATOM 2922 C CA . VAL A 1 365 ? -33.934 32.569 23.303 1.00 92.00 365 VAL A CA 1
ATOM 2923 C C . VAL A 1 365 ? -33.221 31.754 24.381 1.00 92.00 365 VAL A C 1
ATOM 2925 O O . VAL A 1 365 ? -32.849 30.618 24.108 1.00 92.00 365 VAL A O 1
ATOM 2928 N N . GLU A 1 366 ? -33.142 32.275 25.604 1.00 91.31 366 GLU A N 1
ATOM 2929 C CA . GLU A 1 366 ? -32.514 31.622 26.759 1.00 91.31 366 GLU A CA 1
ATOM 2930 C C . GLU A 1 366 ? -33.124 30.239 27.037 1.00 91.31 366 GLU A C 1
ATOM 2932 O O . GLU A 1 366 ? -32.387 29.263 27.171 1.00 91.31 366 GLU A O 1
ATOM 2937 N N . LEU A 1 367 ? -34.458 30.115 27.018 1.00 87.50 367 LEU A N 1
ATOM 2938 C CA . LEU A 1 367 ? -35.168 28.841 27.195 1.00 87.50 367 LEU A CA 1
ATOM 2939 C C . LEU A 1 367 ? -34.868 27.821 26.082 1.00 87.50 367 LEU A C 1
ATOM 2941 O O . LEU A 1 367 ? -34.858 26.620 26.346 1.00 87.50 367 LEU A O 1
ATOM 2945 N N . ARG A 1 368 ? -34.612 28.276 24.846 1.00 86.31 368 ARG A N 1
ATOM 2946 C CA . ARG A 1 368 ? -34.210 27.398 23.732 1.00 86.31 368 ARG A CA 1
ATOM 2947 C C . ARG A 1 368 ? -32.768 26.915 23.906 1.00 86.31 368 ARG A C 1
ATOM 2949 O O . ARG A 1 368 ? -32.530 25.715 23.813 1.00 86.31 368 ARG A O 1
ATOM 2956 N N . SER A 1 369 ? -31.833 27.810 24.234 1.00 89.19 369 SER A N 1
ATOM 2957 C CA . SER A 1 369 ? -30.432 27.437 24.484 1.00 89.19 369 SER A CA 1
ATOM 2958 C C . SER A 1 369 ? -30.240 26.603 25.754 1.00 89.19 369 SER A C 1
ATOM 2960 O O . SER A 1 369 ? -29.376 25.736 25.776 1.00 89.19 369 SER A O 1
ATOM 2962 N N . ALA A 1 370 ? -31.050 26.806 26.799 1.00 87.69 370 ALA A N 1
ATOM 2963 C CA . ALA A 1 370 ? -30.910 26.091 28.070 1.00 87.69 370 ALA A CA 1
ATOM 2964 C C . ALA A 1 370 ? -31.028 24.566 27.911 1.00 87.69 370 ALA A C 1
ATOM 2966 O O . ALA A 1 370 ? -30.306 23.825 28.573 1.00 87.69 370 ALA A O 1
ATOM 2967 N N . VAL A 1 371 ? -31.892 24.090 27.006 1.00 83.12 371 VAL A N 1
ATOM 2968 C CA . VAL A 1 371 ? -32.011 22.655 26.701 1.00 83.12 371 VAL A CA 1
ATOM 2969 C C . VAL A 1 371 ? -30.744 22.133 26.020 1.00 83.12 371 VAL A C 1
ATOM 2971 O O . VAL A 1 371 ? -30.276 21.049 26.357 1.00 83.12 371 VAL A O 1
ATOM 2974 N N . GLU A 1 372 ? -30.152 22.903 25.103 1.00 85.94 372 GLU A N 1
ATOM 2975 C CA . GLU A 1 372 ? -28.898 22.516 24.455 1.00 85.94 372 GLU A CA 1
ATOM 2976 C C . GLU A 1 372 ? -27.712 22.498 25.426 1.00 85.94 372 GLU A C 1
ATOM 2978 O O . GLU A 1 372 ? -26.922 21.560 25.384 1.00 85.94 372 GLU A O 1
ATOM 2983 N N . GLU A 1 373 ? -27.574 23.504 26.294 1.00 90.06 373 GLU A N 1
ATOM 2984 C CA . GLU A 1 373 ? -26.471 23.561 27.263 1.00 90.06 373 GLU A CA 1
ATOM 2985 C C . GLU A 1 373 ? -26.577 22.444 28.307 1.00 90.06 373 GLU A C 1
ATOM 2987 O O . GLU A 1 373 ? -25.590 21.754 28.553 1.00 90.06 373 GLU A O 1
ATOM 2992 N N . VAL A 1 374 ? -27.777 22.160 28.830 1.00 90.69 374 VAL A N 1
ATOM 2993 C CA . VAL A 1 374 ? -27.990 21.008 29.727 1.00 90.69 374 VAL A CA 1
ATOM 2994 C C . VAL A 1 374 ? -27.632 19.689 29.032 1.00 90.69 374 VAL A C 1
ATOM 2996 O O . VAL A 1 374 ? -27.004 18.832 29.651 1.00 90.69 374 VAL A O 1
ATOM 2999 N N . VAL A 1 375 ? -27.947 19.528 27.739 1.00 90.94 375 VAL A N 1
ATOM 3000 C CA . VAL A 1 375 ? -27.500 18.359 26.960 1.00 90.94 375 VAL A CA 1
ATOM 3001 C C . VAL A 1 375 ? -25.972 18.335 26.810 1.00 90.94 375 VAL A C 1
ATOM 3003 O O . VAL A 1 375 ? -25.378 17.281 27.028 1.00 90.94 375 VAL A O 1
ATOM 3006 N N . LYS A 1 376 ? -25.316 19.468 26.522 1.00 91.75 376 LYS A N 1
ATOM 3007 C CA . LYS A 1 376 ? -23.842 19.580 26.414 1.00 91.75 376 LYS A CA 1
ATOM 3008 C C . LYS A 1 376 ? -23.116 19.292 27.738 1.00 91.75 376 LYS A C 1
ATOM 3010 O O . LYS A 1 376 ? -21.957 18.867 27.736 1.00 91.75 376 LYS A O 1
ATOM 3015 N N . GLU A 1 377 ? -23.777 19.494 28.877 1.00 91.94 377 GLU A N 1
ATOM 3016 C CA . GLU A 1 377 ? -23.248 19.135 30.197 1.00 91.94 377 GLU A CA 1
ATOM 3017 C C . GLU A 1 377 ? -23.383 17.647 30.552 1.00 91.94 377 GLU A C 1
ATOM 3019 O O . GLU A 1 377 ? -22.641 17.183 31.421 1.00 91.94 377 GLU A O 1
ATOM 3024 N N . THR A 1 378 ? -24.244 16.878 29.870 1.00 94.19 378 THR A N 1
ATOM 3025 C CA . THR A 1 378 ? -24.390 15.436 30.144 1.00 94.19 378 THR A CA 1
ATOM 3026 C C . THR A 1 378 ? -23.083 14.660 29.915 1.00 94.19 378 THR A C 1
ATOM 3028 O O . THR A 1 378 ? -22.349 14.936 28.954 1.00 94.19 378 THR A O 1
ATOM 3031 N N . PRO A 1 379 ? -22.766 13.659 30.761 1.00 93.50 379 PRO A N 1
ATOM 3032 C CA . PRO A 1 379 ? -21.584 12.825 30.560 1.00 93.50 379 PRO A CA 1
ATOM 3033 C C . PRO A 1 379 ? -21.665 12.023 29.254 1.00 93.50 379 PRO A C 1
ATOM 3035 O O . PRO A 1 379 ? -20.633 11.805 28.621 1.00 93.50 379 PRO A O 1
ATOM 3038 N N . GLU A 1 380 ? -22.866 11.654 28.801 1.00 93.88 380 GLU A N 1
ATOM 3039 C CA . GLU A 1 380 ? -23.110 10.989 27.519 1.00 93.88 380 GLU A CA 1
ATOM 3040 C C . GLU A 1 380 ? -22.688 11.876 26.340 1.00 93.88 380 GLU A C 1
ATOM 3042 O O . GLU A 1 380 ? -21.915 11.432 25.487 1.00 93.88 380 GLU A O 1
ATOM 3047 N N . TYR A 1 381 ? -23.124 13.145 26.312 1.00 95.62 381 TYR A N 1
ATOM 3048 C CA . TYR A 1 381 ? -22.721 14.087 25.265 1.00 95.62 381 TYR A CA 1
ATOM 3049 C C . TYR A 1 381 ? -21.212 14.331 25.285 1.00 95.62 381 TYR A C 1
ATOM 3051 O O . TYR A 1 381 ? -20.579 14.270 24.234 1.00 95.62 381 TYR A O 1
ATOM 3059 N N . ARG A 1 382 ? -20.603 14.557 26.457 1.00 95.44 382 ARG A N 1
ATOM 3060 C CA . ARG A 1 382 ? -19.149 14.793 26.549 1.00 95.44 382 ARG A CA 1
ATOM 3061 C C . ARG A 1 382 ? -18.326 13.566 26.150 1.00 95.44 382 ARG A C 1
ATOM 3063 O O . ARG A 1 382 ? -17.291 13.713 25.502 1.00 95.44 382 ARG A O 1
ATOM 3070 N N . CYS A 1 383 ? -18.791 12.362 26.479 1.00 95.62 383 CYS A N 1
ATOM 3071 C CA . CYS A 1 383 ? -18.174 11.112 26.037 1.00 95.62 383 CYS A CA 1
ATOM 3072 C C . CYS A 1 383 ? -18.236 10.983 24.505 1.00 95.62 383 CYS A C 1
ATOM 3074 O O . CYS A 1 383 ? -17.208 10.783 23.857 1.00 95.62 383 CYS A O 1
ATOM 3076 N N . MET A 1 384 ? -19.415 11.206 23.917 1.00 96.19 384 MET A N 1
ATOM 3077 C CA . MET A 1 384 ? -19.631 11.200 22.467 1.00 96.19 384 MET A CA 1
ATOM 3078 C C . MET A 1 384 ? -18.839 12.304 21.744 1.00 96.19 384 MET A C 1
ATOM 3080 O O . MET A 1 384 ? -18.264 12.051 20.690 1.00 96.19 384 MET A O 1
ATOM 3084 N N . GLN A 1 385 ? -18.732 13.504 22.321 1.00 95.69 385 GLN A N 1
ATOM 3085 C CA . GLN A 1 385 ? -17.919 14.609 21.801 1.00 95.69 385 GLN A CA 1
ATOM 3086 C C . GLN A 1 385 ? -16.423 14.260 21.804 1.00 95.69 385 GLN A C 1
ATOM 3088 O O . GLN A 1 385 ? -15.718 14.581 20.846 1.00 95.69 385 GLN A O 1
ATOM 3093 N N . SER A 1 386 ? -15.939 13.587 22.852 1.00 95.94 386 SER A N 1
ATOM 3094 C CA . SER A 1 386 ? -14.556 13.107 22.933 1.00 95.94 386 SER A CA 1
ATOM 3095 C C . SER A 1 386 ? -14.276 12.040 21.867 1.00 95.94 386 SER A C 1
ATOM 3097 O O . SER A 1 386 ? -13.345 12.192 21.078 1.00 95.94 386 SER A O 1
ATOM 3099 N N . GLN A 1 387 ? -15.144 11.026 21.754 1.00 95.50 387 GLN A N 1
ATOM 3100 C CA . GLN A 1 387 ? -15.049 9.985 20.719 1.00 95.50 387 GLN A CA 1
ATOM 3101 C C . GLN A 1 387 ? -15.089 10.577 19.303 1.00 95.50 387 GLN A C 1
ATOM 3103 O O . GLN A 1 387 ? -14.247 10.245 18.473 1.00 95.50 387 GLN A O 1
ATOM 3108 N N . PHE A 1 388 ? -16.011 11.508 19.034 1.00 97.19 388 PHE A N 1
ATOM 3109 C CA . PHE A 1 388 ? -16.085 12.203 17.749 1.00 97.19 388 PHE A CA 1
ATOM 3110 C C . PHE A 1 388 ? -14.823 13.027 17.466 1.00 97.19 388 PHE A C 1
ATOM 3112 O O . PHE A 1 388 ? -14.344 13.033 16.338 1.00 97.19 388 PHE A O 1
ATOM 3119 N N . SER A 1 389 ? -14.247 13.687 18.476 1.00 97.56 389 SER A N 1
ATOM 3120 C CA . SER A 1 389 ? -13.000 14.454 18.317 1.00 97.56 389 SER A CA 1
ATOM 3121 C C . SER A 1 389 ? -11.812 13.553 17.966 1.00 97.56 389 SER A C 1
ATOM 3123 O O . SER A 1 389 ? -10.995 13.929 17.129 1.00 97.56 389 SER A O 1
ATOM 3125 N N . VAL A 1 390 ? -11.728 12.356 18.560 1.00 97.56 390 VAL A N 1
ATOM 3126 C CA . VAL A 1 390 ? -10.723 11.341 18.199 1.00 97.56 390 VAL A CA 1
ATOM 3127 C C . VAL A 1 390 ? -10.927 10.885 16.751 1.00 97.56 390 VAL A C 1
ATOM 3129 O O . VAL A 1 390 ? -10.046 11.110 15.926 1.00 97.56 390 VAL A O 1
ATOM 3132 N N . LEU A 1 391 ? -12.118 10.383 16.409 1.00 96.56 391 LEU A N 1
ATOM 3133 C CA . LEU A 1 391 ? -12.447 9.892 15.061 1.00 96.56 391 LEU A CA 1
ATOM 3134 C C . LEU A 1 391 ? -12.281 10.964 13.966 1.00 96.56 391 LEU A C 1
ATOM 3136 O O . LEU A 1 391 ? -11.889 10.659 12.841 1.00 96.56 391 LEU A O 1
ATOM 3140 N N . TYR A 1 392 ? -12.568 12.231 14.274 1.00 97.75 392 TYR A N 1
ATOM 3141 C CA . TYR A 1 392 ? -12.390 13.353 13.350 1.00 97.75 392 TYR A CA 1
ATOM 3142 C C . TYR A 1 392 ? -10.906 13.672 13.105 1.00 97.75 392 TYR A C 1
ATOM 3144 O O . TYR A 1 392 ? -10.512 13.914 11.963 1.00 97.75 392 TYR A O 1
ATOM 3152 N N . ASN A 1 393 ? -10.071 13.620 14.148 1.00 97.38 393 ASN A N 1
ATOM 3153 C CA . ASN A 1 393 ? -8.625 13.803 14.020 1.00 97.38 393 ASN A CA 1
ATOM 3154 C C . ASN A 1 393 ? -7.960 12.617 13.298 1.00 97.38 393 ASN A C 1
ATOM 3156 O O . ASN A 1 393 ? -7.133 12.839 12.416 1.00 97.38 393 ASN A O 1
ATOM 3160 N N . GLU A 1 394 ? -8.365 11.381 13.600 1.00 96.19 394 GLU A N 1
ATOM 3161 C CA . GLU A 1 394 ? -7.932 10.172 12.880 1.00 96.19 394 GLU A CA 1
ATOM 3162 C C . GLU A 1 394 ? -8.319 10.245 11.395 1.00 96.19 394 GLU A C 1
ATOM 3164 O O . GLU A 1 394 ? -7.490 10.007 10.520 1.00 96.19 394 GLU A O 1
ATOM 3169 N N . SER A 1 395 ? -9.551 10.665 11.087 1.00 93.38 395 SER A N 1
ATOM 3170 C CA . SER A 1 395 ? -10.018 10.886 9.712 1.00 93.38 395 SER A CA 1
ATOM 3171 C C . SER A 1 395 ? -9.197 11.955 8.976 1.00 93.38 395 SER A C 1
ATOM 3173 O O . SER A 1 395 ? -8.844 11.768 7.811 1.00 93.38 395 SER A O 1
ATOM 3175 N N . LEU A 1 396 ? -8.812 13.046 9.652 1.00 97.69 396 LEU A N 1
ATOM 3176 C CA . LEU A 1 396 ? -7.914 14.068 9.099 1.00 97.69 396 LEU A CA 1
ATOM 3177 C C . LEU A 1 396 ? -6.491 13.543 8.842 1.00 97.69 396 LEU A C 1
ATOM 3179 O O . LEU A 1 396 ? -5.906 13.874 7.810 1.00 97.69 396 LEU A O 1
ATOM 3183 N N . GLN A 1 397 ? -5.947 12.708 9.730 1.00 96.31 397 GLN A N 1
ATOM 3184 C CA . GLN A 1 397 ? -4.629 12.081 9.554 1.00 96.31 397 GLN A CA 1
ATOM 3185 C C . GLN A 1 397 ? -4.640 11.067 8.403 1.00 96.31 397 GLN A C 1
ATOM 3187 O O . GLN A 1 397 ? -3.810 11.146 7.499 1.00 96.31 397 GLN A O 1
ATOM 3192 N N . LEU A 1 398 ? -5.643 10.184 8.354 1.00 94.25 398 LEU A N 1
ATOM 3193 C CA . LEU A 1 398 ? -5.855 9.256 7.239 1.00 94.25 398 LEU A CA 1
ATOM 3194 C C . LEU A 1 398 ? -6.053 9.998 5.909 1.00 94.25 398 LEU A C 1
ATOM 3196 O O . LEU A 1 398 ? -5.556 9.553 4.875 1.00 94.25 398 LEU A O 1
ATOM 3200 N N . LYS A 1 399 ? -6.733 11.153 5.922 1.00 97.31 399 LYS A N 1
ATOM 3201 C CA . LYS A 1 399 ? -6.891 12.015 4.743 1.00 97.31 399 LYS A CA 1
ATOM 3202 C C . LYS A 1 399 ? -5.555 12.587 4.262 1.00 97.31 399 LYS A C 1
ATOM 3204 O O . LYS A 1 399 ? -5.337 12.607 3.050 1.00 97.31 399 LYS A O 1
ATOM 3209 N N . ALA A 1 400 ? -4.690 13.026 5.180 1.00 97.00 400 ALA A N 1
ATOM 3210 C CA . ALA A 1 400 ? -3.350 13.516 4.864 1.00 97.00 400 ALA A CA 1
ATOM 3211 C C . ALA A 1 400 ? -2.482 12.400 4.263 1.00 97.00 400 ALA A C 1
ATOM 3213 O O . ALA A 1 400 ? -2.046 12.536 3.122 1.00 97.00 400 ALA A O 1
ATOM 3214 N N . HIS A 1 401 ? -2.355 11.256 4.943 1.00 95.44 401 HIS A N 1
ATOM 3215 C CA . HIS A 1 401 ? -1.579 10.104 4.464 1.00 95.44 401 HIS A CA 1
ATOM 3216 C C . HIS A 1 401 ? -2.055 9.565 3.108 1.00 95.44 401 HIS A C 1
ATOM 3218 O O . HIS A 1 401 ? -1.252 9.142 2.277 1.00 95.44 401 HIS A O 1
ATOM 3224 N N . LEU A 1 402 ? -3.361 9.619 2.838 1.00 92.50 402 LEU A N 1
ATOM 3225 C CA . LEU A 1 402 ? -3.933 9.230 1.550 1.00 92.50 402 LEU A CA 1
ATOM 3226 C C . LEU A 1 402 ? -3.551 10.199 0.416 1.00 92.50 402 LEU A C 1
ATOM 3228 O O . LEU A 1 402 ? -3.313 9.755 -0.709 1.00 92.50 402 LEU A O 1
ATOM 3232 N N . ASP A 1 403 ? -3.470 11.505 0.678 1.00 97.75 403 ASP A N 1
ATOM 3233 C CA . ASP A 1 403 ? -3.015 12.478 -0.324 1.00 97.75 403 ASP A CA 1
ATOM 3234 C C . ASP A 1 403 ? -1.473 12.505 -0.449 1.00 97.75 403 ASP A C 1
ATOM 3236 O O . ASP A 1 403 ? -0.960 12.630 -1.563 1.00 97.75 403 ASP A O 1
ATOM 3240 N N . GLU A 1 404 ? -0.729 12.255 0.634 1.00 96.31 404 GLU A N 1
ATOM 3241 C CA . GLU A 1 404 ? 0.720 11.988 0.621 1.00 96.31 404 GLU A CA 1
ATOM 3242 C C . GLU A 1 404 ? 1.039 10.781 -0.276 1.00 96.31 404 GLU A C 1
ATOM 3244 O O . GLU A 1 404 ? 1.757 10.924 -1.270 1.00 96.31 404 GLU A O 1
ATOM 3249 N N . ALA A 1 405 ? 0.414 9.624 -0.026 1.00 89.81 405 ALA A N 1
ATOM 3250 C CA . ALA A 1 405 ? 0.579 8.411 -0.831 1.00 89.81 405 ALA A CA 1
ATOM 3251 C C . ALA A 1 405 ? 0.220 8.629 -2.314 1.00 89.81 405 ALA A C 1
ATOM 3253 O O . ALA A 1 405 ? 0.913 8.133 -3.207 1.00 89.81 405 ALA A O 1
ATOM 3254 N N . ARG A 1 406 ? -0.817 9.429 -2.608 1.00 96.69 406 ARG A N 1
ATOM 3255 C CA . ARG A 1 406 ? -1.158 9.833 -3.985 1.00 96.69 406 ARG A CA 1
ATOM 3256 C C . ARG A 1 406 ? -0.059 10.657 -4.643 1.00 96.69 406 ARG A C 1
ATOM 3258 O O . ARG A 1 406 ? 0.248 10.402 -5.809 1.00 96.69 406 ARG A O 1
ATOM 3265 N N . THR A 1 407 ? 0.512 11.639 -3.942 1.00 95.31 407 THR A N 1
ATOM 3266 C CA . THR A 1 407 ? 1.603 12.462 -4.497 1.00 95.31 407 THR A CA 1
ATOM 3267 C C . THR A 1 407 ? 2.877 11.647 -4.704 1.00 95.31 407 THR A C 1
ATOM 3269 O O . THR A 1 407 ? 3.493 11.770 -5.764 1.00 95.31 407 THR A O 1
ATOM 3272 N N . LEU A 1 408 ? 3.205 10.734 -3.782 1.00 94.19 408 LEU A N 1
ATOM 3273 C CA . LEU A 1 408 ? 4.308 9.784 -3.930 1.00 94.19 408 LEU A CA 1
ATOM 3274 C C . LEU A 1 408 ? 4.113 8.885 -5.162 1.00 94.19 408 LEU A C 1
ATOM 3276 O O . LEU A 1 408 ? 5.012 8.799 -5.995 1.00 94.19 408 LEU A O 1
ATOM 3280 N N . LEU A 1 409 ? 2.923 8.298 -5.339 1.00 90.06 409 LEU A N 1
ATOM 3281 C CA . LEU A 1 409 ? 2.586 7.455 -6.496 1.00 90.06 409 LEU A CA 1
ATOM 3282 C C . LEU A 1 409 ? 2.614 8.226 -7.830 1.00 90.06 409 LEU A C 1
ATOM 3284 O O . LEU A 1 409 ? 3.036 7.695 -8.858 1.00 90.06 409 LEU A O 1
ATOM 3288 N N . HIS A 1 410 ? 2.216 9.502 -7.835 1.00 94.56 410 HIS A N 1
ATOM 3289 C CA . HIS A 1 410 ? 2.381 10.365 -9.011 1.00 94.56 410 HIS A CA 1
ATOM 3290 C C . HIS A 1 410 ? 3.858 10.686 -9.286 1.00 94.56 410 HIS A C 1
ATOM 3292 O O . HIS A 1 410 ? 4.263 10.750 -10.450 1.00 94.56 410 HIS A O 1
ATOM 3298 N N . GLY A 1 411 ? 4.665 10.835 -8.232 1.00 94.25 411 GLY A N 1
ATOM 3299 C CA . GLY A 1 411 ? 6.115 10.987 -8.306 1.00 94.25 411 GLY A CA 1
ATOM 3300 C C . GLY A 1 411 ? 6.804 9.766 -8.916 1.00 94.25 411 GLY A C 1
ATOM 3301 O O . GLY A 1 411 ? 7.522 9.919 -9.904 1.00 94.25 411 GLY A O 1
ATOM 3302 N N . THR A 1 412 ? 6.547 8.565 -8.388 1.00 89.12 412 THR A N 1
ATOM 3303 C CA . THR A 1 412 ? 7.170 7.308 -8.845 1.00 89.12 412 THR A CA 1
ATOM 3304 C C . THR A 1 412 ? 6.733 6.915 -10.254 1.00 89.12 412 THR A C 1
ATOM 3306 O O . THR A 1 412 ? 7.580 6.576 -11.080 1.00 89.12 412 THR A O 1
ATOM 3309 N N . ARG A 1 413 ? 5.444 7.062 -10.600 1.00 96.25 413 ARG A N 1
ATOM 3310 C CA . ARG A 1 413 ? 4.981 6.911 -11.993 1.00 96.25 413 ARG A CA 1
ATOM 3311 C C . ARG A 1 413 ? 5.706 7.893 -12.920 1.00 96.25 413 ARG A C 1
ATOM 3313 O O . ARG A 1 413 ? 6.126 7.523 -14.012 1.00 96.25 413 ARG A O 1
ATOM 3320 N N . GLY A 1 414 ? 5.892 9.136 -12.472 1.00 92.00 414 GLY A N 1
ATOM 3321 C CA . GLY A 1 414 ? 6.590 10.176 -13.225 1.00 92.00 414 GLY A CA 1
ATOM 3322 C C . GLY A 1 414 ? 8.100 9.957 -13.376 1.00 92.00 414 GLY A C 1
ATOM 3323 O O . GLY A 1 414 ? 8.664 10.385 -14.381 1.00 92.00 414 GLY A O 1
ATOM 3324 N N . THR A 1 415 ? 8.785 9.321 -12.420 1.00 89.75 415 THR A N 1
ATOM 3325 C CA . THR A 1 415 ? 10.205 8.952 -12.571 1.00 89.75 415 THR A CA 1
ATOM 3326 C C . THR A 1 415 ? 10.374 7.723 -13.453 1.00 89.75 415 THR A C 1
ATOM 3328 O O . THR A 1 415 ? 11.216 7.758 -14.348 1.00 89.75 415 THR A O 1
ATOM 3331 N N . HIS A 1 416 ? 9.540 6.695 -13.275 1.00 94.06 416 HIS A N 1
ATOM 3332 C CA . HIS A 1 416 ? 9.578 5.481 -14.091 1.00 94.06 416 HIS A CA 1
ATOM 3333 C C . HIS A 1 416 ? 9.301 5.773 -15.575 1.00 94.06 416 HIS A C 1
ATOM 3335 O O . HIS A 1 416 ? 10.071 5.346 -16.430 1.00 94.06 416 HIS A O 1
ATOM 3341 N N . GLN A 1 417 ? 8.300 6.606 -15.886 1.00 92.75 417 GLN A N 1
ATOM 3342 C CA . GLN A 1 417 ? 8.014 7.053 -17.257 1.00 92.75 417 GLN A CA 1
ATOM 3343 C C . GLN A 1 417 ? 9.252 7.660 -17.950 1.00 92.75 417 GLN A C 1
ATOM 3345 O O . GLN A 1 417 ? 9.597 7.273 -19.063 1.00 92.75 417 GLN A O 1
ATOM 3350 N N . ARG A 1 418 ? 9.988 8.549 -17.266 1.00 95.31 418 ARG A N 1
ATOM 3351 C CA . ARG A 1 418 ? 11.220 9.160 -17.810 1.00 95.31 418 ARG A CA 1
ATOM 3352 C C . ARG A 1 418 ? 12.381 8.171 -17.941 1.00 95.31 418 ARG A C 1
ATOM 3354 O O . ARG A 1 418 ? 13.281 8.394 -18.745 1.00 95.31 418 ARG A O 1
ATOM 3361 N N . GLN A 1 419 ? 12.394 7.109 -17.135 1.00 94.62 419 GLN A N 1
ATOM 3362 C CA . GLN A 1 419 ? 13.378 6.032 -17.244 1.00 94.62 419 GLN A CA 1
ATOM 3363 C C . GLN A 1 419 ? 13.111 5.179 -18.491 1.00 94.62 419 GLN A C 1
ATOM 3365 O O . GLN A 1 419 ? 14.056 4.872 -19.213 1.00 94.62 419 GLN A O 1
ATOM 3370 N N . VAL A 1 420 ? 11.844 4.865 -18.783 1.00 92.25 420 VAL A N 1
ATOM 3371 C CA . VAL A 1 420 ? 11.437 4.178 -20.021 1.00 92.25 420 VAL A CA 1
ATOM 3372 C C . VAL A 1 420 ? 11.801 5.022 -21.248 1.00 92.25 420 VAL A C 1
ATOM 3374 O O . VAL A 1 420 ? 12.538 4.545 -22.105 1.00 92.25 420 VAL A O 1
ATOM 3377 N N . GLU A 1 421 ? 11.427 6.306 -21.274 1.00 96.12 421 GLU A N 1
ATOM 3378 C CA . GLU A 1 421 ? 11.772 7.249 -22.359 1.00 96.12 421 GLU A CA 1
ATOM 3379 C C . GLU A 1 421 ? 13.292 7.365 -22.617 1.00 96.12 421 GLU A C 1
ATOM 3381 O O . GLU A 1 421 ? 13.730 7.605 -23.746 1.00 96.12 421 GLU A O 1
ATOM 3386 N N . LEU A 1 422 ? 14.120 7.205 -21.576 1.00 96.44 422 LEU A N 1
ATOM 3387 C CA . LEU A 1 422 ? 15.579 7.184 -21.702 1.00 96.44 422 LEU A CA 1
ATOM 3388 C C . LEU A 1 422 ? 16.084 5.865 -22.309 1.00 96.44 422 LEU A C 1
ATOM 3390 O O . LEU A 1 422 ? 16.951 5.898 -23.183 1.00 96.44 422 LEU A O 1
ATOM 3394 N N . ILE A 1 423 ? 15.529 4.728 -21.883 1.00 95.44 423 ILE A N 1
ATOM 3395 C CA . ILE A 1 423 ? 15.880 3.397 -22.402 1.00 95.44 423 ILE A CA 1
ATOM 3396 C C . ILE A 1 423 ? 15.497 3.286 -23.885 1.00 95.44 423 ILE A C 1
ATOM 3398 O O . ILE A 1 423 ? 16.355 2.951 -24.698 1.00 95.44 423 ILE A O 1
ATOM 3402 N N . GLU A 1 424 ? 14.271 3.669 -24.259 1.00 94.94 424 GLU A N 1
ATOM 3403 C CA . GLU A 1 424 ? 13.804 3.713 -25.657 1.00 94.94 424 GLU A CA 1
ATOM 3404 C C . GLU A 1 424 ? 14.726 4.575 -26.539 1.00 94.94 424 GLU A C 1
ATOM 3406 O O . GLU A 1 424 ? 15.093 4.211 -27.661 1.00 94.94 424 GLU A O 1
ATOM 3411 N N . ARG A 1 425 ? 15.148 5.736 -26.022 1.00 95.75 425 ARG A N 1
ATOM 3412 C CA . ARG A 1 425 ? 16.067 6.644 -26.716 1.00 95.75 425 ARG A CA 1
ATOM 3413 C C . ARG A 1 425 ? 17.440 6.013 -26.949 1.00 95.75 425 ARG A C 1
ATOM 3415 O O . ARG A 1 425 ? 18.005 6.195 -28.034 1.00 95.75 425 ARG A O 1
ATOM 3422 N N . ASP A 1 426 ? 17.984 5.316 -25.958 1.00 97.25 426 ASP A N 1
ATOM 3423 C CA . ASP A 1 426 ? 19.303 4.688 -26.052 1.00 97.25 426 ASP A CA 1
ATOM 3424 C C . ASP A 1 426 ? 19.275 3.391 -26.878 1.00 97.25 426 ASP A C 1
ATOM 3426 O O . ASP A 1 426 ? 20.211 3.146 -27.641 1.00 97.25 426 ASP A O 1
ATOM 3430 N N . GLU A 1 427 ? 18.173 2.639 -26.866 1.00 95.62 427 GLU A N 1
ATOM 3431 C CA . GLU A 1 427 ? 17.908 1.526 -27.788 1.00 95.62 427 GLU A CA 1
ATOM 3432 C C . GLU A 1 427 ? 17.859 2.013 -29.248 1.00 95.62 427 GLU A C 1
ATOM 3434 O O . GLU A 1 427 ? 18.596 1.522 -30.109 1.00 95.62 427 GLU A O 1
ATOM 3439 N N . VAL A 1 428 ? 17.088 3.070 -29.534 1.00 97.31 428 VAL A N 1
ATOM 3440 C CA . VAL A 1 428 ? 17.044 3.711 -30.863 1.00 97.31 428 VAL A CA 1
ATOM 3441 C C . VAL A 1 428 ? 18.412 4.284 -31.271 1.00 97.31 428 VAL A C 1
ATOM 3443 O O . VAL A 1 428 ? 18.748 4.312 -32.460 1.00 97.31 428 VAL A O 1
ATOM 3446 N N . SER A 1 429 ? 19.223 4.739 -30.312 1.00 96.38 429 SER A N 1
ATOM 3447 C CA . SER A 1 429 ? 20.608 5.181 -30.534 1.00 96.38 429 SER A CA 1
ATOM 3448 C C . SER A 1 429 ? 21.528 4.008 -30.898 1.00 96.38 429 SER A C 1
ATOM 3450 O O . SER A 1 429 ? 22.310 4.102 -31.848 1.00 96.38 429 SER A O 1
ATOM 3452 N N . LEU A 1 430 ? 21.401 2.878 -30.197 1.00 97.94 430 LEU A N 1
ATOM 3453 C CA . LEU A 1 430 ? 22.173 1.658 -30.432 1.00 97.94 430 LEU A CA 1
ATOM 3454 C C . LEU A 1 430 ? 21.817 1.005 -31.775 1.00 97.94 430 LEU A C 1
ATOM 3456 O O . LEU A 1 430 ? 22.717 0.702 -32.556 1.00 97.94 430 LEU A O 1
ATOM 3460 N N . HIS A 1 431 ? 20.529 0.889 -32.110 1.00 97.12 431 HIS A N 1
ATOM 3461 C CA . HIS A 1 431 ? 20.085 0.384 -33.414 1.00 97.12 431 HIS A CA 1
ATOM 3462 C C . HIS A 1 431 ? 20.598 1.226 -34.588 1.00 97.12 431 HIS A C 1
ATOM 3464 O O . HIS A 1 431 ? 20.935 0.672 -35.636 1.00 97.12 431 HIS A O 1
ATOM 3470 N N . LYS A 1 432 ? 20.707 2.553 -34.431 1.00 98.19 432 LYS A N 1
ATOM 3471 C CA . LYS A 1 432 ? 21.308 3.422 -35.457 1.00 98.19 432 LYS A CA 1
ATOM 3472 C C . LYS A 1 432 ? 22.794 3.117 -35.663 1.00 98.19 432 LYS A C 1
ATOM 3474 O O . LYS A 1 432 ? 23.208 3.007 -36.814 1.00 98.19 432 LYS A O 1
ATOM 3479 N N . LYS A 1 433 ? 23.562 2.923 -34.581 1.00 97.94 433 LYS A N 1
ATOM 3480 C CA . LYS A 1 433 ? 24.987 2.536 -34.643 1.00 97.94 433 LYS A CA 1
ATOM 3481 C C . LYS A 1 433 ? 25.168 1.173 -35.308 1.00 97.94 433 LYS A C 1
ATOM 3483 O O . LYS A 1 433 ? 25.864 1.086 -36.316 1.00 97.94 433 LYS A O 1
ATOM 3488 N N . LEU A 1 434 ? 24.448 0.156 -34.828 1.00 97.56 434 LEU A N 1
ATOM 3489 C CA . LEU A 1 434 ? 24.488 -1.200 -35.382 1.00 97.56 434 LEU A CA 1
ATOM 3490 C C . LEU A 1 434 ? 24.133 -1.206 -36.877 1.00 97.56 434 LEU A C 1
ATOM 3492 O O . LEU A 1 434 ? 24.810 -1.848 -37.672 1.00 97.56 434 LEU A O 1
ATOM 3496 N N . ARG A 1 435 ? 23.122 -0.430 -37.293 1.00 98.12 435 ARG A N 1
ATOM 3497 C CA . ARG A 1 435 ? 22.770 -0.286 -38.712 1.00 98.12 435 ARG A CA 1
ATOM 3498 C C . ARG A 1 435 ? 23.886 0.364 -39.536 1.00 98.12 435 ARG A C 1
ATOM 3500 O O . ARG A 1 435 ? 24.102 -0.058 -40.667 1.00 98.12 435 ARG A O 1
ATOM 3507 N N . THR A 1 436 ? 24.596 1.363 -39.006 1.00 97.75 436 THR A N 1
ATOM 3508 C CA . THR A 1 436 ? 25.758 1.943 -39.706 1.00 97.75 436 THR A CA 1
ATOM 3509 C C . THR A 1 436 ? 26.964 1.004 -39.748 1.00 97.75 436 THR A C 1
ATOM 3511 O O . THR A 1 436 ? 27.661 0.985 -40.756 1.00 97.75 436 THR A O 1
ATOM 3514 N N . GLU A 1 437 ? 27.182 0.192 -38.712 1.00 97.81 437 GLU A N 1
ATOM 3515 C CA . GLU A 1 437 ? 28.239 -0.828 -38.680 1.00 97.81 437 GLU A CA 1
ATOM 3516 C C . GLU A 1 437 ? 27.960 -1.952 -39.689 1.00 97.81 437 GLU A C 1
ATOM 3518 O O . GLU A 1 437 ? 28.856 -2.326 -40.442 1.00 97.81 437 GLU A O 1
ATOM 3523 N N . VAL A 1 438 ? 26.711 -2.426 -39.792 1.00 98.31 438 VAL A N 1
ATOM 3524 C CA . VAL A 1 438 ? 26.297 -3.404 -40.818 1.00 98.31 438 VAL A CA 1
ATOM 3525 C C . VAL A 1 438 ? 26.561 -2.872 -42.228 1.00 98.31 438 VAL A C 1
ATOM 3527 O O . VAL A 1 438 ? 27.203 -3.565 -43.008 1.00 98.31 438 VAL A O 1
ATOM 3530 N N . ILE A 1 439 ? 26.168 -1.629 -42.536 1.00 97.88 439 ILE A N 1
ATOM 3531 C CA . ILE A 1 439 ? 26.418 -1.021 -43.858 1.00 97.88 439 ILE A CA 1
ATOM 3532 C C . ILE A 1 439 ? 27.928 -0.941 -44.157 1.00 97.88 439 ILE A C 1
ATOM 3534 O O . ILE A 1 439 ? 28.358 -1.283 -45.254 1.00 97.88 439 ILE A O 1
ATOM 3538 N N . GLN A 1 440 ? 28.758 -0.569 -43.176 1.00 97.94 440 GLN A N 1
ATOM 3539 C CA . GLN A 1 440 ? 30.220 -0.532 -43.340 1.00 97.94 440 GLN A CA 1
ATOM 3540 C C . GLN A 1 440 ? 30.830 -1.931 -43.554 1.00 97.94 440 GLN A C 1
ATOM 3542 O O . GLN A 1 440 ? 31.793 -2.084 -44.311 1.00 97.94 440 GLN A O 1
ATOM 3547 N N . LEU A 1 441 ? 30.274 -2.966 -42.918 1.00 97.62 441 LEU A N 1
ATOM 3548 C CA . LEU A 1 441 ? 30.675 -4.360 -43.133 1.00 97.62 441 LEU A CA 1
ATOM 3549 C C . LEU A 1 441 ? 30.220 -4.886 -44.506 1.00 97.62 441 LEU A C 1
ATOM 3551 O O . LEU A 1 441 ? 30.956 -5.638 -45.142 1.00 97.62 441 LEU A O 1
ATOM 3555 N N . GLU A 1 442 ? 29.060 -4.457 -45.005 1.00 97.94 442 GLU A N 1
ATOM 3556 C CA . GLU A 1 442 ? 28.586 -4.762 -46.362 1.00 97.94 442 GLU A CA 1
ATOM 3557 C C . GLU A 1 442 ? 29.456 -4.081 -47.436 1.00 97.94 442 GLU A C 1
ATOM 3559 O O . GLU A 1 442 ? 29.891 -4.750 -48.379 1.00 97.94 442 GLU A O 1
ATOM 3564 N N . ASP A 1 443 ? 29.793 -2.798 -47.261 1.00 98.44 443 ASP A N 1
ATOM 3565 C CA . ASP A 1 443 ? 30.686 -2.040 -48.152 1.00 98.44 443 ASP A CA 1
ATOM 3566 C C . ASP A 1 443 ? 32.102 -2.642 -48.195 1.00 98.44 443 ASP A C 1
ATOM 3568 O O . ASP A 1 443 ? 32.675 -2.846 -49.271 1.00 98.44 443 ASP A O 1
ATOM 3572 N N . THR A 1 444 ? 32.678 -2.983 -47.035 1.00 98.06 444 THR A N 1
ATOM 3573 C CA . THR A 1 444 ? 34.012 -3.611 -46.974 1.00 98.06 444 THR A CA 1
ATOM 3574 C C . THR A 1 444 ? 34.011 -5.031 -47.542 1.00 98.06 444 THR A C 1
ATOM 3576 O O . THR A 1 444 ? 34.939 -5.390 -48.269 1.00 98.06 444 THR A O 1
ATOM 3579 N N . LEU A 1 445 ? 32.951 -5.820 -47.327 1.00 97.62 445 LEU A N 1
ATOM 3580 C CA . LEU A 1 445 ? 32.778 -7.126 -47.973 1.00 97.62 445 LEU A CA 1
ATOM 3581 C C . LEU A 1 445 ? 32.666 -7.002 -49.502 1.00 97.62 445 LEU A C 1
ATOM 3583 O O . LEU A 1 445 ? 33.232 -7.822 -50.230 1.00 97.62 445 LEU A O 1
ATOM 3587 N N . ALA A 1 446 ? 31.961 -5.985 -50.007 1.00 98.00 446 ALA A N 1
ATOM 3588 C CA . ALA A 1 446 ? 31.866 -5.707 -51.439 1.00 98.00 446 ALA A CA 1
ATOM 3589 C C . ALA A 1 446 ? 33.224 -5.295 -52.037 1.00 98.00 446 ALA A C 1
ATOM 3591 O O . ALA A 1 446 ? 33.597 -5.787 -53.106 1.00 98.00 446 ALA A O 1
ATOM 3592 N N . GLN A 1 447 ? 33.994 -4.464 -51.328 1.00 98.00 447 GLN A N 1
ATOM 3593 C CA . GLN A 1 447 ? 35.343 -4.066 -51.737 1.00 98.00 447 GLN A CA 1
ATOM 3594 C C . GLN A 1 447 ? 36.313 -5.261 -51.761 1.00 98.00 447 GLN A C 1
ATOM 3596 O O . GLN A 1 447 ? 36.972 -5.473 -52.777 1.00 98.00 447 GLN A O 1
ATOM 3601 N N . VAL A 1 448 ? 36.339 -6.105 -50.722 1.00 98.31 448 VAL A N 1
ATOM 3602 C CA . VAL A 1 448 ? 37.193 -7.312 -50.686 1.00 98.31 448 VAL A CA 1
ATOM 3603 C C . VAL A 1 448 ? 36.815 -8.308 -51.790 1.00 98.31 448 VAL A C 1
ATOM 3605 O O . VAL A 1 448 ? 37.693 -8.892 -52.423 1.00 98.31 448 VAL A O 1
ATOM 3608 N N . ARG A 1 449 ? 35.519 -8.474 -52.099 1.00 98.06 449 ARG A N 1
ATOM 3609 C CA . ARG A 1 449 ? 35.066 -9.294 -53.242 1.00 98.06 449 ARG A CA 1
ATOM 3610 C C . ARG A 1 449 ? 35.556 -8.749 -54.585 1.00 98.06 449 ARG A C 1
ATOM 3612 O O . ARG A 1 449 ? 35.947 -9.529 -55.451 1.00 98.06 449 ARG A O 1
ATOM 3619 N N . LYS A 1 450 ? 35.556 -7.425 -54.757 1.00 98.38 450 LYS A N 1
ATOM 3620 C CA . LYS A 1 450 ? 36.081 -6.757 -55.955 1.00 98.38 450 LYS A CA 1
ATOM 3621 C C . LYS A 1 450 ? 37.598 -6.923 -56.072 1.00 98.38 450 LYS A C 1
ATOM 3623 O O . LYS A 1 450 ? 38.083 -7.229 -57.154 1.00 98.38 450 LYS A O 1
ATOM 3628 N N . GLU A 1 451 ? 38.338 -6.753 -54.979 1.00 97.06 451 GLU A N 1
ATOM 3629 C CA . GLU A 1 451 ? 39.791 -6.971 -54.927 1.00 97.06 451 GLU A CA 1
ATOM 3630 C C . GLU A 1 451 ? 40.161 -8.425 -55.239 1.00 97.06 451 GLU A C 1
ATOM 3632 O O . GLU A 1 451 ? 41.057 -8.663 -56.047 1.00 97.06 451 GLU A O 1
ATOM 3637 N N . TYR A 1 452 ? 39.415 -9.392 -54.694 1.00 97.94 452 TYR A N 1
ATOM 3638 C CA . TYR A 1 452 ? 39.574 -10.809 -55.019 1.00 97.94 452 TYR A CA 1
ATOM 3639 C C . TYR A 1 452 ? 39.353 -11.100 -56.511 1.00 97.94 452 TYR A C 1
ATOM 3641 O O . TYR A 1 452 ? 40.176 -11.779 -57.121 1.00 97.94 452 TYR A O 1
ATOM 3649 N N . GLU A 1 453 ? 38.281 -10.581 -57.121 1.00 97.88 453 GLU A N 1
ATOM 3650 C CA . GLU A 1 453 ? 38.005 -10.832 -58.543 1.00 97.88 453 GLU A CA 1
ATOM 3651 C C . GLU A 1 453 ? 39.025 -10.131 -59.461 1.00 97.88 453 GLU A C 1
ATOM 3653 O O . GLU A 1 453 ? 39.441 -10.718 -60.458 1.00 97.88 453 GLU A O 1
ATOM 3658 N N . MET A 1 454 ? 39.507 -8.931 -59.105 1.00 97.06 454 MET A N 1
ATOM 3659 C CA . MET A 1 454 ? 40.619 -8.284 -59.820 1.00 97.06 454 MET A CA 1
ATOM 3660 C C . MET A 1 454 ? 41.894 -9.138 -59.752 1.00 97.06 454 MET A C 1
ATOM 3662 O O . MET A 1 454 ? 42.456 -9.465 -60.795 1.00 97.06 454 MET A O 1
ATOM 3666 N N . LEU A 1 455 ? 42.299 -9.581 -58.557 1.00 97.44 455 LEU A N 1
ATOM 3667 C CA . LEU A 1 455 ? 43.490 -10.417 -58.367 1.00 97.44 455 LEU A CA 1
ATOM 3668 C C . LEU A 1 455 ? 43.360 -11.788 -59.057 1.00 97.44 455 LEU A C 1
ATOM 3670 O O . LEU A 1 455 ? 44.331 -12.317 -59.598 1.00 97.44 455 LEU A O 1
ATOM 3674 N N . ARG A 1 456 ? 42.149 -12.359 -59.086 1.00 97.81 456 ARG A N 1
ATOM 3675 C CA . ARG A 1 456 ? 41.837 -13.584 -59.833 1.00 97.81 456 ARG A CA 1
ATOM 3676 C C . ARG A 1 456 ? 42.005 -13.378 -61.340 1.00 97.81 456 ARG A C 1
ATOM 3678 O O . ARG A 1 456 ? 42.615 -14.225 -61.988 1.00 97.81 456 ARG A O 1
ATOM 3685 N N . ILE A 1 457 ? 41.519 -12.263 -61.887 1.00 96.62 457 ILE A N 1
ATOM 3686 C CA . ILE A 1 457 ? 41.688 -11.909 -63.304 1.00 96.62 457 ILE A CA 1
ATOM 3687 C C . ILE A 1 457 ? 43.169 -11.659 -63.635 1.00 96.62 457 ILE A C 1
ATOM 3689 O O . ILE A 1 457 ? 43.649 -12.140 -64.660 1.00 96.62 457 ILE A O 1
ATOM 3693 N N . GLU A 1 458 ? 43.920 -10.971 -62.772 1.00 95.81 458 GLU A N 1
ATOM 3694 C CA . GLU A 1 458 ? 45.372 -10.772 -62.923 1.00 95.81 458 GLU A CA 1
ATOM 3695 C C . GLU A 1 458 ? 46.138 -12.106 -62.921 1.00 95.81 458 GLU A C 1
ATOM 3697 O O . GLU A 1 458 ? 47.028 -12.323 -63.752 1.00 95.81 458 GLU A O 1
ATOM 3702 N N . PHE A 1 459 ? 45.763 -13.038 -62.039 1.00 96.06 459 PHE A N 1
ATOM 3703 C CA . PHE A 1 459 ? 46.329 -14.386 -62.003 1.00 96.06 459 PHE A CA 1
ATOM 3704 C C . PHE A 1 459 ? 45.982 -15.194 -63.263 1.00 96.06 459 PHE A C 1
ATOM 3706 O O . PHE A 1 459 ? 46.865 -15.819 -63.849 1.00 96.06 459 PHE A O 1
ATOM 3713 N N . GLU A 1 460 ? 44.729 -15.151 -63.722 1.00 94.94 460 GLU A N 1
ATOM 3714 C CA . GLU A 1 460 ? 44.265 -15.853 -64.928 1.00 94.94 460 GLU A CA 1
ATOM 3715 C C . GLU A 1 460 ? 44.953 -15.314 -66.199 1.00 94.94 460 GLU A C 1
ATOM 3717 O O . GLU A 1 460 ? 45.422 -16.095 -67.029 1.00 94.94 460 GLU A O 1
ATOM 3722 N N . GLN A 1 461 ? 45.142 -13.992 -66.306 1.00 93.31 461 GLN A N 1
ATOM 3723 C CA . GLN A 1 461 ? 45.949 -13.364 -67.363 1.00 93.31 461 GLN A CA 1
ATOM 3724 C C . GLN A 1 461 ? 47.425 -13.788 -67.297 1.00 93.31 461 GLN A C 1
ATOM 3726 O O . GLN A 1 461 ? 48.022 -14.118 -68.325 1.00 93.31 461 GLN A O 1
ATOM 3731 N N . THR A 1 462 ? 48.014 -13.818 -66.097 1.00 92.38 462 THR A N 1
ATOM 3732 C CA . THR A 1 462 ? 49.409 -14.244 -65.884 1.00 92.38 462 THR A CA 1
ATOM 3733 C C . THR A 1 462 ? 49.610 -15.714 -66.263 1.00 92.38 462 THR A C 1
ATOM 3735 O O . THR A 1 462 ? 50.605 -16.065 -66.903 1.00 92.38 462 THR A O 1
ATOM 3738 N N . LEU A 1 463 ? 48.648 -16.576 -65.924 1.00 91.12 463 LEU A N 1
ATOM 3739 C CA . LEU A 1 463 ? 48.654 -17.993 -66.275 1.00 91.12 463 LEU A CA 1
ATOM 3740 C C . LEU A 1 463 ? 48.526 -18.184 -67.792 1.00 91.12 463 LEU A C 1
ATOM 3742 O O . LEU A 1 463 ? 49.359 -18.872 -68.380 1.00 91.12 463 LEU A O 1
ATOM 3746 N N . ALA A 1 464 ? 47.576 -17.506 -68.444 1.00 89.69 464 ALA A N 1
ATOM 3747 C CA . ALA A 1 464 ? 47.407 -17.561 -69.898 1.00 89.69 464 ALA A CA 1
ATOM 3748 C C . ALA A 1 464 ? 48.655 -17.068 -70.662 1.00 89.69 464 ALA A C 1
ATOM 3750 O O . ALA A 1 464 ? 49.046 -17.664 -71.669 1.00 89.69 464 ALA A O 1
ATOM 3751 N N . ALA A 1 465 ? 49.327 -16.019 -70.173 1.00 86.56 465 ALA A N 1
ATOM 3752 C CA . ALA A 1 465 ? 50.590 -15.543 -70.742 1.00 86.56 465 ALA A CA 1
ATOM 3753 C C . ALA A 1 465 ? 51.729 -16.575 -70.588 1.00 86.56 465 ALA A C 1
ATOM 3755 O O . ALA A 1 465 ? 52.513 -16.788 -71.516 1.00 86.56 465 ALA A O 1
ATOM 3756 N N . ASN A 1 466 ? 51.799 -17.261 -69.443 1.00 84.44 466 ASN A N 1
ATOM 3757 C CA . ASN A 1 466 ? 52.775 -18.323 -69.192 1.00 84.44 466 ASN A CA 1
ATOM 3758 C C . ASN A 1 466 ? 52.516 -19.570 -70.066 1.00 84.44 466 ASN A C 1
ATOM 3760 O O . ASN A 1 466 ? 53.453 -20.155 -70.614 1.00 84.44 466 ASN A O 1
ATOM 3764 N N . GLU A 1 467 ? 51.251 -19.942 -70.287 1.00 84.56 467 GLU A N 1
ATOM 3765 C CA . GLU A 1 467 ? 50.888 -21.017 -71.220 1.00 84.56 467 GLU A CA 1
ATOM 3766 C C . GLU A 1 467 ? 51.271 -20.680 -72.670 1.00 84.56 467 GLU A C 1
ATOM 3768 O O . GLU A 1 467 ? 51.845 -21.525 -73.364 1.00 84.56 467 GLU A O 1
ATOM 3773 N N . GLN A 1 468 ? 51.062 -19.433 -73.114 1.00 81.62 468 GLN A N 1
ATOM 3774 C CA . GLN A 1 468 ? 51.509 -18.955 -74.434 1.00 81.62 468 GLN A CA 1
ATOM 3775 C C . GLN A 1 468 ? 53.040 -18.947 -74.590 1.00 81.62 468 GLN A C 1
ATOM 3777 O O . GLN A 1 468 ? 53.553 -19.171 -75.690 1.00 81.62 468 GLN A O 1
ATOM 3782 N N . ALA A 1 469 ? 53.797 -18.782 -73.501 1.00 80.12 469 ALA A N 1
ATOM 3783 C CA . ALA A 1 469 ? 55.249 -18.962 -73.517 1.00 80.12 469 ALA A CA 1
ATOM 3784 C C . ALA A 1 469 ? 55.671 -20.441 -73.676 1.00 80.12 469 ALA A C 1
ATOM 3786 O O . ALA A 1 469 ? 56.817 -20.725 -74.039 1.00 80.12 469 ALA A O 1
ATOM 3787 N N . GLY A 1 470 ? 54.774 -21.406 -73.441 1.00 80.50 470 GLY A N 1
ATOM 3788 C CA . GLY A 1 470 ? 55.032 -22.844 -73.561 1.00 80.50 470 GLY A CA 1
ATOM 3789 C C . GLY A 1 470 ? 55.497 -23.284 -74.962 1.00 80.50 470 GLY A C 1
ATOM 3790 O O . GLY A 1 470 ? 56.584 -23.869 -75.067 1.00 80.50 470 GLY A O 1
ATOM 3791 N N . PRO A 1 471 ? 54.730 -23.008 -76.038 1.00 83.75 471 PRO A N 1
ATOM 3792 C CA . PRO A 1 471 ? 55.132 -23.248 -77.426 1.00 83.75 471 PRO A CA 1
ATOM 3793 C C . PRO A 1 471 ? 56.460 -22.584 -77.801 1.00 83.75 471 PRO A C 1
ATOM 3795 O O . PRO A 1 471 ? 57.372 -23.282 -78.241 1.00 83.75 471 PRO A O 1
ATOM 3798 N N . ILE A 1 472 ? 56.627 -21.287 -77.513 1.00 82.94 472 ILE A N 1
ATOM 3799 C CA . ILE A 1 472 ? 57.855 -20.527 -77.816 1.00 82.94 472 ILE A CA 1
ATOM 3800 C C . ILE A 1 472 ? 59.075 -21.186 -77.152 1.00 82.94 472 ILE A C 1
ATOM 3802 O O . ILE A 1 472 ? 60.101 -21.423 -77.789 1.00 82.94 472 ILE A O 1
ATOM 3806 N N . ASN A 1 473 ? 58.951 -21.590 -75.884 1.00 82.31 473 ASN A N 1
ATOM 3807 C CA . ASN A 1 473 ? 60.014 -22.306 -75.181 1.00 82.31 473 ASN A CA 1
ATOM 3808 C C . ASN A 1 473 ? 60.270 -23.720 -75.743 1.00 82.31 473 ASN A C 1
ATOM 3810 O O . ASN A 1 473 ? 61.379 -24.241 -75.609 1.00 82.31 473 ASN A O 1
ATOM 3814 N N . ARG A 1 474 ? 59.281 -24.401 -76.344 1.00 86.81 474 ARG A N 1
ATOM 3815 C CA . ARG A 1 474 ? 59.502 -25.678 -77.061 1.00 86.81 474 ARG A CA 1
ATOM 3816 C C . ARG A 1 474 ? 60.255 -25.442 -78.370 1.00 86.81 474 ARG A C 1
ATOM 3818 O O . ARG A 1 474 ? 61.271 -26.095 -78.591 1.00 86.81 474 ARG A O 1
ATOM 3825 N N . GLU A 1 475 ? 59.825 -24.481 -79.180 1.00 88.44 475 GLU A N 1
ATOM 3826 C CA . GLU A 1 475 ? 60.480 -24.106 -80.441 1.00 88.44 475 GLU A CA 1
ATOM 3827 C C . GLU A 1 475 ? 61.927 -23.657 -80.220 1.00 88.44 475 GLU A C 1
ATOM 3829 O O . GLU A 1 475 ? 62.832 -24.162 -80.884 1.00 88.44 475 GLU A O 1
ATOM 3834 N N . MET A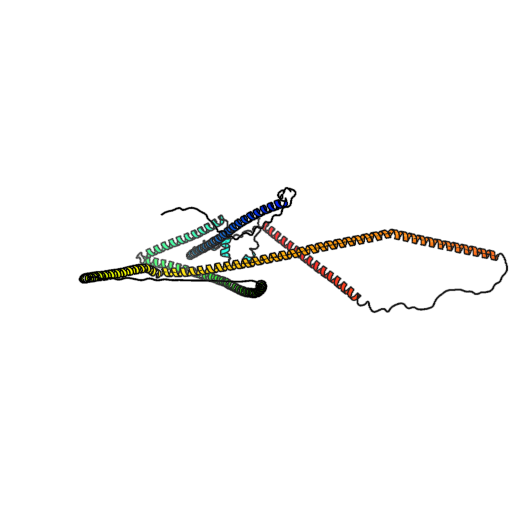 1 476 ? 62.180 -22.819 -79.209 1.00 90.62 476 MET A N 1
ATOM 3835 C CA . MET A 1 476 ? 63.531 -22.421 -78.802 1.00 90.62 476 MET A CA 1
ATOM 3836 C C . MET A 1 476 ? 64.407 -23.633 -78.448 1.00 90.62 476 MET A C 1
ATOM 3838 O O . MET A 1 476 ? 65.553 -23.713 -78.890 1.00 90.62 476 MET A O 1
ATOM 3842 N N . ARG A 1 477 ? 63.880 -24.619 -77.705 1.00 91.62 477 ARG A N 1
ATOM 3843 C CA . ARG A 1 477 ? 64.611 -25.864 -77.397 1.00 91.62 477 ARG A CA 1
ATOM 3844 C C . ARG A 1 477 ? 64.888 -26.696 -78.653 1.00 91.62 477 ARG A C 1
ATOM 3846 O O . ARG A 1 477 ? 66.015 -27.154 -78.822 1.00 91.62 477 ARG A O 1
ATOM 3853 N N . HIS A 1 478 ? 63.922 -26.837 -79.562 1.00 92.81 478 HIS A N 1
ATOM 3854 C CA . HIS A 1 478 ? 64.129 -27.537 -80.836 1.00 92.81 478 HIS A CA 1
ATOM 3855 C C . HIS A 1 478 ? 65.151 -26.830 -81.740 1.00 92.81 478 HIS A C 1
ATOM 3857 O O . HIS A 1 478 ? 65.981 -27.502 -82.358 1.00 92.81 478 HIS A O 1
ATOM 3863 N N . LEU A 1 479 ? 65.154 -25.495 -81.775 1.00 95.25 479 LEU A N 1
ATOM 3864 C CA . LEU A 1 479 ? 66.148 -24.694 -82.489 1.00 95.25 479 LEU A CA 1
ATOM 3865 C C . LEU A 1 479 ? 67.549 -24.878 -81.886 1.00 95.25 479 LEU A C 1
ATOM 3867 O O . LEU A 1 479 ? 68.492 -25.159 -82.624 1.00 95.25 479 LEU A O 1
ATOM 3871 N N . ILE A 1 480 ? 67.682 -24.814 -80.556 1.00 90.94 480 ILE A N 1
ATOM 3872 C CA . ILE A 1 480 ? 68.946 -25.072 -79.846 1.00 90.94 480 ILE A CA 1
ATOM 3873 C C . ILE A 1 480 ? 69.466 -26.482 -80.160 1.00 90.94 480 ILE A C 1
ATOM 3875 O O . ILE A 1 480 ? 70.618 -26.617 -80.571 1.00 90.94 480 ILE A O 1
ATOM 3879 N N . SER A 1 481 ? 68.635 -27.524 -80.053 1.00 94.38 481 SER A N 1
ATOM 3880 C CA . SER A 1 481 ? 69.039 -28.898 -80.395 1.00 94.38 481 SER A CA 1
ATOM 3881 C C . SER A 1 481 ? 69.412 -29.058 -81.874 1.00 94.38 481 SER A C 1
ATOM 3883 O O . SER A 1 481 ? 70.352 -29.785 -82.195 1.00 94.38 481 SER A O 1
ATOM 3885 N N . SER A 1 482 ? 68.730 -28.357 -82.784 1.00 94.44 482 SER A N 1
ATOM 3886 C CA . SER A 1 482 ? 69.041 -28.384 -84.222 1.00 94.44 482 SER A CA 1
ATOM 3887 C C . SER A 1 482 ? 70.383 -27.713 -84.526 1.00 94.44 482 SER A C 1
ATOM 3889 O O . SER A 1 482 ? 71.207 -28.279 -85.246 1.00 94.44 482 SER A O 1
ATOM 3891 N N . LEU A 1 483 ? 70.651 -26.554 -83.917 1.00 93.81 483 LEU A N 1
ATOM 3892 C CA . LEU A 1 483 ? 71.930 -25.848 -84.025 1.00 93.81 483 LEU A CA 1
ATOM 3893 C C . LEU A 1 483 ? 73.076 -26.646 -83.384 1.00 93.81 483 LEU A C 1
ATOM 3895 O O . LEU A 1 483 ? 74.157 -26.729 -83.964 1.00 93.81 483 LEU A O 1
ATOM 3899 N N . GLN A 1 484 ? 72.843 -27.290 -82.236 1.00 93.12 484 GLN A N 1
ATOM 3900 C CA . GLN A 1 484 ? 73.806 -28.195 -81.598 1.00 93.12 484 GLN A CA 1
ATOM 3901 C C . GLN A 1 484 ? 74.126 -29.405 -82.490 1.00 93.12 484 GLN A C 1
ATOM 3903 O O . GLN A 1 484 ? 75.303 -29.709 -82.699 1.00 93.12 484 GLN A O 1
ATOM 3908 N N . ASN A 1 485 ? 73.110 -30.047 -83.078 1.00 94.06 485 ASN A N 1
ATOM 3909 C CA . ASN A 1 485 ? 73.293 -31.152 -84.022 1.00 94.06 485 ASN A CA 1
ATOM 3910 C C . ASN A 1 485 ? 74.058 -30.715 -85.276 1.00 94.06 485 ASN A C 1
ATOM 3912 O O . ASN A 1 485 ? 75.002 -31.396 -85.674 1.00 94.06 485 ASN A O 1
ATOM 3916 N N . HIS A 1 486 ? 73.722 -29.570 -85.873 1.00 94.06 486 HIS A N 1
ATOM 3917 C CA . HIS A 1 486 ? 74.442 -29.072 -87.045 1.00 94.06 486 HIS A CA 1
ATOM 3918 C C . HIS A 1 486 ? 75.894 -28.692 -86.706 1.00 94.06 486 HIS A C 1
ATOM 3920 O O . HIS A 1 486 ? 76.819 -29.038 -87.438 1.00 94.06 486 HIS A O 1
ATOM 3926 N N . ASN A 1 487 ? 76.140 -28.086 -85.540 1.00 92.62 487 ASN A N 1
ATOM 3927 C CA . ASN A 1 487 ? 77.492 -27.811 -85.050 1.00 92.62 487 ASN A CA 1
ATOM 3928 C C . ASN A 1 487 ? 78.299 -29.107 -84.812 1.00 92.62 487 ASN A C 1
ATOM 3930 O O . ASN A 1 487 ? 79.492 -29.158 -85.114 1.00 92.62 487 ASN A O 1
ATOM 3934 N N . HIS A 1 488 ? 77.654 -30.176 -84.330 1.00 93.00 488 HIS A N 1
ATOM 3935 C CA . HIS A 1 488 ? 78.261 -31.503 -84.195 1.00 93.00 488 HIS A CA 1
ATOM 3936 C C . HIS A 1 488 ? 78.560 -32.147 -85.562 1.00 93.00 488 HIS A C 1
ATOM 3938 O O . HIS A 1 488 ? 79.652 -32.681 -85.761 1.00 93.00 488 HIS A O 1
ATOM 3944 N N . GLN A 1 489 ? 77.640 -32.049 -86.529 1.00 92.50 489 GLN A N 1
ATOM 3945 C CA . GLN A 1 489 ? 77.851 -32.501 -87.911 1.00 92.50 489 GLN A CA 1
ATOM 3946 C C . GLN A 1 489 ? 79.040 -31.777 -88.554 1.00 92.50 489 GLN A C 1
ATOM 3948 O O . GLN A 1 489 ? 79.958 -32.442 -89.030 1.00 92.50 489 GLN A O 1
ATOM 3953 N N . LEU A 1 490 ? 79.086 -30.442 -88.472 1.00 93.12 490 LEU A N 1
ATOM 3954 C CA . LEU A 1 490 ? 80.194 -29.620 -88.969 1.00 93.12 490 LEU A CA 1
ATOM 3955 C C . LEU A 1 490 ? 81.527 -29.981 -88.298 1.00 93.12 490 LEU A C 1
ATOM 3957 O O . LEU A 1 490 ? 82.539 -30.109 -88.984 1.00 93.12 490 LEU A O 1
ATOM 3961 N N . LYS A 1 491 ? 81.553 -30.230 -86.980 1.00 92.38 491 LYS A N 1
ATOM 3962 C CA . LYS A 1 491 ? 82.745 -30.766 -86.289 1.00 92.38 491 LYS A CA 1
ATOM 3963 C C . LYS A 1 491 ? 83.169 -32.121 -86.867 1.00 92.38 491 LYS A C 1
ATOM 3965 O O . LYS A 1 491 ? 84.354 -32.329 -87.132 1.00 92.38 491 LYS A O 1
ATOM 3970 N N . GLY A 1 492 ? 82.217 -33.018 -87.125 1.00 91.69 492 GLY A N 1
ATOM 3971 C CA . GLY A 1 492 ? 82.455 -34.303 -87.786 1.00 91.69 492 GLY A CA 1
ATOM 3972 C C . GLY A 1 492 ? 82.990 -34.163 -89.216 1.00 91.69 492 GLY A C 1
ATOM 3973 O O . GLY A 1 492 ? 83.911 -34.881 -89.603 1.00 91.69 492 GLY A O 1
ATOM 3974 N N . GLU A 1 493 ? 82.471 -33.224 -90.004 1.00 92.31 493 GLU A N 1
ATOM 3975 C CA . GLU A 1 493 ? 82.958 -32.924 -91.354 1.00 92.31 493 GLU A CA 1
ATOM 3976 C C . GLU A 1 493 ? 84.349 -32.295 -91.342 1.00 92.31 493 GLU A C 1
ATOM 3978 O O . GLU A 1 493 ? 85.229 -32.771 -92.054 1.00 92.31 493 GLU A O 1
ATOM 3983 N N . VAL A 1 494 ? 84.609 -31.315 -90.474 1.00 90.88 494 VAL A N 1
ATOM 3984 C CA . VAL A 1 494 ? 85.947 -30.736 -90.271 1.00 90.88 494 VAL A CA 1
ATOM 3985 C C . VAL A 1 494 ? 86.957 -31.814 -89.868 1.00 90.88 494 VAL A C 1
ATOM 3987 O O . VAL A 1 494 ? 88.093 -31.788 -90.342 1.00 90.88 494 VAL A O 1
ATOM 3990 N N . LEU A 1 495 ? 86.566 -32.812 -89.067 1.00 90.69 495 LEU A N 1
ATOM 3991 C CA . LEU A 1 495 ? 87.414 -33.973 -88.768 1.00 90.69 495 LEU A CA 1
ATOM 3992 C C . LEU A 1 495 ? 87.647 -34.875 -89.996 1.00 90.69 495 LEU A C 1
ATOM 3994 O O . LEU A 1 495 ? 88.776 -35.331 -90.196 1.00 90.69 495 LEU A O 1
ATOM 3998 N N . ARG A 1 496 ? 86.638 -35.096 -90.855 1.00 90.62 496 ARG A N 1
ATOM 3999 C CA . ARG A 1 496 ? 86.805 -35.813 -92.140 1.00 90.62 496 ARG A CA 1
ATOM 4000 C C . ARG A 1 496 ? 87.720 -35.048 -93.102 1.00 90.62 496 ARG A C 1
ATOM 4002 O O . ARG A 1 496 ? 88.616 -35.657 -93.679 1.00 90.62 496 ARG A O 1
ATOM 4009 N N . TYR A 1 497 ? 87.554 -33.733 -93.243 1.00 91.75 497 TYR A N 1
ATOM 4010 C CA . TYR A 1 497 ? 88.404 -32.892 -94.091 1.00 91.75 497 TYR A CA 1
ATOM 4011 C C . TYR A 1 497 ? 89.836 -32.801 -93.552 1.00 91.75 497 TYR A C 1
ATOM 4013 O O . TYR A 1 497 ? 90.775 -32.963 -94.326 1.00 91.75 497 TYR A O 1
ATOM 4021 N N . LYS A 1 498 ? 90.038 -32.668 -92.231 1.00 89.75 498 LYS A N 1
ATOM 4022 C CA . LYS A 1 498 ? 91.374 -32.765 -91.609 1.00 89.75 498 LYS A CA 1
ATOM 4023 C C . LYS A 1 498 ? 92.023 -34.137 -91.824 1.00 89.75 498 LYS A C 1
ATOM 4025 O O . LYS A 1 498 ? 93.244 -34.204 -91.943 1.00 89.75 498 LYS A O 1
ATOM 4030 N N . ARG A 1 499 ? 91.243 -35.224 -91.902 1.00 90.19 499 ARG A N 1
ATOM 4031 C CA . ARG A 1 499 ? 91.761 -36.555 -92.264 1.00 90.19 499 ARG A CA 1
ATOM 4032 C C . ARG A 1 499 ? 92.174 -36.615 -93.739 1.00 90.19 499 ARG A C 1
ATOM 4034 O O . ARG A 1 499 ? 93.339 -36.892 -93.999 1.00 90.19 499 ARG A O 1
ATOM 4041 N N . LYS A 1 500 ? 91.288 -36.232 -94.667 1.00 90.19 500 LYS A N 1
ATOM 4042 C CA . LYS A 1 500 ? 91.586 -36.150 -96.111 1.00 90.19 500 LYS A CA 1
ATOM 4043 C C . LYS A 1 500 ? 92.786 -35.255 -96.425 1.00 90.19 500 LYS A C 1
ATOM 4045 O O . LYS A 1 500 ? 93.581 -35.581 -97.297 1.00 90.19 500 LYS A O 1
ATOM 4050 N N . LEU A 1 501 ? 92.951 -34.149 -95.696 1.00 86.06 501 LEU A N 1
ATOM 4051 C CA . LEU A 1 501 ? 94.106 -33.263 -95.832 1.00 86.06 501 LEU A CA 1
ATOM 4052 C C . LEU A 1 501 ? 95.410 -33.960 -95.415 1.00 86.06 501 LEU A C 1
ATOM 4054 O O . LEU A 1 501 ? 96.397 -33.850 -96.131 1.00 86.06 501 LEU A O 1
ATOM 4058 N N . ARG A 1 502 ? 95.412 -34.716 -94.308 1.00 87.19 502 ARG A N 1
ATOM 4059 C CA . ARG A 1 502 ? 96.576 -35.515 -93.872 1.00 87.19 502 ARG A CA 1
ATOM 4060 C C . ARG A 1 502 ? 96.887 -36.664 -94.832 1.00 87.19 502 ARG A C 1
ATOM 4062 O O . ARG A 1 502 ? 98.056 -36.946 -95.074 1.00 87.19 502 ARG A O 1
ATOM 4069 N N . GLU A 1 503 ? 95.861 -37.303 -95.391 1.00 85.88 503 GLU A N 1
ATOM 4070 C CA . GLU A 1 503 ? 95.993 -38.331 -96.433 1.00 85.88 503 GLU A CA 1
ATOM 4071 C C . GLU A 1 503 ? 96.652 -37.727 -97.690 1.00 85.88 503 GLU A C 1
ATOM 4073 O O . GLU A 1 503 ? 97.719 -38.182 -98.102 1.00 85.88 503 GLU A O 1
ATOM 4078 N N . ALA A 1 504 ? 96.125 -36.610 -98.203 1.00 81.88 504 ALA A N 1
ATOM 4079 C CA . ALA A 1 504 ? 96.703 -35.886 -99.338 1.00 81.88 504 ALA A CA 1
ATOM 4080 C C . ALA A 1 504 ? 98.124 -35.351 -99.063 1.00 81.88 504 ALA A C 1
ATOM 4082 O O . ALA A 1 504 ? 98.985 -35.428 -99.934 1.00 81.88 504 ALA A O 1
ATOM 4083 N N . GLN A 1 505 ? 98.411 -34.859 -97.852 1.00 83.56 505 GLN A N 1
ATOM 4084 C CA . GLN A 1 505 ? 99.764 -34.465 -97.430 1.00 83.56 505 GLN A CA 1
ATOM 4085 C C . GLN A 1 505 ? 100.722 -35.668 -97.380 1.00 83.56 505 GLN A C 1
ATOM 4087 O O . GLN A 1 505 ? 101.887 -35.542 -97.757 1.00 83.56 505 GLN A O 1
ATOM 4092 N N . SER A 1 506 ? 100.241 -36.843 -96.961 1.00 80.12 506 SER A N 1
ATOM 4093 C CA . SER A 1 506 ? 101.011 -38.091 -96.993 1.00 80.12 506 SER A CA 1
ATOM 4094 C C . SER A 1 506 ? 101.357 -38.491 -98.429 1.00 80.12 506 SER A C 1
ATOM 4096 O O . SER A 1 506 ? 102.510 -38.811 -98.709 1.00 80.12 506 SER A O 1
ATOM 4098 N N . ASP A 1 507 ? 100.402 -38.416 -99.358 1.00 80.56 507 ASP A N 1
ATOM 4099 C CA . ASP A 1 507 ? 100.619 -38.766 -100.770 1.00 80.56 507 ASP A CA 1
ATOM 4100 C C . ASP A 1 507 ? 101.468 -37.730 -101.527 1.00 80.56 507 ASP A C 1
ATOM 4102 O O . ASP A 1 507 ? 102.308 -38.093 -102.358 1.00 80.56 507 ASP A O 1
ATOM 4106 N N . LEU A 1 508 ? 101.351 -36.446 -101.176 1.00 73.44 508 LEU A N 1
ATOM 4107 C CA . LEU A 1 508 ? 102.242 -35.390 -101.663 1.00 73.44 508 LEU A CA 1
ATOM 4108 C C . LEU A 1 508 ? 103.681 -35.629 -101.173 1.00 73.44 508 LEU A C 1
ATOM 4110 O O . LEU A 1 508 ? 104.622 -35.544 -101.957 1.00 73.44 508 LEU A O 1
ATOM 4114 N N . ASN A 1 509 ? 103.875 -36.050 -99.921 1.00 72.12 509 ASN A N 1
ATOM 4115 C CA . ASN A 1 509 ? 105.199 -36.445 -99.431 1.00 72.12 509 ASN A CA 1
ATOM 4116 C C . ASN A 1 509 ? 105.727 -37.730 -100.106 1.00 72.12 509 ASN A C 1
ATOM 4118 O O . ASN A 1 509 ? 106.907 -37.786 -100.446 1.00 72.12 509 ASN A O 1
ATOM 4122 N N . LYS A 1 510 ? 104.880 -38.734 -100.386 1.00 75.00 510 LYS A N 1
ATOM 4123 C CA . LYS A 1 510 ? 105.279 -39.950 -101.135 1.00 75.00 510 LYS A CA 1
ATOM 4124 C C . LYS A 1 510 ? 105.712 -39.635 -102.570 1.00 75.00 510 LYS A C 1
ATOM 4126 O O . LYS A 1 510 ? 106.682 -40.213 -103.054 1.00 75.00 510 LYS A O 1
ATOM 4131 N N . THR A 1 511 ? 105.026 -38.715 -103.250 1.00 61.91 511 THR A N 1
ATOM 4132 C CA . THR A 1 511 ? 105.421 -38.264 -104.598 1.00 61.91 511 THR A CA 1
ATOM 4133 C C . THR A 1 511 ? 106.689 -37.407 -104.559 1.00 61.91 511 THR A C 1
ATOM 4135 O O . THR A 1 511 ? 107.583 -37.618 -105.377 1.00 61.91 511 THR A O 1
ATOM 4138 N N . ARG A 1 512 ? 106.849 -36.547 -103.544 1.00 62.78 512 ARG A N 1
ATOM 4139 C CA . ARG A 1 512 ? 108.078 -35.768 -103.289 1.00 62.78 512 ARG A CA 1
ATOM 4140 C C . ARG A 1 512 ? 109.313 -36.631 -102.982 1.00 62.78 512 ARG A C 1
ATOM 4142 O O . ARG A 1 512 ? 110.427 -36.164 -103.171 1.00 62.78 512 ARG A O 1
ATOM 4149 N N . LEU A 1 513 ? 109.125 -37.885 -102.560 1.00 56.75 513 LEU A N 1
ATOM 4150 C CA . LEU A 1 513 ? 110.191 -38.877 -102.352 1.00 56.75 513 LEU A CA 1
ATOM 4151 C C . LEU A 1 513 ? 110.525 -39.720 -103.603 1.00 56.75 513 LEU A C 1
ATOM 4153 O O . LEU A 1 513 ? 111.447 -40.532 -103.549 1.00 56.75 513 LEU A O 1
ATOM 4157 N N . ARG A 1 514 ? 109.807 -39.552 -104.726 1.00 51.25 514 ARG A N 1
ATOM 4158 C CA . ARG A 1 514 ? 110.059 -40.283 -105.989 1.00 51.25 514 ARG A CA 1
ATOM 4159 C C . ARG A 1 514 ? 110.806 -39.490 -107.068 1.00 51.25 514 ARG A C 1
ATOM 4161 O O . ARG A 1 514 ? 111.216 -40.094 -108.055 1.00 51.25 514 ARG A O 1
ATOM 4168 N N . SER A 1 515 ? 111.038 -38.194 -106.859 1.00 46.81 515 SER A N 1
ATOM 4169 C CA . SER A 1 515 ? 111.880 -37.340 -107.710 1.00 46.81 515 SER A CA 1
ATOM 4170 C C . SER A 1 515 ? 112.995 -36.730 -106.857 1.00 46.81 515 SER A C 1
ATOM 4172 O O . SER A 1 515 ? 112.704 -36.040 -105.884 1.00 46.81 515 SER A O 1
ATOM 4174 N N . GLY A 1 516 ? 114.261 -37.020 -107.173 1.00 35.16 516 GLY A N 1
ATOM 4175 C CA . GLY A 1 516 ? 115.405 -36.702 -106.305 1.00 35.16 516 GLY A CA 1
ATOM 4176 C C . GLY A 1 516 ? 116.166 -35.414 -106.650 1.00 35.16 516 GLY A C 1
ATOM 4177 O O . GLY A 1 516 ? 116.276 -35.063 -107.820 1.00 35.16 516 GLY A O 1
ATOM 4178 N N . SER A 1 517 ? 116.783 -34.810 -105.619 1.00 32.69 517 SER A N 1
ATOM 4179 C CA . SER A 1 517 ? 117.664 -33.615 -105.639 1.00 32.69 517 SER A CA 1
ATOM 4180 C C . SER A 1 517 ? 117.026 -32.284 -106.083 1.00 32.69 517 SER A C 1
ATOM 4182 O O . SER A 1 517 ? 116.166 -32.258 -106.951 1.00 32.69 517 SER A O 1
ATOM 4184 N N . ALA A 1 518 ? 117.403 -31.113 -105.552 1.00 36.72 518 ALA A N 1
ATOM 4185 C CA . ALA A 1 518 ? 118.307 -30.739 -104.446 1.00 36.72 518 ALA A CA 1
ATOM 4186 C C . ALA A 1 518 ? 117.672 -29.513 -103.732 1.00 36.72 518 ALA A C 1
ATOM 4188 O O . ALA A 1 518 ? 117.050 -28.687 -104.391 1.00 36.72 518 ALA A O 1
ATOM 4189 N N . LEU A 1 519 ? 117.559 -29.440 -102.401 1.00 34.09 519 LEU A N 1
ATOM 4190 C CA . LEU A 1 519 ? 118.582 -29.136 -101.379 1.00 34.09 519 LEU A CA 1
ATOM 4191 C C . LEU A 1 519 ? 119.152 -27.698 -101.408 1.00 34.09 519 LEU A C 1
ATOM 4193 O O . LEU A 1 519 ? 120.231 -27.476 -101.941 1.00 34.09 519 LEU A O 1
ATOM 4197 N N . LEU A 1 520 ? 118.457 -26.785 -100.718 1.00 36.31 520 LEU A N 1
ATOM 4198 C CA . LEU A 1 520 ? 118.958 -25.774 -99.758 1.00 36.31 520 LEU A CA 1
ATOM 4199 C C . LEU A 1 520 ? 117.757 -25.518 -98.815 1.00 36.31 520 LEU A C 1
ATOM 4201 O O . LEU A 1 520 ? 116.691 -25.177 -99.319 1.00 36.31 520 LEU A O 1
ATOM 4205 N N . GLN A 1 521 ? 117.697 -25.815 -97.511 1.00 30.72 521 GLN A N 1
ATOM 4206 C CA . GLN A 1 521 ? 118.638 -25.965 -96.384 1.00 30.72 521 GLN A CA 1
ATOM 4207 C C . GLN A 1 521 ? 119.038 -24.653 -95.682 1.00 30.72 521 GLN A C 1
ATOM 4209 O O . GLN A 1 521 ? 119.545 -23.738 -96.319 1.00 30.72 521 GLN A O 1
ATOM 4214 N N . SER A 1 522 ? 118.877 -24.669 -94.346 1.00 34.38 522 SER A N 1
ATOM 4215 C CA . SER A 1 522 ? 119.198 -23.631 -93.345 1.00 34.38 522 SER A CA 1
ATOM 4216 C C . SER A 1 522 ? 118.289 -22.386 -93.378 1.00 34.38 522 SER A C 1
ATOM 4218 O O . SER A 1 522 ? 118.028 -21.847 -94.443 1.00 34.38 522 SER A O 1
ATOM 4220 N N . GLN A 1 523 ? 117.761 -21.866 -92.260 1.00 32.41 523 GLN A N 1
ATOM 4221 C CA . GLN A 1 523 ? 117.851 -22.228 -90.823 1.00 32.41 523 GLN A CA 1
ATOM 4222 C C . GLN A 1 523 ? 116.392 -22.360 -90.277 1.00 32.41 523 GLN A C 1
ATOM 4224 O O . GLN A 1 523 ? 115.488 -21.803 -90.893 1.00 32.41 523 GLN A O 1
ATOM 4229 N N . SER A 1 524 ? 115.989 -23.173 -89.284 1.00 26.84 524 SER A N 1
ATOM 4230 C CA . SER A 1 524 ? 116.529 -23.467 -87.937 1.00 26.84 524 SER A CA 1
ATOM 4231 C C . SER A 1 524 ? 116.576 -22.217 -87.030 1.00 26.84 524 SER A C 1
ATOM 4233 O O . SER A 1 524 ? 117.026 -21.171 -87.473 1.00 26.84 524 SER A O 1
ATOM 4235 N N . SER A 1 525 ? 116.114 -22.243 -85.773 1.00 30.50 525 SER A N 1
ATOM 4236 C CA . SER A 1 525 ? 115.377 -23.286 -85.015 1.00 30.50 525 SER A CA 1
ATOM 4237 C C . SER A 1 525 ? 114.791 -22.696 -83.703 1.00 30.50 525 SER A C 1
ATOM 4239 O O . SER A 1 525 ? 115.354 -21.703 -83.248 1.00 30.50 525 SER A O 1
ATOM 4241 N N . THR A 1 526 ? 113.728 -23.246 -83.076 1.00 29.50 526 THR A N 1
ATOM 4242 C CA . THR A 1 526 ? 112.805 -24.331 -83.528 1.00 29.50 526 THR A CA 1
ATOM 4243 C C . THR A 1 526 ? 111.298 -23.965 -83.613 1.00 29.50 526 THR A C 1
ATOM 4245 O O . THR A 1 526 ? 110.875 -23.709 -84.737 1.00 29.50 526 THR A O 1
ATOM 4248 N N . GLU A 1 527 ? 110.403 -23.926 -82.605 1.00 29.34 527 GLU A N 1
ATOM 4249 C CA . GLU A 1 527 ? 110.436 -24.190 -81.144 1.00 29.34 527 GLU A CA 1
ATOM 4250 C C . GLU A 1 527 ? 109.012 -24.538 -80.603 1.00 29.34 527 GLU A C 1
ATOM 4252 O O . GLU A 1 527 ? 108.025 -24.242 -81.273 1.00 29.34 527 GLU A O 1
ATOM 4257 N N . ASP A 1 528 ? 108.903 -25.139 -79.405 1.00 29.97 528 ASP A N 1
ATOM 4258 C CA . ASP A 1 528 ? 107.670 -25.555 -78.675 1.00 29.97 528 ASP A CA 1
ATOM 4259 C C . ASP A 1 528 ? 108.003 -25.666 -77.154 1.00 29.97 528 ASP A C 1
ATOM 4261 O O . ASP A 1 528 ? 109.189 -25.814 -76.842 1.00 29.97 528 ASP A O 1
ATOM 4265 N N . PRO A 1 529 ? 107.057 -25.769 -76.186 1.00 40.84 529 PRO A N 1
ATOM 4266 C CA . PRO A 1 529 ? 105.655 -25.323 -76.138 1.00 40.84 529 PRO A CA 1
ATOM 4267 C C . PRO A 1 529 ? 105.275 -24.605 -74.796 1.00 40.84 529 PRO A C 1
ATOM 4269 O O . PRO A 1 529 ? 106.046 -24.606 -73.846 1.00 40.84 529 PRO A O 1
ATOM 4272 N N . LYS A 1 530 ? 104.001 -24.181 -74.670 1.00 33.31 530 LYS A N 1
ATOM 4273 C CA . LYS A 1 530 ? 103.174 -24.170 -73.425 1.00 33.31 530 LYS A CA 1
ATOM 4274 C C . LYS A 1 530 ? 103.496 -23.226 -72.228 1.00 33.31 530 LYS A C 1
ATOM 4276 O O . LYS A 1 530 ? 104.626 -22.862 -71.952 1.00 33.31 530 LYS A O 1
ATOM 4281 N N . ASP A 1 531 ? 102.419 -22.999 -71.463 1.00 28.61 531 ASP A N 1
ATOM 4282 C CA . ASP A 1 531 ? 102.306 -22.556 -70.056 1.00 28.61 531 ASP A CA 1
ATOM 4283 C C . ASP A 1 531 ? 102.478 -21.064 -69.668 1.00 28.61 531 ASP A C 1
ATOM 4285 O O . ASP A 1 531 ? 103.086 -20.254 -70.360 1.00 28.61 531 ASP A O 1
ATOM 4289 N N . GLU A 1 532 ? 101.770 -20.724 -68.581 1.00 34.78 532 GLU A N 1
ATOM 4290 C CA . GLU A 1 532 ? 101.522 -19.412 -67.941 1.00 34.78 532 GLU A CA 1
ATOM 4291 C C . GLU A 1 532 ? 102.643 -19.055 -66.919 1.00 34.78 532 GLU A C 1
ATOM 4293 O O . GLU A 1 532 ? 103.571 -19.858 -66.775 1.00 34.78 532 GLU A O 1
ATOM 4298 N N . PRO A 1 533 ? 102.582 -17.960 -66.111 1.00 46.28 533 PRO A N 1
ATOM 4299 C CA . PRO A 1 533 ? 101.669 -16.802 -66.081 1.00 46.28 533 PRO A CA 1
ATOM 4300 C C . PRO A 1 533 ? 102.408 -15.466 -66.410 1.00 46.28 533 PRO A C 1
ATOM 4302 O O . PRO A 1 533 ? 103.176 -15.460 -67.365 1.00 46.28 533 PRO A O 1
ATOM 4305 N N . THR A 1 534 ? 102.167 -14.259 -65.862 1.00 29.59 534 THR A N 1
ATOM 4306 C CA . THR A 1 534 ? 102.162 -13.802 -64.449 1.00 29.59 534 THR A CA 1
ATOM 4307 C C . THR A 1 534 ? 101.616 -12.361 -64.356 1.00 29.59 534 THR A C 1
ATOM 4309 O O . THR A 1 534 ? 101.979 -11.551 -65.197 1.00 29.59 534 THR A O 1
ATOM 4312 N N . GLU A 1 535 ? 100.819 -12.058 -63.316 1.00 26.88 535 GLU A N 1
ATOM 4313 C CA . GLU A 1 535 ? 100.507 -10.731 -62.709 1.00 26.88 535 GLU A CA 1
ATOM 4314 C C . GLU A 1 535 ? 100.108 -9.539 -63.628 1.00 26.88 535 GLU A C 1
ATOM 4316 O O . GLU A 1 535 ? 100.778 -9.152 -64.574 1.00 26.88 535 GLU A O 1
ATOM 4321 N N . LEU A 1 536 ? 99.020 -8.818 -63.339 1.00 29.36 536 LEU A N 1
ATOM 4322 C CA . LEU A 1 536 ? 98.814 -8.124 -62.064 1.00 29.36 536 LEU A CA 1
ATOM 4323 C C . LEU A 1 536 ? 97.416 -8.304 -61.452 1.00 29.36 536 LEU A C 1
ATOM 4325 O O . LEU A 1 536 ? 96.406 -7.967 -62.062 1.00 29.36 536 LEU A O 1
ATOM 4329 N N . LYS A 1 537 ? 97.441 -8.644 -60.158 1.00 30.19 537 LYS A N 1
ATOM 4330 C CA . LYS A 1 537 ? 96.438 -8.334 -59.126 1.00 30.19 537 LYS A CA 1
ATOM 4331 C C . LYS A 1 537 ? 95.097 -9.089 -59.100 1.00 30.19 537 LYS A C 1
ATOM 4333 O O . LYS A 1 537 ? 94.058 -8.597 -59.527 1.00 30.19 537 LYS A O 1
ATOM 4338 N N . GLN A 1 538 ? 95.136 -10.198 -58.355 1.00 28.69 538 GLN A N 1
ATOM 4339 C CA . GLN A 1 538 ? 94.411 -10.322 -57.072 1.00 28.69 538 GLN A CA 1
ATOM 4340 C C . GLN A 1 538 ? 94.377 -8.993 -56.258 1.00 28.69 538 GLN A C 1
ATOM 4342 O O . GLN A 1 538 ? 95.260 -8.149 -56.397 1.00 28.69 538 GLN A O 1
ATOM 4347 N N . ASP A 1 539 ? 93.397 -8.720 -55.398 1.00 28.39 539 ASP A N 1
ATOM 4348 C CA . ASP A 1 539 ? 92.647 -9.666 -54.564 1.00 28.39 539 ASP A CA 1
ATOM 4349 C C . ASP A 1 539 ? 91.118 -9.585 -54.699 1.00 28.39 539 ASP A C 1
ATOM 4351 O O . ASP A 1 539 ? 90.547 -8.626 -55.223 1.00 28.39 539 ASP A O 1
ATOM 4355 N N . SER A 1 540 ? 90.468 -10.615 -54.162 1.00 38.72 540 SER A N 1
ATOM 4356 C CA . SER A 1 540 ? 89.037 -10.687 -53.877 1.00 38.72 540 SER A CA 1
ATOM 4357 C C . SER A 1 540 ? 88.795 -10.779 -52.365 1.00 38.72 540 SER A C 1
ATOM 4359 O O . SER A 1 540 ? 89.683 -11.196 -51.630 1.00 38.72 540 SER A O 1
ATOM 4361 N N . GLU A 1 541 ? 87.551 -10.503 -51.965 1.00 34.47 541 GLU A N 1
ATOM 4362 C CA . GLU A 1 541 ? 86.961 -10.714 -50.627 1.00 34.47 541 GLU A CA 1
ATOM 4363 C C . GLU A 1 541 ? 87.196 -9.632 -49.545 1.00 34.47 541 GLU A C 1
ATOM 4365 O O . GLU A 1 541 ? 88.253 -9.027 -49.398 1.00 34.47 541 GLU A O 1
ATOM 4370 N N . ASP A 1 542 ? 86.097 -9.386 -48.824 1.00 33.38 542 ASP A N 1
ATOM 4371 C CA . ASP A 1 542 ? 85.924 -8.861 -47.467 1.00 33.38 542 ASP A CA 1
ATOM 4372 C C . ASP A 1 542 ? 86.726 -7.646 -46.963 1.00 33.38 542 ASP A C 1
ATOM 4374 O O . ASP A 1 542 ? 87.772 -7.767 -46.330 1.00 33.38 542 ASP A O 1
ATOM 4378 N N . LEU A 1 543 ? 86.069 -6.474 -47.016 1.00 38.50 543 LEU A N 1
ATOM 4379 C CA . LEU A 1 543 ? 85.664 -5.746 -45.794 1.00 38.50 543 LEU A CA 1
ATOM 4380 C C . LEU A 1 543 ? 84.680 -4.597 -46.106 1.00 38.50 543 LEU A C 1
ATOM 4382 O O . LEU A 1 543 ? 85.075 -3.484 -46.444 1.00 38.50 543 LEU A O 1
ATOM 4386 N N . ALA A 1 544 ? 83.377 -4.856 -45.943 1.00 33.75 544 ALA A N 1
ATOM 4387 C CA . ALA A 1 544 ? 82.304 -3.852 -46.055 1.00 33.75 544 ALA A CA 1
ATOM 4388 C C . ALA A 1 544 ? 81.347 -3.859 -44.842 1.00 33.75 544 ALA A C 1
ATOM 4390 O O . ALA A 1 544 ? 80.170 -3.502 -44.931 1.00 33.75 544 ALA A O 1
ATOM 4391 N N . THR A 1 545 ? 81.854 -4.267 -43.679 1.00 46.38 545 THR A N 1
ATOM 4392 C CA . THR A 1 545 ? 81.127 -4.238 -42.408 1.00 46.38 545 THR A CA 1
ATOM 4393 C C . THR A 1 545 ? 80.903 -2.790 -41.964 1.00 46.38 545 THR A C 1
ATOM 4395 O O . THR A 1 545 ? 81.790 -2.232 -41.339 1.00 46.38 545 THR A O 1
ATOM 4398 N N . HIS A 1 546 ? 79.757 -2.180 -42.304 1.00 50.34 546 HIS A N 1
ATOM 4399 C CA . HIS A 1 546 ? 79.043 -1.130 -41.537 1.00 50.34 546 HIS A CA 1
ATOM 4400 C C . HIS A 1 546 ? 77.853 -0.543 -42.338 1.00 50.34 546 HIS A C 1
ATOM 4402 O O . HIS A 1 546 ? 77.979 0.489 -42.991 1.00 50.34 546 HIS A O 1
ATOM 4408 N N . SER A 1 547 ? 76.673 -1.177 -42.266 1.00 42.75 547 SER A N 1
ATOM 4409 C CA . SER A 1 547 ? 75.354 -0.511 -42.464 1.00 42.75 547 SER A CA 1
ATOM 4410 C C . SER A 1 547 ? 74.143 -1.439 -42.254 1.00 42.75 547 SER A C 1
ATOM 4412 O O . SER A 1 547 ? 73.061 -0.968 -41.915 1.00 42.75 547 SER A O 1
ATOM 4414 N N . SER A 1 548 ? 74.304 -2.757 -42.406 1.00 43.75 548 SER A N 1
ATOM 4415 C CA . SER A 1 548 ? 73.204 -3.741 -42.435 1.00 43.75 548 SER A CA 1
ATOM 4416 C C . SER A 1 548 ? 72.727 -4.277 -41.069 1.00 43.75 548 SER A C 1
ATOM 4418 O O . SER A 1 548 ? 71.719 -4.976 -41.008 1.00 43.75 548 SER A O 1
ATOM 4420 N N . ALA A 1 549 ? 73.389 -3.931 -39.960 1.00 42.03 549 ALA A N 1
ATOM 4421 C CA . ALA A 1 549 ? 73.166 -4.547 -38.641 1.00 42.03 549 ALA A CA 1
ATOM 4422 C C . ALA A 1 549 ? 71.992 -3.975 -37.804 1.00 42.03 549 ALA A C 1
ATOM 4424 O O . ALA A 1 549 ? 71.815 -4.374 -36.656 1.00 42.03 549 ALA A O 1
ATOM 4425 N N . LEU A 1 550 ? 71.200 -3.037 -38.344 1.00 45.66 550 LEU A N 1
ATOM 4426 C CA . LEU A 1 550 ? 70.099 -2.367 -37.620 1.00 45.66 550 LEU A CA 1
ATOM 4427 C C . LEU A 1 550 ? 68.698 -2.578 -38.225 1.00 45.66 550 LEU A C 1
ATOM 4429 O O . LEU A 1 550 ? 67.741 -2.001 -37.719 1.00 45.66 550 LEU A O 1
ATOM 4433 N N . LYS A 1 551 ? 68.555 -3.401 -39.277 1.00 44.56 551 LYS A N 1
ATOM 4434 C CA . LYS A 1 551 ? 67.237 -3.752 -39.852 1.00 44.56 551 LYS A CA 1
ATOM 4435 C C . LYS A 1 551 ? 66.819 -5.201 -39.608 1.00 44.56 551 LYS A C 1
ATOM 4437 O O . LYS A 1 551 ? 65.716 -5.415 -39.118 1.00 44.56 551 LYS A O 1
ATOM 4442 N N . ALA A 1 552 ? 67.707 -6.171 -39.843 1.00 40.88 552 ALA A N 1
ATOM 4443 C CA . ALA A 1 552 ? 67.412 -7.592 -39.607 1.00 40.88 552 ALA A CA 1
ATOM 4444 C C . ALA A 1 552 ? 66.898 -7.850 -38.174 1.00 40.88 552 ALA A C 1
ATOM 4446 O O . ALA A 1 552 ? 65.878 -8.504 -37.978 1.00 40.88 552 ALA A O 1
ATOM 4447 N N . SER A 1 553 ? 67.534 -7.217 -37.182 1.00 43.88 553 SER A N 1
ATOM 4448 C CA . SER A 1 553 ? 67.177 -7.310 -35.762 1.00 43.88 553 SER A CA 1
ATOM 4449 C C . SER A 1 553 ? 65.771 -6.793 -35.421 1.00 43.88 553 SER A C 1
ATOM 4451 O O . SER A 1 553 ? 65.239 -7.171 -34.385 1.00 43.88 553 SER A O 1
ATOM 4453 N N . GLN A 1 554 ? 65.173 -5.925 -36.248 1.00 50.47 554 GLN A N 1
ATOM 4454 C CA . GLN A 1 554 ? 63.791 -5.463 -36.063 1.00 50.47 554 GLN A CA 1
ATOM 4455 C C . GLN A 1 554 ? 62.785 -6.341 -36.815 1.00 50.47 554 GLN A C 1
ATOM 4457 O O . GLN A 1 554 ? 61.681 -6.547 -36.320 1.00 50.47 554 GLN A O 1
ATOM 4462 N N . GLU A 1 555 ? 63.145 -6.873 -37.983 1.00 47.56 555 GLU A N 1
ATOM 4463 C CA . GLU A 1 555 ? 62.232 -7.686 -38.794 1.00 47.56 555 GLU A CA 1
ATOM 4464 C C . GLU A 1 555 ? 61.947 -9.050 -38.141 1.00 47.56 555 GLU A C 1
ATOM 4466 O O . GLU A 1 555 ? 60.777 -9.425 -38.034 1.00 47.56 555 GLU A O 1
ATOM 4471 N N . ASP A 1 556 ? 62.958 -9.733 -37.590 1.00 48.94 556 ASP A N 1
ATOM 4472 C CA . ASP A 1 556 ? 62.741 -10.975 -36.827 1.00 48.94 556 ASP A CA 1
ATOM 4473 C C . ASP A 1 556 ? 62.008 -10.733 -35.494 1.00 48.94 556 ASP A C 1
ATOM 4475 O O . ASP A 1 556 ? 61.164 -11.539 -35.099 1.00 48.94 556 ASP A O 1
ATOM 4479 N N . GLU A 1 557 ? 62.252 -9.610 -34.807 1.00 53.50 557 GLU A N 1
ATOM 4480 C CA . GLU A 1 557 ? 61.559 -9.301 -33.546 1.00 53.50 557 GLU A CA 1
ATOM 4481 C C . GLU A 1 557 ? 60.079 -8.934 -33.777 1.00 53.50 557 GLU A C 1
ATOM 4483 O O . GLU A 1 557 ? 59.207 -9.349 -33.012 1.00 53.50 557 GLU A O 1
ATOM 4488 N N . VAL A 1 558 ? 59.767 -8.204 -34.856 1.00 59.78 558 VAL A N 1
ATOM 4489 C CA . VAL A 1 558 ? 58.384 -7.892 -35.264 1.00 59.78 558 VAL A CA 1
ATOM 4490 C C . VAL A 1 558 ? 57.659 -9.139 -35.771 1.00 59.78 558 VAL A C 1
ATOM 4492 O O . VAL A 1 558 ? 56.474 -9.308 -35.479 1.00 59.78 558 VAL A O 1
ATOM 4495 N N . LYS A 1 559 ? 58.349 -10.033 -36.488 1.00 62.91 559 LYS A N 1
ATOM 4496 C CA . LYS A 1 559 ? 57.776 -11.308 -36.933 1.00 62.91 559 LYS A CA 1
ATOM 4497 C C . LYS A 1 559 ? 57.478 -12.229 -35.749 1.00 62.91 559 LYS A C 1
ATOM 4499 O O . LYS A 1 559 ? 56.346 -12.670 -35.609 1.00 62.91 559 LYS A O 1
ATOM 4504 N N . SER A 1 560 ? 58.434 -12.405 -34.837 1.00 63.06 560 SER A N 1
ATOM 4505 C CA . SER A 1 560 ? 58.252 -13.170 -33.595 1.00 63.06 560 SER A CA 1
ATOM 4506 C C . SER A 1 560 ? 57.069 -12.656 -32.757 1.00 63.06 560 SER A C 1
ATOM 4508 O O . SER A 1 560 ? 56.246 -13.445 -32.294 1.00 63.06 560 SER A O 1
ATOM 4510 N N . LYS A 1 561 ? 56.907 -11.329 -32.637 1.00 68.94 561 LYS A N 1
ATOM 4511 C CA . LYS A 1 561 ? 55.757 -10.717 -31.944 1.00 68.94 561 LYS A CA 1
ATOM 4512 C C . LYS A 1 561 ? 54.420 -10.964 -32.654 1.00 68.94 561 LYS A C 1
ATOM 4514 O O . LYS A 1 561 ? 53.425 -11.175 -31.970 1.00 68.94 561 LYS A O 1
ATOM 4519 N N . ARG A 1 562 ? 54.381 -10.987 -33.993 1.00 70.56 562 ARG A N 1
ATOM 4520 C CA . ARG A 1 562 ? 53.166 -11.347 -34.752 1.00 70.56 562 ARG A CA 1
ATOM 4521 C C . ARG A 1 562 ? 52.804 -12.820 -34.594 1.00 70.56 562 ARG A C 1
ATOM 4523 O O . ARG A 1 562 ? 51.653 -13.108 -34.287 1.00 70.56 562 ARG A O 1
ATOM 4530 N N . ASP A 1 563 ? 53.776 -13.717 -34.738 1.00 74.00 563 ASP A N 1
ATOM 4531 C CA . ASP A 1 563 ? 53.579 -15.160 -34.565 1.00 74.00 563 ASP A CA 1
ATOM 4532 C C . ASP A 1 563 ? 53.067 -15.488 -33.145 1.00 74.00 563 ASP A C 1
ATOM 4534 O O . ASP A 1 563 ? 52.231 -16.376 -32.974 1.00 74.00 563 ASP A O 1
ATOM 4538 N N . GLU A 1 564 ? 53.535 -14.769 -32.115 1.00 74.44 564 GLU A N 1
ATOM 4539 C CA . GLU A 1 564 ? 53.077 -14.961 -30.732 1.00 74.44 564 GLU A CA 1
ATOM 4540 C C . GLU A 1 564 ? 51.710 -14.303 -30.455 1.00 74.44 564 GLU A C 1
ATOM 4542 O O . GLU A 1 564 ? 50.875 -14.919 -29.793 1.00 74.44 564 GLU A O 1
ATOM 4547 N N . GLU A 1 565 ? 51.411 -13.124 -31.022 1.00 72.44 565 GLU A N 1
ATOM 4548 C CA . GLU A 1 565 ? 50.053 -12.550 -30.991 1.00 72.44 565 GLU A CA 1
ATOM 4549 C C . GLU A 1 565 ? 49.022 -13.462 -31.675 1.00 72.44 565 GLU A C 1
ATOM 4551 O O . GLU A 1 565 ? 47.900 -13.603 -31.186 1.00 72.44 565 GLU A O 1
ATOM 4556 N N . GLU A 1 566 ? 49.375 -14.090 -32.799 1.00 75.62 566 GLU A N 1
ATOM 4557 C CA . GLU A 1 566 ? 48.494 -15.013 -33.520 1.00 75.62 566 GLU A CA 1
ATOM 4558 C C . GLU A 1 566 ? 48.217 -16.277 -32.690 1.00 75.62 566 GLU A C 1
ATOM 4560 O O . GLU A 1 566 ? 47.058 -16.661 -32.519 1.00 75.62 566 GLU A O 1
ATOM 4565 N N . ARG A 1 567 ? 49.249 -16.847 -32.050 1.00 77.56 567 ARG A N 1
ATOM 4566 C CA . ARG A 1 567 ? 49.094 -17.942 -31.072 1.00 77.56 567 ARG A CA 1
ATOM 4567 C C . ARG A 1 567 ? 48.249 -17.539 -29.867 1.00 77.56 567 ARG A C 1
ATOM 4569 O O . ARG A 1 567 ? 47.492 -18.368 -29.361 1.00 77.56 567 ARG A O 1
ATOM 4576 N N . GLU A 1 568 ? 48.359 -16.305 -29.376 1.00 76.44 568 GLU A N 1
ATOM 4577 C CA . GLU A 1 568 ? 47.547 -15.856 -28.241 1.00 76.44 568 GLU A CA 1
ATOM 4578 C C . GLU A 1 568 ? 46.069 -15.692 -28.627 1.00 76.44 568 GLU A C 1
ATOM 4580 O O . GLU A 1 568 ? 45.182 -16.099 -27.873 1.00 76.44 568 GLU A O 1
ATOM 4585 N N . ARG A 1 569 ? 45.790 -15.172 -29.829 1.00 75.69 569 ARG A N 1
ATOM 4586 C CA . ARG A 1 569 ? 44.430 -15.100 -30.391 1.00 75.69 569 ARG A CA 1
ATOM 4587 C C . ARG A 1 569 ? 43.834 -16.497 -30.562 1.00 75.69 569 ARG A C 1
ATOM 4589 O O . ARG A 1 569 ? 42.731 -16.737 -30.078 1.00 75.69 569 ARG A O 1
ATOM 4596 N N . GLU A 1 570 ? 44.587 -17.431 -31.143 1.00 81.31 570 GLU A N 1
ATOM 4597 C CA . GLU A 1 570 ? 44.152 -18.820 -31.345 1.00 81.31 570 GLU A CA 1
ATOM 4598 C C . GLU A 1 570 ? 43.882 -19.547 -30.008 1.00 81.31 570 GLU A C 1
ATOM 4600 O O . GLU A 1 570 ? 42.929 -20.320 -29.888 1.00 81.31 570 GLU A O 1
ATOM 4605 N N . ARG A 1 571 ? 44.666 -19.257 -28.956 1.00 80.44 571 ARG A N 1
ATOM 4606 C CA . ARG A 1 571 ? 44.400 -19.744 -27.588 1.00 80.44 571 ARG A CA 1
ATOM 4607 C C . ARG A 1 571 ? 43.109 -19.169 -27.008 1.00 80.44 571 ARG A C 1
ATOM 4609 O O . ARG A 1 571 ? 42.295 -19.941 -26.506 1.00 80.44 571 ARG A O 1
ATOM 4616 N N . ARG A 1 572 ? 42.905 -17.850 -27.097 1.00 80.56 572 ARG A N 1
ATOM 4617 C CA . ARG A 1 572 ? 41.689 -17.168 -26.609 1.00 80.56 572 ARG A CA 1
ATOM 4618 C C . ARG A 1 572 ? 40.432 -17.629 -27.360 1.00 80.56 572 ARG A C 1
ATOM 4620 O O . ARG A 1 572 ? 39.354 -17.689 -26.774 1.00 80.56 572 ARG A O 1
ATOM 4627 N N . GLU A 1 573 ? 40.552 -17.983 -28.638 1.00 78.81 573 GLU A N 1
ATOM 4628 C CA . GLU A 1 573 ? 39.453 -18.549 -29.428 1.00 78.81 573 GLU A CA 1
ATOM 4629 C C . GLU A 1 573 ? 39.119 -19.987 -28.999 1.00 78.81 573 GLU A C 1
ATOM 4631 O O . GLU A 1 573 ? 37.964 -20.269 -28.679 1.00 78.81 573 GLU A O 1
ATOM 4636 N N . LYS A 1 574 ? 40.127 -20.857 -28.848 1.00 83.31 574 LYS A N 1
ATOM 4637 C CA . LYS A 1 574 ? 39.957 -22.225 -28.313 1.00 83.31 574 LYS A CA 1
ATOM 4638 C C . LYS A 1 574 ? 39.444 -22.248 -26.868 1.00 83.31 574 LYS A C 1
ATOM 4640 O O . LYS A 1 574 ? 38.785 -23.202 -26.461 1.00 83.31 574 LYS A O 1
ATOM 4645 N N . GLU A 1 575 ? 39.730 -21.218 -26.074 1.00 80.44 575 GLU A N 1
ATOM 4646 C CA . GLU A 1 575 ? 39.177 -21.051 -24.726 1.00 80.44 575 GLU A CA 1
ATOM 4647 C C . GLU A 1 575 ? 37.683 -20.692 -24.763 1.00 80.44 575 GLU A C 1
ATOM 4649 O O . GLU A 1 575 ? 36.881 -21.371 -24.121 1.00 80.44 575 GLU A O 1
ATOM 4654 N N . ARG A 1 576 ? 37.288 -19.724 -25.602 1.00 81.62 576 ARG A N 1
ATOM 4655 C CA . ARG A 1 576 ? 35.876 -19.371 -25.852 1.00 81.62 576 ARG A CA 1
ATOM 4656 C C . ARG A 1 576 ? 35.067 -20.522 -26.452 1.00 81.62 576 ARG A C 1
ATOM 4658 O O . ARG A 1 576 ? 33.882 -20.658 -26.163 1.00 81.62 576 ARG A O 1
ATOM 4665 N N . GLU A 1 577 ? 35.680 -21.351 -27.291 1.00 83.56 577 GLU A N 1
ATOM 4666 C CA . GLU A 1 577 ? 35.036 -22.544 -27.846 1.00 83.56 577 GLU A CA 1
ATOM 4667 C C . GLU A 1 577 ? 34.745 -23.583 -26.752 1.00 83.56 577 GLU A C 1
ATOM 4669 O O . GLU A 1 577 ? 33.605 -24.027 -26.619 1.00 83.56 577 GLU A O 1
ATOM 4674 N N . ARG A 1 578 ? 35.722 -23.869 -25.880 1.00 83.69 578 ARG A N 1
ATOM 4675 C CA . ARG A 1 578 ? 35.539 -24.739 -24.701 1.00 83.69 578 ARG A CA 1
ATOM 4676 C C . ARG A 1 578 ? 34.524 -24.194 -23.699 1.00 83.69 578 ARG A C 1
ATOM 4678 O O . ARG A 1 578 ? 33.840 -24.970 -23.037 1.00 83.69 578 ARG A O 1
ATOM 4685 N N . GLU A 1 579 ? 34.428 -22.876 -23.555 1.00 82.44 579 GLU A N 1
ATOM 4686 C CA . GLU A 1 579 ? 33.411 -22.234 -22.719 1.00 82.44 579 GLU A CA 1
ATOM 4687 C C . GLU A 1 579 ? 32.002 -22.467 -23.289 1.00 82.44 579 GLU A C 1
ATOM 4689 O O . GLU A 1 579 ? 31.134 -22.976 -22.579 1.00 82.44 579 GLU A O 1
ATOM 4694 N N . ARG A 1 580 ? 31.817 -22.259 -24.600 1.00 84.62 580 ARG A N 1
ATOM 4695 C CA . ARG A 1 580 ? 30.567 -22.574 -25.318 1.00 84.62 580 ARG A CA 1
ATOM 4696 C C . ARG A 1 580 ? 30.204 -24.062 -25.286 1.00 84.62 580 ARG A C 1
ATOM 4698 O O . ARG A 1 580 ? 29.021 -24.395 -25.264 1.00 84.62 580 ARG A O 1
ATOM 4705 N N . GLU A 1 581 ? 31.180 -24.972 -25.300 1.00 85.12 581 GLU A N 1
ATOM 4706 C CA . GLU A 1 581 ? 30.916 -26.406 -25.103 1.00 85.12 581 GLU A CA 1
ATOM 4707 C C . GLU A 1 581 ? 30.429 -26.706 -23.680 1.00 85.12 581 GLU A C 1
ATOM 4709 O O . GLU A 1 581 ? 29.435 -27.413 -23.519 1.00 85.12 581 GLU A O 1
ATOM 4714 N N . ARG A 1 582 ? 31.052 -26.110 -22.653 1.00 85.94 582 ARG A N 1
ATOM 4715 C CA . ARG A 1 582 ? 30.626 -26.249 -21.247 1.00 85.94 582 ARG A CA 1
ATOM 4716 C C . ARG A 1 582 ? 29.234 -25.675 -20.985 1.00 85.94 582 ARG A C 1
ATOM 4718 O O . ARG A 1 582 ? 28.516 -26.204 -20.141 1.00 85.94 582 ARG A O 1
ATOM 4725 N N . GLU A 1 583 ? 28.839 -24.605 -21.671 1.00 84.19 583 GLU A N 1
ATOM 4726 C CA . GLU A 1 583 ? 27.466 -24.087 -21.593 1.00 84.19 583 GLU A CA 1
ATOM 4727 C C . GLU A 1 583 ? 26.460 -25.066 -22.207 1.00 84.19 583 GLU A C 1
ATOM 4729 O O . GLU A 1 583 ? 25.494 -25.433 -21.540 1.00 84.19 583 GLU A O 1
ATOM 4734 N N . LYS A 1 584 ? 26.735 -25.585 -23.412 1.00 87.81 584 LYS A N 1
ATOM 4735 C CA . LYS A 1 584 ? 25.904 -26.615 -24.067 1.00 87.81 584 LYS A CA 1
ATOM 4736 C C . LYS A 1 584 ? 25.833 -27.922 -23.272 1.00 87.81 584 LYS A C 1
ATOM 4738 O O . LYS A 1 584 ? 24.830 -28.628 -23.330 1.00 87.81 584 LYS A O 1
ATOM 4743 N N . GLU A 1 585 ? 26.886 -28.274 -22.538 1.00 86.75 585 GLU A N 1
ATOM 4744 C CA . GLU A 1 585 ? 26.887 -29.434 -21.643 1.00 86.75 585 GLU A CA 1
ATOM 4745 C C . GLU A 1 585 ? 25.968 -29.207 -20.432 1.00 86.75 585 GLU A C 1
ATOM 4747 O O . GLU A 1 585 ? 25.087 -30.030 -20.184 1.00 86.75 585 GLU A O 1
ATOM 4752 N N . LYS A 1 586 ? 26.073 -28.051 -19.758 1.00 87.38 586 LYS A N 1
ATOM 4753 C CA . LYS A 1 586 ? 25.160 -27.652 -18.666 1.00 87.38 586 LYS A CA 1
ATOM 4754 C C . LYS A 1 586 ? 23.701 -27.551 -19.119 1.00 87.38 586 LYS A C 1
ATOM 4756 O O . LYS A 1 586 ? 22.798 -27.899 -18.363 1.00 87.38 586 LYS A O 1
ATOM 4761 N N . GLU A 1 587 ? 23.457 -27.068 -20.334 1.00 86.56 587 GLU A N 1
ATOM 4762 C CA . GLU A 1 587 ? 22.124 -27.002 -20.940 1.00 86.56 587 GLU A CA 1
ATOM 4763 C C . GLU A 1 587 ? 21.530 -28.409 -21.114 1.00 86.56 587 GLU A C 1
ATOM 4765 O O . GLU A 1 587 ? 20.444 -28.688 -20.606 1.00 86.56 587 GLU A O 1
ATOM 4770 N N . ARG A 1 588 ? 22.302 -29.344 -21.683 1.00 87.81 588 ARG A N 1
ATOM 4771 C CA . ARG A 1 588 ? 21.920 -30.764 -21.804 1.00 87.81 588 ARG A CA 1
ATOM 4772 C C . ARG A 1 588 ? 21.742 -31.472 -20.459 1.00 87.81 588 ARG A C 1
ATOM 4774 O O . ARG A 1 588 ? 20.961 -32.420 -20.375 1.00 87.81 588 ARG A O 1
ATOM 4781 N N . GLU A 1 589 ? 22.460 -31.075 -19.409 1.00 86.31 589 GLU A N 1
ATOM 4782 C CA . GLU A 1 589 ? 22.210 -31.591 -18.055 1.00 86.31 589 GLU A CA 1
ATOM 4783 C C . GLU A 1 589 ? 20.890 -31.067 -17.477 1.00 86.31 589 GLU A C 1
ATOM 4785 O O . GLU A 1 589 ? 20.120 -31.862 -16.937 1.00 86.31 589 GLU A O 1
ATOM 4790 N N . ARG A 1 590 ? 20.573 -29.780 -17.669 1.00 87.31 590 ARG A N 1
ATOM 4791 C CA . ARG A 1 590 ? 19.281 -29.190 -17.272 1.00 87.31 590 ARG A CA 1
ATOM 4792 C C . ARG A 1 590 ? 18.104 -29.839 -18.003 1.00 87.31 590 ARG A C 1
ATOM 4794 O O . ARG A 1 590 ? 17.100 -30.151 -17.370 1.00 87.31 590 ARG A O 1
ATOM 4801 N N . GLU A 1 591 ? 18.229 -30.108 -19.304 1.00 86.56 591 GLU A N 1
ATOM 4802 C CA . GLU A 1 591 ? 17.222 -30.871 -20.061 1.00 86.56 591 GLU A CA 1
ATOM 4803 C C . GLU A 1 591 ? 17.039 -32.291 -19.501 1.00 86.56 591 GLU A C 1
ATOM 4805 O O . GLU A 1 591 ? 15.911 -32.743 -19.308 1.00 86.56 591 GLU A O 1
ATOM 4810 N N . LYS A 1 592 ? 18.134 -32.989 -19.167 1.00 87.88 592 LYS A N 1
ATOM 4811 C CA . LYS A 1 592 ? 18.081 -34.321 -18.536 1.00 87.88 592 LYS A CA 1
ATOM 4812 C C . LYS A 1 592 ? 17.501 -34.304 -17.120 1.00 87.88 592 LYS A C 1
ATOM 4814 O O . LYS A 1 592 ? 16.946 -35.321 -16.707 1.00 87.88 592 LYS A O 1
ATOM 4819 N N . GLN A 1 593 ? 17.642 -33.211 -16.370 1.00 84.56 593 GLN A N 1
ATOM 4820 C CA . GLN A 1 593 ? 16.979 -33.040 -15.073 1.00 84.56 593 GLN A CA 1
ATOM 4821 C C . GLN A 1 593 ? 15.470 -32.867 -15.266 1.00 84.56 593 GLN A C 1
ATOM 4823 O O . GLN A 1 593 ? 14.723 -33.702 -14.763 1.00 84.56 593 GLN A O 1
ATOM 4828 N N . LYS A 1 594 ? 15.043 -31.921 -16.117 1.00 87.19 594 LYS A N 1
ATOM 4829 C CA . LYS A 1 594 ? 13.623 -31.714 -16.458 1.00 87.19 594 LYS A CA 1
ATOM 4830 C C . LYS A 1 594 ? 12.941 -32.983 -16.974 1.00 87.19 594 LYS A C 1
ATOM 4832 O O . LYS A 1 594 ? 11.827 -33.293 -16.566 1.00 87.19 594 LYS A O 1
ATOM 4837 N N . LEU A 1 595 ? 13.613 -33.752 -17.836 1.00 84.12 595 LEU A N 1
ATOM 4838 C CA . LEU A 1 595 ? 13.090 -35.035 -18.316 1.00 84.12 595 LEU A CA 1
ATOM 4839 C C . LEU A 1 595 ? 12.881 -36.028 -17.163 1.00 84.12 595 LEU A C 1
ATOM 4841 O O . LEU A 1 595 ? 11.792 -36.580 -17.043 1.00 84.12 595 LEU A O 1
ATOM 4845 N N . LYS A 1 596 ? 13.865 -36.191 -16.268 1.00 85.31 596 LYS A N 1
ATOM 4846 C CA . LYS A 1 596 ? 13.751 -37.068 -15.086 1.00 85.31 596 LYS A CA 1
ATOM 4847 C C . LYS A 1 596 ? 12.713 -36.600 -14.066 1.00 85.31 596 LYS A C 1
ATOM 4849 O O . LYS A 1 596 ? 12.187 -37.429 -13.330 1.00 85.31 596 LYS A O 1
ATOM 4854 N N . GLU A 1 597 ? 12.455 -35.302 -13.979 1.00 80.94 597 GLU A N 1
ATOM 4855 C CA . GLU A 1 597 ? 11.376 -34.739 -13.162 1.00 80.94 597 GLU A CA 1
ATOM 4856 C C . GLU A 1 597 ? 10.021 -35.096 -13.790 1.00 80.94 597 GLU A C 1
ATOM 4858 O O . GLU A 1 597 ? 9.224 -35.769 -13.140 1.00 80.94 597 GLU A O 1
ATOM 4863 N N . SER A 1 598 ? 9.842 -34.860 -15.095 1.00 78.50 598 SER A N 1
ATOM 4864 C CA . SER A 1 598 ? 8.617 -35.243 -15.819 1.00 78.50 598 SER A CA 1
ATOM 4865 C C . SER A 1 598 ? 8.354 -36.759 -15.884 1.00 78.50 598 SER A C 1
ATOM 4867 O O . SER A 1 598 ? 7.203 -37.191 -15.960 1.00 78.50 598 SER A O 1
ATOM 4869 N N . GLU A 1 599 ? 9.396 -37.599 -15.840 1.00 81.06 599 GLU A N 1
ATOM 4870 C CA . GLU A 1 599 ? 9.253 -39.057 -15.715 1.00 81.06 599 GLU A CA 1
ATOM 4871 C C . GLU A 1 599 ? 8.797 -39.458 -14.305 1.00 81.06 599 GLU A C 1
ATOM 4873 O O . GLU A 1 599 ? 7.893 -40.282 -14.176 1.00 81.06 599 GLU A O 1
ATOM 4878 N N . LYS A 1 600 ? 9.345 -38.838 -13.248 1.00 78.19 600 LYS A N 1
ATOM 4879 C CA . LYS A 1 600 ? 8.900 -39.070 -11.862 1.00 78.19 600 LYS A CA 1
ATOM 4880 C C . LYS A 1 600 ? 7.455 -38.642 -11.641 1.00 78.19 600 LYS A C 1
ATOM 4882 O O . LYS A 1 600 ? 6.707 -39.397 -11.033 1.00 78.19 600 LYS A O 1
ATOM 4887 N N . GLU A 1 601 ? 7.060 -37.477 -12.149 1.00 73.56 601 GLU A N 1
ATOM 4888 C CA . GLU A 1 601 ? 5.674 -36.993 -12.088 1.00 73.56 601 GLU A CA 1
ATOM 4889 C C . GLU A 1 601 ? 4.727 -38.027 -12.724 1.00 73.56 601 GLU A C 1
ATOM 4891 O O . GLU A 1 601 ? 3.778 -38.489 -12.090 1.00 73.56 601 GLU A O 1
ATOM 4896 N N . ARG A 1 602 ? 5.056 -38.518 -13.926 1.00 75.94 602 ARG A N 1
ATOM 4897 C CA . ARG A 1 602 ? 4.272 -39.544 -14.648 1.00 75.94 602 ARG A CA 1
ATOM 4898 C C . ARG A 1 602 ? 4.223 -40.922 -13.987 1.00 75.94 602 ARG A C 1
ATOM 4900 O O . ARG A 1 602 ? 3.297 -41.689 -14.271 1.00 75.94 602 ARG A O 1
ATOM 4907 N N . ASP A 1 603 ? 5.210 -41.265 -13.168 1.00 71.81 603 ASP A N 1
ATOM 4908 C CA . ASP A 1 603 ? 5.219 -42.504 -12.384 1.00 71.81 603 ASP A CA 1
ATOM 4909 C C . ASP A 1 603 ? 4.643 -42.326 -10.969 1.00 71.81 603 ASP A C 1
ATOM 4911 O O . ASP A 1 603 ? 4.290 -43.321 -10.346 1.00 71.81 603 ASP A O 1
ATOM 4915 N N . SER A 1 604 ? 4.457 -41.089 -10.492 1.00 65.31 604 SER A N 1
ATOM 4916 C CA . SER A 1 604 ? 3.691 -40.781 -9.271 1.00 65.31 604 SER A CA 1
ATOM 4917 C C . SER A 1 604 ? 2.171 -40.690 -9.486 1.00 65.31 604 SER A C 1
ATOM 4919 O O . SER A 1 604 ? 1.415 -40.692 -8.520 1.00 65.31 604 SER A O 1
ATOM 4921 N N . VAL A 1 605 ? 1.719 -40.654 -10.746 1.00 59.53 605 VAL A N 1
ATOM 4922 C CA . VAL A 1 605 ? 0.300 -40.591 -11.159 1.00 59.53 605 VAL A CA 1
ATOM 4923 C C . VAL A 1 605 ? -0.203 -41.977 -11.639 1.00 59.53 605 VAL A C 1
ATOM 4925 O O . VAL A 1 605 ? -1.037 -42.086 -12.539 1.00 59.53 605 VAL A O 1
ATOM 4928 N N . LYS A 1 606 ? 0.323 -43.070 -11.062 1.00 45.81 606 LYS A N 1
ATOM 4929 C CA . LYS A 1 606 ? -0.114 -44.464 -11.298 1.00 45.81 606 LYS A CA 1
ATOM 4930 C C . LYS A 1 606 ? -0.140 -45.293 -10.014 1.00 45.81 606 LYS A C 1
ATOM 4932 O O . LYS A 1 606 ? -0.985 -46.214 -9.974 1.00 45.81 606 LYS A O 1
#

Radius of gyration: 64.07 Å; Cα contacts (8 Å, |Δi|>4): 57; chains: 1; bounding box: 177×130×167 Å

pLDDT: mean 76.83, std 22.4, range [20.31, 98.44]

Secondary structure (DSSP, 8-state):
-----------PPPP---PPPP--------------------HHHHHHHHHHHHHHHHHHHHHHHHHHHHHHHHHHHHHHHHHHHHHHHHHHHHHHHHHHHHHHHHHHHHTTTTTTTHHHHHGGGS-PPPPPP--SSS-GGGSTTGGG-TT-HHHHHHHHHHHHS-HHHHHHHHHHHHHHHHHHHHHHHHHHHHHHHHHHHHHHHHTT--HHHHHHHHHHHHHHHHHHHHHHHHHHHHHHHHHHHHHHHHHHHHHHHHHHHHHHHHHHHHHHHHHHHHHHHHHHHHHHHHHHHHHHHHHH-------------------------SHHHHHHHHHHHHHHHHHHHHHHHHHHHHHHHHHHHHHHHHHHHHHHHHHHHSHHHHHHHHHHHHHHHHHHHHHHHHHHHHHHHHHHHHHHHHHHHHHHHHHHHHHHHHHHHHHHHHHHHHHHHHHHHHHHHHHHHHHHHHHHHHHHHHHHHHHHHHHHHHHHHHHHHHHHHHHHHHHHHHHHHHHHTSS--------------------S---------SSSTTTHHHHHHHHHHHHHHHHHHHHHHHHHHHHHHHHHHHHHHHHHHHHHHHHHHHHH--

Organism: Mus musculus (NCBI:txid10090)

Mean predicted aligned error: 23.62 Å